Protein AF-0000000072266897 (afdb_homodimer)

Structure (mmCIF, N/CA/C/O backbone):
data_AF-0000000072266897-model_v1
#
loop_
_entity.id
_entity.type
_entity.pdbx_description
1 polymer 'Glutathione S-transferase'
#
loop_
_atom_site.group_PDB
_atom_site.id
_atom_site.type_symbol
_atom_site.label_atom_id
_atom_site.label_alt_id
_atom_site.label_comp_id
_atom_site.label_asym_id
_atom_site.label_entity_id
_atom_site.label_seq_id
_atom_site.pdbx_PDB_ins_code
_atom_site.Cartn_x
_atom_site.Cartn_y
_atom_site.Cartn_z
_atom_site.occupancy
_atom_site.B_iso_or_equiv
_atom_site.auth_seq_id
_atom_site.auth_comp_id
_atom_site.auth_asym_id
_atom_site.auth_atom_id
_atom_site.pdbx_PDB_model_num
ATOM 1 N N . MET A 1 1 ? 4.648 -0.453 -24.109 1 96.31 1 MET A N 1
ATOM 2 C CA . MET A 1 1 ? 4.047 0 -22.859 1 96.31 1 MET A CA 1
ATOM 3 C C . MET A 1 1 ? 4.457 1.436 -22.547 1 96.31 1 MET A C 1
ATOM 5 O O . MET A 1 1 ? 5.445 1.936 -23.094 1 96.31 1 MET A O 1
ATOM 9 N N . ARG A 1 2 ? 3.625 2.186 -21.906 1 98.38 2 ARG A N 1
ATOM 10 C CA . ARG A 1 2 ? 3.93 3.543 -21.469 1 98.38 2 ARG A CA 1
ATOM 11 C C . ARG A 1 2 ? 3.922 3.643 -19.938 1 98.38 2 ARG A C 1
ATOM 13 O O . ARG A 1 2 ? 3.002 3.146 -19.281 1 98.38 2 ARG A O 1
ATOM 20 N N . LEU A 1 3 ? 5.051 4.188 -19.375 1 98.69 3 LEU A N 1
ATOM 21 C CA . LEU A 1 3 ? 5.156 4.402 -17.922 1 98.69 3 LEU A CA 1
ATOM 22 C C . LEU A 1 3 ? 5.02 5.883 -17.594 1 98.69 3 LEU A C 1
ATOM 24 O O . LEU A 1 3 ? 5.812 6.707 -18.047 1 98.69 3 LEU A O 1
ATOM 28 N N . TYR A 1 4 ? 3.99 6.273 -16.859 1 98.81 4 TYR A N 1
ATOM 29 C CA . TYR A 1 4 ? 3.838 7.617 -16.312 1 98.81 4 TYR A CA 1
ATOM 30 C C . TYR A 1 4 ? 4.617 7.773 -15.023 1 98.81 4 TYR A C 1
ATOM 32 O O . TYR A 1 4 ? 4.379 7.047 -14.055 1 98.81 4 TYR A O 1
ATOM 40 N N . ALA A 1 5 ? 5.527 8.727 -15.062 1 98.06 5 ALA A N 1
ATOM 41 C CA . ALA A 1 5 ? 6.578 8.688 -14.047 1 98.06 5 ALA A CA 1
ATOM 42 C C . ALA A 1 5 ? 7.145 10.078 -13.789 1 98.06 5 ALA A C 1
ATOM 44 O O . ALA A 1 5 ? 6.977 10.984 -14.609 1 98.06 5 ALA A O 1
ATOM 45 N N . SER A 1 6 ? 7.73 10.242 -12.68 1 97.06 6 SER A N 1
ATOM 46 C CA . SER A 1 6 ? 8.57 11.383 -12.336 1 97.06 6 SER A CA 1
ATOM 47 C C . SER A 1 6 ? 9.922 10.922 -11.781 1 97.06 6 SER A C 1
ATOM 49 O O . SER A 1 6 ? 10.016 9.859 -11.172 1 97.06 6 SER A O 1
ATOM 51 N N . ALA A 1 7 ? 10.914 11.75 -11.852 1 93 7 ALA A N 1
ATOM 52 C CA . ALA A 1 7 ? 12.289 11.367 -11.508 1 93 7 ALA A CA 1
ATOM 53 C C . ALA A 1 7 ? 12.484 11.336 -10 1 93 7 ALA A C 1
ATOM 55 O O . ALA A 1 7 ? 13.375 10.641 -9.5 1 93 7 ALA A O 1
ATOM 56 N N . THR A 1 8 ? 11.594 12.047 -9.281 1 96.19 8 THR A N 1
ATOM 57 C CA . THR A 1 8 ? 11.852 12.188 -7.855 1 96.19 8 THR A CA 1
ATOM 58 C C . THR A 1 8 ? 10.961 11.242 -7.047 1 96.19 8 THR A C 1
ATOM 60 O O . THR A 1 8 ? 11.039 11.211 -5.816 1 96.19 8 THR A O 1
ATOM 63 N N . SER A 1 9 ? 10.086 10.484 -7.676 1 97.81 9 SER A N 1
ATOM 64 C CA . SER A 1 9 ? 9.211 9.562 -6.961 1 97.81 9 SER A CA 1
ATOM 65 C C . SER A 1 9 ? 9.93 8.266 -6.613 1 97.81 9 SER A C 1
ATOM 67 O O . SER A 1 9 ? 10.422 7.566 -7.5 1 97.81 9 SER A O 1
ATOM 69 N N . PRO A 1 10 ? 9.93 7.914 -5.359 1 98.44 10 PRO A N 1
ATOM 70 C CA . PRO A 1 10 ? 10.602 6.664 -4.988 1 98.44 10 PRO A CA 1
ATOM 71 C C . PRO A 1 10 ? 9.836 5.426 -5.445 1 98.44 10 PRO A C 1
ATOM 73 O O . PRO A 1 10 ? 10.438 4.363 -5.633 1 98.44 10 PRO A O 1
ATOM 76 N N . PHE A 1 11 ? 8.547 5.516 -5.609 1 98.88 11 PHE A N 1
ATOM 77 C CA . PHE A 1 11 ? 7.746 4.402 -6.105 1 98.88 11 PHE A CA 1
ATOM 78 C C . PHE A 1 11 ? 8.008 4.168 -7.59 1 98.88 11 PHE A C 1
ATOM 80 O O . PHE A 1 11 ? 8.055 3.021 -8.039 1 98.88 11 PHE A O 1
ATOM 87 N N . VAL A 1 12 ? 8.195 5.25 -8.312 1 98.75 12 VAL A N 1
ATOM 88 C CA . VAL A 1 12 ? 8.602 5.16 -9.711 1 98.75 12 VAL A CA 1
ATOM 89 C C . VAL A 1 12 ? 9.992 4.543 -9.812 1 98.75 12 VAL A C 1
ATOM 91 O O . VAL A 1 12 ? 10.242 3.682 -10.656 1 98.75 12 VAL A O 1
ATOM 94 N N . ARG A 1 13 ? 10.875 5 -8.938 1 98.81 13 ARG A N 1
ATOM 95 C CA . ARG A 1 13 ? 12.242 4.484 -9.008 1 98.81 13 ARG A CA 1
ATOM 96 C C . ARG A 1 13 ? 12.266 2.971 -8.836 1 98.81 13 ARG A C 1
ATOM 98 O O . ARG A 1 13 ? 13.039 2.279 -9.5 1 98.81 13 ARG A O 1
ATOM 105 N N . LYS A 1 14 ? 11.5 2.445 -7.918 1 98.88 14 LYS A N 1
ATOM 106 C CA . LYS A 1 14 ? 11.414 0.999 -7.738 1 98.88 14 LYS A CA 1
ATOM 107 C C . LYS A 1 14 ? 11.062 0.304 -9.055 1 98.88 14 LYS A C 1
ATOM 109 O O . LYS A 1 14 ? 11.68 -0.697 -9.414 1 98.88 14 LYS A O 1
ATOM 114 N N . VAL A 1 15 ? 10.102 0.815 -9.797 1 98.94 15 VAL A N 1
ATOM 115 C CA . VAL A 1 15 ? 9.688 0.26 -11.086 1 98.94 15 VAL A CA 1
ATOM 116 C C . VAL A 1 15 ? 10.836 0.379 -12.086 1 98.94 15 VAL A C 1
ATOM 118 O O . VAL A 1 15 ? 11.109 -0.561 -12.836 1 98.94 15 VAL A O 1
ATOM 121 N N . ASP A 1 16 ? 11.5 1.535 -12.047 1 98.75 16 ASP A N 1
ATOM 122 C CA . ASP A 1 16 ? 12.617 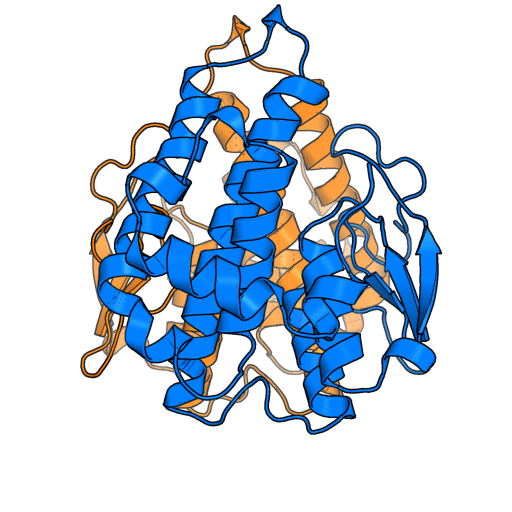1.75 -12.961 1 98.75 16 ASP A CA 1
ATOM 123 C C . ASP A 1 16 ? 13.734 0.735 -12.719 1 98.75 16 ASP A C 1
ATOM 125 O O . ASP A 1 16 ? 14.297 0.186 -13.664 1 98.75 16 ASP A O 1
ATOM 129 N N . VAL A 1 17 ? 14.039 0.542 -11.453 1 98.94 17 VAL A N 1
ATOM 130 C CA . VAL A 1 17 ? 15.07 -0.435 -11.117 1 98.94 17 VAL A CA 1
ATOM 131 C C . VAL A 1 17 ? 14.648 -1.817 -11.617 1 98.94 17 VAL A C 1
ATOM 133 O O . VAL A 1 17 ? 15.453 -2.545 -12.203 1 98.94 17 VAL A O 1
ATOM 136 N N . VAL A 1 18 ? 13.383 -2.225 -11.438 1 98.94 18 VAL A N 1
ATOM 137 C CA . VAL A 1 18 ? 12.875 -3.516 -11.891 1 98.94 18 VAL A CA 1
ATOM 138 C C . VAL A 1 18 ? 12.969 -3.596 -13.414 1 98.94 18 VAL A C 1
ATOM 140 O O . VAL A 1 18 ? 13.336 -4.637 -13.969 1 98.94 18 VAL A O 1
ATOM 143 N N . LEU A 1 19 ? 12.648 -2.498 -14.109 1 98.88 19 LEU A N 1
ATOM 144 C CA . LEU A 1 19 ? 12.758 -2.469 -15.562 1 98.88 19 LEU A CA 1
ATOM 145 C C . LEU A 1 19 ? 14.18 -2.771 -16 1 98.88 19 LEU A C 1
ATOM 147 O O . LEU A 1 19 ? 14.398 -3.543 -16.938 1 98.88 19 LEU A O 1
ATOM 151 N N . HIS A 1 20 ? 15.141 -2.189 -15.32 1 98.81 20 HIS A N 1
ATOM 152 C CA . HIS A 1 20 ? 16.547 -2.434 -15.648 1 98.81 20 HIS A CA 1
ATOM 153 C C . HIS A 1 20 ? 16.938 -3.871 -15.336 1 98.81 20 HIS A C 1
ATOM 155 O O . HIS A 1 20 ? 17.594 -4.535 -16.141 1 98.81 20 HIS A O 1
ATOM 161 N N . GLU A 1 21 ? 16.531 -4.371 -14.148 1 98.81 21 GLU A N 1
ATOM 162 C CA . GLU A 1 21 ? 16.906 -5.715 -13.711 1 98.81 21 GLU A CA 1
ATOM 163 C C . GLU A 1 21 ? 16.297 -6.777 -14.625 1 98.81 21 GLU A C 1
ATOM 165 O O . GLU A 1 21 ? 16.812 -7.887 -14.734 1 98.81 21 GLU A O 1
ATOM 170 N N . THR A 1 22 ? 15.164 -6.453 -15.289 1 98.56 22 THR A N 1
ATOM 171 C CA . THR A 1 22 ? 14.43 -7.43 -16.094 1 98.56 22 THR A CA 1
ATOM 172 C C . THR A 1 22 ? 14.742 -7.258 -17.578 1 98.56 22 THR A C 1
ATOM 174 O O . THR A 1 22 ? 14.211 -7.988 -18.406 1 98.56 22 THR A O 1
ATOM 177 N N . GLY A 1 23 ? 15.523 -6.25 -17.922 1 98.12 23 GLY A N 1
ATOM 178 C CA . GLY A 1 23 ? 15.867 -6 -19.312 1 98.12 23 GLY A CA 1
ATOM 179 C C . GLY A 1 23 ? 14.727 -5.391 -20.109 1 98.12 23 GLY A C 1
ATOM 180 O O . GLY A 1 23 ? 14.719 -5.449 -21.344 1 98.12 23 GLY A O 1
ATOM 181 N N . LEU A 1 24 ? 13.789 -4.82 -19.438 1 98.12 24 LEU A N 1
ATOM 182 C CA . LEU A 1 24 ? 12.578 -4.344 -20.109 1 98.12 24 LEU A CA 1
ATOM 183 C C . LEU A 1 24 ? 12.602 -2.828 -20.266 1 98.12 24 LEU A C 1
ATOM 185 O O . LEU A 1 24 ? 11.656 -2.234 -20.781 1 98.12 24 LEU A O 1
ATOM 189 N N . PHE A 1 25 ? 13.68 -2.188 -19.844 1 97.81 25 PHE A N 1
ATOM 190 C CA . PHE A 1 25 ? 13.758 -0.731 -19.844 1 97.81 25 PHE A CA 1
ATOM 191 C C . PHE A 1 25 ? 13.492 -0.168 -21.234 1 97.81 25 PHE A C 1
ATOM 193 O O . PHE A 1 25 ? 12.773 0.822 -21.391 1 97.81 25 PHE A O 1
ATOM 200 N N . GLY A 1 26 ? 13.984 -0.789 -22.234 1 96.94 26 GLY A N 1
ATOM 201 C CA . GLY A 1 26 ? 13.867 -0.316 -23.609 1 96.94 26 GLY A CA 1
ATOM 202 C C . GLY A 1 26 ? 12.484 -0.545 -24.203 1 96.94 26 GLY A C 1
ATOM 203 O O . GLY A 1 26 ? 12.172 -0.027 -25.281 1 96.94 26 GLY A O 1
ATOM 204 N N . LYS A 1 27 ? 11.656 -1.234 -23.5 1 95.94 27 LYS A N 1
ATOM 205 C CA . LYS A 1 27 ? 10.336 -1.586 -24 1 95.94 27 LYS A CA 1
ATOM 206 C C . LYS A 1 27 ? 9.266 -0.644 -23.453 1 95.94 27 LYS A C 1
ATOM 208 O O . LYS A 1 27 ? 8.078 -0.824 -23.719 1 95.94 27 LYS A O 1
ATOM 213 N N . VAL A 1 28 ? 9.703 0.359 -22.703 1 97.06 28 VAL A N 1
ATOM 214 C CA . VAL A 1 28 ? 8.758 1.229 -22.031 1 97.06 28 VAL A CA 1
ATOM 215 C C . VAL A 1 28 ? 9.023 2.686 -22.406 1 97.06 28 VAL A C 1
ATOM 217 O O . VAL A 1 28 ? 10.164 3.156 -22.312 1 97.06 28 VAL A O 1
ATOM 220 N N . GLU A 1 29 ? 8 3.359 -22.922 1 97.69 29 GLU A N 1
ATOM 221 C CA . GLU A 1 29 ? 8.055 4.805 -23.125 1 97.69 29 GLU A CA 1
ATOM 222 C C . GLU A 1 29 ? 7.695 5.547 -21.828 1 97.69 29 GLU A C 1
ATOM 224 O O . GLU A 1 29 ? 6.664 5.273 -21.219 1 97.69 29 GLU A O 1
ATOM 229 N N . ARG A 1 30 ? 8.492 6.469 -21.5 1 97.12 30 ARG A N 1
ATOM 230 C CA . ARG A 1 30 ? 8.289 7.203 -20.266 1 97.12 30 ARG A CA 1
ATOM 231 C C . ARG A 1 30 ? 7.559 8.516 -20.516 1 97.12 30 ARG A C 1
ATOM 233 O O . ARG A 1 30 ? 7.902 9.258 -21.438 1 97.12 30 ARG A O 1
ATOM 240 N N . ILE A 1 31 ? 6.535 8.766 -19.766 1 98.25 31 ILE A N 1
ATOM 241 C CA . ILE A 1 31 ? 5.773 10.008 -19.828 1 98.25 31 ILE A CA 1
ATOM 242 C C . ILE A 1 31 ? 5.914 10.758 -18.5 1 98.25 31 ILE A C 1
ATOM 244 O O . ILE A 1 31 ? 5.496 10.258 -17.453 1 98.25 31 ILE A O 1
ATOM 248 N N . LEU A 1 32 ? 6.48 11.953 -18.516 1 97.5 32 LEU A N 1
ATOM 249 C CA . LEU A 1 32 ? 6.68 12.75 -17.312 1 97.5 32 LEU A CA 1
ATOM 250 C C . LEU A 1 32 ? 5.348 13.203 -16.734 1 97.5 32 LEU A C 1
ATOM 252 O O . LEU A 1 32 ? 4.52 13.773 -17.438 1 97.5 32 LEU A O 1
ATOM 256 N N . SER A 1 33 ? 5.152 12.883 -15.492 1 98 33 SER A N 1
ATOM 257 C CA . SER A 1 33 ? 3.912 13.203 -14.789 1 98 33 SER A CA 1
ATOM 258 C C . SER A 1 33 ? 4.184 13.609 -13.344 1 98 33 SER A C 1
ATOM 260 O O . SER A 1 33 ? 5.152 13.156 -12.734 1 98 33 SER A O 1
ATOM 262 N N . GLY A 1 34 ? 3.379 14.539 -12.852 1 95.25 34 GLY A N 1
ATOM 263 C CA . GLY A 1 34 ? 3.549 14.969 -11.477 1 95.25 34 GLY A CA 1
ATOM 264 C C . GLY A 1 34 ? 2.365 15.758 -10.945 1 95.25 34 GLY A C 1
ATOM 265 O O . GLY A 1 34 ? 1.636 16.391 -11.711 1 95.25 34 GLY A O 1
ATOM 266 N N . GLY A 1 35 ? 2.232 15.695 -9.672 1 95.31 35 GLY A N 1
ATOM 267 C CA . GLY A 1 35 ? 1.188 16.391 -8.922 1 95.31 35 GLY A CA 1
ATOM 268 C C . GLY A 1 35 ? 1.267 16.156 -7.43 1 95.31 35 GLY A C 1
ATOM 269 O O . GLY A 1 35 ? 2.238 15.57 -6.938 1 95.31 35 GLY A O 1
ATOM 270 N N . THR A 1 36 ? 0.353 16.719 -6.695 1 94.88 36 THR A N 1
ATOM 271 C CA . THR A 1 36 ? 0.235 16.547 -5.254 1 94.88 36 THR A CA 1
ATOM 272 C C . THR A 1 36 ? -1.181 16.125 -4.875 1 94.88 36 THR A C 1
ATOM 274 O O . THR A 1 36 ? -2.088 16.156 -5.707 1 94.88 36 THR A O 1
ATOM 277 N N . PRO A 1 37 ? -1.402 15.695 -3.611 1 93.25 37 PRO A N 1
ATOM 278 C CA . PRO A 1 37 ? -2.744 15.305 -3.168 1 93.25 37 PRO A CA 1
ATOM 279 C C . PRO A 1 37 ? -3.756 16.438 -3.301 1 93.25 37 PRO A C 1
ATOM 281 O O . PRO A 1 37 ? -4.961 16.203 -3.389 1 93.25 37 PRO A O 1
ATOM 284 N N . VAL A 1 38 ? -3.271 17.719 -3.363 1 95.5 38 VAL A N 1
ATOM 285 C CA . VAL A 1 38 ? -4.215 18.828 -3.377 1 95.5 38 VAL A CA 1
ATOM 286 C C . VAL A 1 38 ? -4.234 19.484 -4.762 1 95.5 38 VAL A C 1
ATOM 288 O O . VAL A 1 38 ? -5.09 20.328 -5.051 1 95.5 38 VAL A O 1
ATOM 291 N N . ASP A 1 39 ? -3.301 19.047 -5.582 1 95.12 39 ASP A N 1
ATOM 292 C CA . ASP A 1 39 ? -3.195 19.516 -6.961 1 95.12 39 ASP A CA 1
ATOM 293 C C . ASP A 1 39 ? -2.658 18.422 -7.875 1 95.12 39 ASP A C 1
ATOM 295 O O . ASP A 1 39 ? -1.445 18.219 -7.98 1 95.12 39 ASP A O 1
ATOM 299 N N . PRO A 1 40 ? -3.504 17.734 -8.609 1 94.19 40 PRO A N 1
ATOM 300 C CA . PRO A 1 40 ? -3.084 16.578 -9.391 1 94.19 40 PRO A CA 1
ATOM 301 C C . PRO A 1 40 ? -2.145 16.938 -10.539 1 94.19 40 PRO A C 1
ATOM 303 O O . PRO A 1 40 ? -1.471 16.062 -11.094 1 94.19 40 PRO A O 1
ATOM 306 N N . GLY A 1 41 ? -2.119 18.234 -10.914 1 96.06 41 GLY A N 1
ATOM 307 C CA . GLY A 1 41 ? -1.229 18.594 -12.008 1 96.06 41 GLY A CA 1
ATOM 308 C C . GLY A 1 41 ? -1.528 17.844 -13.289 1 96.06 41 GLY A C 1
ATOM 309 O O . GLY A 1 41 ? -2.668 17.844 -13.758 1 96.06 41 GLY A O 1
ATOM 310 N N . ASN A 1 42 ? -0.51 17.172 -13.914 1 98 42 ASN A N 1
ATOM 311 C CA . ASN A 1 42 ? -0.714 16.422 -15.148 1 98 42 ASN A CA 1
ATOM 312 C C . ASN A 1 42 ? -0.666 14.914 -14.898 1 98 42 ASN A C 1
ATOM 314 O O . ASN A 1 42 ? -0.27 14.148 -15.781 1 98 42 ASN A O 1
ATOM 318 N N . LEU A 1 43 ? -0.94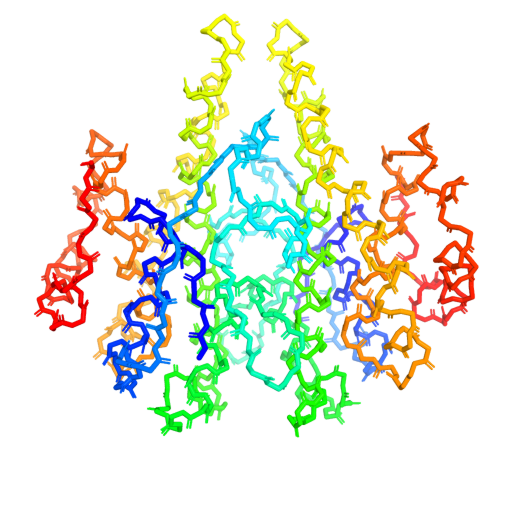 14.555 -13.672 1 97.56 43 LEU A N 1
ATOM 319 C CA . LEU A 1 43 ? -1.033 13.133 -13.359 1 97.56 43 LEU A CA 1
ATOM 320 C C . LEU A 1 43 ? -2.059 12.445 -14.258 1 97.56 43 LEU A C 1
ATOM 322 O O . LEU A 1 43 ? -3.055 13.055 -14.648 1 97.56 43 LEU A O 1
ATOM 326 N N . PRO A 1 44 ? -1.859 11.18 -14.586 1 98.06 44 PRO A N 1
ATOM 327 C CA . PRO A 1 44 ? -2.744 10.469 -15.508 1 98.06 44 PRO A CA 1
ATOM 328 C C . PRO A 1 44 ? -4.031 9.984 -14.844 1 98.06 44 PRO A C 1
ATOM 330 O O . PRO A 1 44 ? -4.262 8.781 -14.742 1 98.06 44 PRO A O 1
ATOM 333 N N . LEU A 1 45 ? -4.914 10.844 -14.594 1 98.12 45 LEU A N 1
ATOM 334 C CA . LEU A 1 45 ? -6.117 10.562 -13.812 1 98.12 45 LEU A CA 1
ATOM 335 C C . LEU A 1 45 ? -7.031 9.594 -14.555 1 98.12 45 LEU A C 1
ATOM 337 O O . LEU A 1 45 ? -7.77 8.828 -13.93 1 98.12 45 LEU A O 1
ATOM 341 N N . ALA A 1 46 ? -6.984 9.562 -15.836 1 97.06 46 ALA A N 1
ATOM 342 C CA . ALA A 1 46 ? -7.82 8.656 -16.625 1 97.06 46 ALA A CA 1
ATOM 343 C C . ALA A 1 46 ? -7.359 7.211 -16.453 1 97.06 46 ALA A C 1
ATOM 345 O O . ALA A 1 46 ? -8.156 6.281 -16.594 1 97.06 46 ALA A O 1
ATOM 346 N N . LEU A 1 47 ? -6.098 7.066 -16.141 1 98.12 47 LEU A N 1
ATOM 347 C CA . LEU A 1 47 ? -5.52 5.73 -16.031 1 98.12 47 LEU A CA 1
ATOM 348 C C . LEU A 1 47 ? -5.48 5.273 -14.578 1 98.12 47 LEU A C 1
ATOM 350 O O . LEU A 1 47 ? -5.852 4.141 -14.273 1 98.12 47 LEU A O 1
ATOM 354 N N . ASN A 1 48 ? -5.02 6.121 -13.695 1 98.5 48 ASN A N 1
ATOM 355 C CA . ASN A 1 48 ? -5.074 5.914 -12.25 1 98.5 48 ASN A CA 1
ATOM 356 C C . ASN A 1 48 ? -5.879 7.008 -11.555 1 98.5 48 ASN A C 1
ATOM 358 O O . ASN A 1 48 ? -5.344 8.07 -11.242 1 98.5 48 ASN A O 1
ATOM 362 N N . PRO A 1 49 ? -7.113 6.727 -11.234 1 98.44 49 PRO A N 1
ATOM 363 C CA . PRO A 1 49 ? -8.008 7.758 -10.711 1 98.44 49 PRO A CA 1
ATOM 364 C C . PRO A 1 49 ? -7.594 8.25 -9.328 1 98.44 49 PRO A C 1
ATOM 366 O O . PRO A 1 49 ? -8.094 9.281 -8.859 1 98.44 49 PRO A O 1
ATOM 369 N N . LEU A 1 50 ? -6.703 7.551 -8.656 1 98.5 50 LEU A N 1
ATOM 370 C CA . LEU A 1 50 ? -6.203 7.98 -7.359 1 98.5 50 LEU A CA 1
ATOM 371 C C . LEU A 1 50 ? -5.219 9.141 -7.512 1 98.5 50 LEU A C 1
ATOM 373 O O . LEU A 1 50 ? -4.883 9.805 -6.531 1 98.5 50 LEU A O 1
ATOM 377 N N . GLY A 1 51 ? -4.789 9.391 -8.781 1 98.25 51 GLY A N 1
ATOM 378 C CA . GLY A 1 51 ? -3.863 10.492 -9.023 1 98.25 51 GLY A CA 1
ATOM 379 C C . GLY A 1 51 ? -2.488 10.258 -8.43 1 98.25 51 GLY A C 1
ATOM 380 O O . GLY A 1 51 ? -1.946 11.125 -7.742 1 98.25 51 GLY A O 1
ATOM 381 N N . LYS A 1 52 ? -1.983 9.109 -8.703 1 98.12 52 LYS A N 1
ATOM 382 C CA . LYS A 1 52 ? -0.64 8.742 -8.258 1 98.12 52 LYS A CA 1
ATOM 383 C C . LYS A 1 52 ? 0.173 8.141 -9.398 1 98.12 52 LYS A C 1
ATOM 385 O O . LYS A 1 52 ? -0.393 7.633 -10.367 1 98.12 52 LYS A O 1
ATOM 390 N N . ILE A 1 53 ? 1.399 8.25 -9.336 1 98.5 53 ILE A N 1
ATOM 391 C CA . ILE A 1 53 ? 2.346 7.535 -10.188 1 98.5 53 ILE A CA 1
ATOM 392 C C . ILE A 1 53 ? 3.217 6.617 -9.336 1 98.5 53 ILE A C 1
ATOM 394 O O . ILE A 1 53 ? 3.391 6.852 -8.141 1 98.5 53 ILE A O 1
ATOM 398 N N . PRO A 1 54 ? 3.715 5.473 -9.898 1 98.75 54 PRO A N 1
ATOM 399 C CA . PRO A 1 54 ? 3.779 5.094 -11.312 1 98.75 54 PRO A CA 1
ATOM 400 C C . PRO A 1 54 ? 2.475 4.484 -11.82 1 98.75 54 PRO A C 1
ATOM 402 O O . PRO A 1 54 ? 1.713 3.908 -11.039 1 98.75 54 PRO A O 1
ATOM 405 N N . VAL A 1 55 ? 2.209 4.68 -13.07 1 98.88 55 VAL A N 1
ATOM 406 C CA . VAL A 1 55 ? 1.157 4 -13.812 1 98.88 55 VAL A CA 1
ATOM 407 C C . VAL A 1 55 ? 1.747 3.363 -15.07 1 98.88 55 VAL A C 1
ATOM 409 O O . VAL A 1 55 ? 2.488 4.008 -15.812 1 98.88 55 VAL A O 1
ATOM 412 N N . LEU A 1 56 ? 1.521 2.074 -15.289 1 98.88 56 LEU A N 1
ATOM 413 C CA . LEU A 1 56 ? 1.96 1.383 -16.5 1 98.88 56 LEU A CA 1
ATOM 414 C C . LEU A 1 56 ? 0.781 1.108 -17.422 1 98.88 56 LEU A C 1
ATOM 416 O O . LEU A 1 56 ? -0.065 0.262 -17.125 1 98.88 56 LEU A O 1
ATOM 420 N N . ALA A 1 57 ? 0.716 1.893 -18.469 1 98.31 57 ALA A N 1
ATOM 421 C CA . ALA A 1 57 ? -0.265 1.604 -19.516 1 98.31 57 ALA A CA 1
ATOM 422 C C . ALA A 1 57 ? 0.184 0.433 -20.391 1 98.31 57 ALA A C 1
ATOM 424 O O . ALA A 1 57 ? 1.289 0.445 -20.938 1 98.31 57 ALA A O 1
ATOM 425 N N . ARG A 1 58 ? -0.648 -0.591 -20.422 1 94.44 58 ARG A N 1
ATOM 426 C CA . ARG A 1 58 ? -0.362 -1.776 -21.234 1 94.44 58 ARG A CA 1
ATOM 427 C C . ARG A 1 58 ? -0.981 -1.663 -22.625 1 94.44 58 ARG A C 1
ATOM 429 O O . ARG A 1 58 ? -1.938 -0.912 -22.812 1 94.44 58 ARG A O 1
ATOM 436 N N . ASP A 1 59 ? -0.461 -2.467 -23.531 1 87.38 59 ASP A N 1
ATOM 437 C CA . ASP A 1 59 ? -1.016 -2.498 -24.875 1 87.38 59 ASP A CA 1
ATOM 438 C C . ASP A 1 59 ? -2.332 -3.271 -24.922 1 87.38 59 ASP A C 1
ATOM 440 O O . ASP A 1 59 ? -3.23 -2.945 -25.688 1 87.38 59 ASP A O 1
ATOM 444 N N . ASP A 1 60 ? -2.324 -4.273 -24.125 1 87 60 ASP A N 1
ATOM 445 C CA . ASP A 1 60 ? -3.484 -5.16 -24.156 1 87 60 ASP A CA 1
ATOM 446 C C . ASP A 1 60 ? -4.094 -5.293 -22.75 1 87 60 ASP A C 1
ATOM 448 O O . ASP A 1 60 ? -3.84 -6.273 -22.047 1 87 60 ASP A O 1
ATOM 452 N N . GLY A 1 61 ? -4.898 -4.301 -22.312 1 86.94 61 GLY A N 1
ATOM 453 C CA . GLY A 1 61 ? -5.586 -4.383 -21.031 1 86.94 61 GLY A CA 1
ATOM 454 C C . GLY A 1 61 ? -5.555 -3.082 -20.25 1 86.94 61 GLY A C 1
ATOM 455 O O . GLY A 1 61 ? -4.969 -2.096 -20.703 1 86.94 61 GLY A O 1
ATOM 456 N N . PRO A 1 62 ? -6.109 -3.078 -19.125 1 93.62 62 PRO A N 1
ATOM 457 C CA . PRO A 1 62 ? -6.152 -1.87 -18.297 1 93.62 62 PRO A CA 1
ATOM 458 C C . PRO A 1 62 ? -4.785 -1.493 -17.734 1 93.62 62 PRO A C 1
ATOM 460 O O . PRO A 1 62 ? -3.902 -2.35 -17.625 1 93.62 62 PRO A O 1
ATOM 463 N N . ALA A 1 63 ? -4.566 -0.213 -17.453 1 98.06 63 ALA A N 1
ATOM 464 C CA . ALA A 1 63 ? -3.348 0.266 -16.812 1 98.06 63 ALA A CA 1
ATOM 465 C C . ALA A 1 63 ? -3.141 -0.411 -15.453 1 98.06 63 ALA A C 1
ATOM 467 O O . ALA A 1 63 ? -4.102 -0.854 -14.82 1 98.06 63 ALA A O 1
ATOM 468 N N . LEU A 1 64 ? -1.892 -0.549 -15.133 1 98.69 64 LEU A N 1
ATOM 469 C CA . LEU A 1 64 ? -1.54 -1.165 -13.859 1 98.69 64 LEU A CA 1
ATOM 470 C C . LEU A 1 64 ? -1.007 -0.123 -12.883 1 98.69 64 LEU A C 1
ATOM 472 O O . LEU A 1 64 ? -0.247 0.767 -13.273 1 98.69 64 LEU A O 1
ATOM 476 N N . TYR A 1 65 ? -1.439 -0.168 -11.773 1 98.75 65 TYR A N 1
ATOM 477 C CA . TYR A 1 65 ? -0.959 0.529 -10.586 1 98.75 65 TYR A CA 1
ATOM 478 C C . TYR A 1 65 ? -1.362 -0.214 -9.312 1 98.75 65 TYR A C 1
ATOM 480 O O . TYR A 1 65 ? -2.262 -1.057 -9.344 1 98.75 65 TYR A O 1
ATOM 488 N N . ASP A 1 66 ? -0.614 -0.082 -8.156 1 98.5 66 ASP A N 1
ATOM 489 C CA . ASP A 1 66 ? 0.511 0.805 -7.875 1 98.5 66 ASP A CA 1
ATOM 490 C C . ASP A 1 66 ? 1.84 0.122 -8.188 1 98.5 66 ASP A C 1
ATOM 492 O O . ASP A 1 66 ? 1.881 -0.86 -8.93 1 98.5 66 ASP A O 1
ATOM 496 N N . SER A 1 67 ? 2.99 0.62 -7.637 1 98.88 67 SER A N 1
ATOM 497 C CA . SER A 1 67 ? 4.324 0.14 -7.98 1 98.88 67 SER A CA 1
ATOM 498 C C . SER A 1 67 ? 4.469 -1.35 -7.688 1 98.88 67 SER A C 1
ATOM 500 O O . SER A 1 67 ? 5.176 -2.062 -8.406 1 98.88 67 SER A O 1
ATOM 502 N N . ARG A 1 68 ? 3.773 -1.877 -6.637 1 98.88 68 ARG A N 1
ATOM 503 C CA . ARG A 1 68 ? 3.855 -3.295 -6.301 1 98.88 68 ARG A CA 1
ATOM 504 C C . ARG A 1 68 ? 3.271 -4.156 -7.418 1 98.88 68 ARG A C 1
ATOM 506 O O . ARG A 1 68 ? 3.852 -5.176 -7.789 1 98.88 68 ARG A O 1
ATOM 513 N N . VAL A 1 69 ? 2.104 -3.736 -8.008 1 98.88 69 VAL A N 1
ATOM 514 C CA . VAL A 1 69 ? 1.44 -4.473 -9.078 1 98.88 69 VAL A CA 1
ATOM 515 C C . VAL A 1 69 ? 2.301 -4.434 -10.336 1 98.88 69 VAL A C 1
ATOM 517 O O . VAL A 1 69 ? 2.506 -5.461 -10.984 1 98.88 69 VAL A O 1
ATOM 520 N N . ILE A 1 70 ? 2.816 -3.279 -10.633 1 98.94 70 ILE A N 1
ATOM 521 C CA . ILE A 1 70 ? 3.619 -3.088 -11.836 1 98.94 70 ILE A CA 1
ATOM 522 C C . ILE A 1 70 ? 4.871 -3.961 -11.766 1 98.94 70 ILE A C 1
ATOM 524 O O . ILE A 1 70 ? 5.211 -4.645 -12.734 1 98.94 70 ILE A O 1
ATOM 528 N N . CYS A 1 71 ? 5.562 -3.947 -10.609 1 98.94 71 CYS A N 1
ATOM 529 C CA . CYS A 1 71 ? 6.793 -4.719 -10.461 1 98.94 71 CYS A CA 1
ATOM 530 C C . CYS A 1 71 ? 6.523 -6.211 -10.617 1 98.94 71 CYS A C 1
ATOM 532 O O . CYS A 1 71 ? 7.293 -6.918 -11.273 1 98.94 71 CYS A O 1
ATOM 534 N N . ARG A 1 72 ? 5.445 -6.641 -10.031 1 98.75 72 ARG A N 1
ATOM 535 C CA . ARG A 1 72 ? 5.113 -8.055 -10.156 1 98.75 72 ARG A CA 1
ATOM 536 C C . ARG A 1 72 ? 4.809 -8.422 -11.602 1 98.75 72 ARG A C 1
ATOM 538 O O . ARG A 1 72 ? 5.227 -9.477 -12.086 1 98.75 72 ARG A O 1
ATOM 545 N N . TYR A 1 73 ? 4.082 -7.574 -12.305 1 98.62 73 TYR A N 1
ATOM 546 C CA . TYR A 1 73 ? 3.752 -7.785 -13.711 1 98.62 73 TYR A CA 1
ATOM 547 C C . TYR A 1 73 ? 5.016 -7.871 -14.555 1 98.62 73 TYR A C 1
ATOM 549 O O . TYR A 1 73 ? 5.188 -8.812 -15.336 1 98.62 73 TYR A O 1
ATOM 557 N N . LEU A 1 74 ? 5.906 -6.926 -14.367 1 98.69 74 LEU A N 1
ATOM 558 C CA . LEU A 1 74 ? 7.137 -6.879 -15.148 1 98.69 74 LEU A CA 1
ATOM 559 C C . LEU A 1 74 ? 7.996 -8.109 -14.891 1 98.69 74 LEU A C 1
ATOM 561 O O . LEU A 1 74 ? 8.609 -8.648 -15.812 1 98.69 74 LEU A O 1
ATOM 565 N N . ASP A 1 75 ? 8.039 -8.477 -13.594 1 98.75 75 ASP A N 1
ATOM 566 C CA . ASP A 1 75 ? 8.75 -9.703 -13.258 1 98.75 75 ASP A CA 1
ATOM 567 C C . ASP A 1 75 ? 8.172 -10.898 -14.016 1 98.75 75 ASP A C 1
ATOM 569 O O . ASP A 1 75 ? 8.922 -11.75 -14.508 1 98.75 75 ASP A O 1
ATOM 573 N N . SER A 1 76 ? 6.867 -10.969 -14.07 1 97.94 76 SER A N 1
ATOM 574 C CA . SER A 1 76 ? 6.191 -12.062 -14.75 1 97.94 76 SER A CA 1
ATOM 575 C C . SER A 1 76 ? 6.469 -12.039 -16.25 1 97.94 76 SER A C 1
ATOM 577 O O . SER A 1 76 ? 6.703 -13.086 -16.859 1 97.94 76 SER A O 1
ATOM 579 N N . VAL A 1 77 ? 6.449 -10.922 -16.844 1 96.94 77 VAL A N 1
ATOM 580 C CA . VAL A 1 77 ? 6.707 -10.766 -18.266 1 96.94 77 VAL A CA 1
ATOM 581 C C . VAL A 1 77 ? 8.117 -11.258 -18.594 1 96.94 77 VAL A C 1
ATOM 583 O O . VAL A 1 77 ? 8.312 -11.961 -19.594 1 9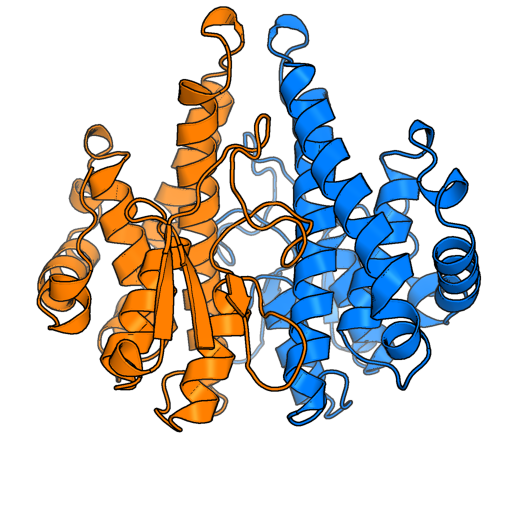6.94 77 VAL A O 1
ATOM 586 N N . ALA A 1 78 ? 9.047 -10.961 -17.734 1 98.19 78 ALA A N 1
ATOM 587 C CA . ALA A 1 78 ? 10.445 -11.266 -18 1 98.19 78 ALA A CA 1
ATOM 588 C C . ALA A 1 78 ? 10.828 -12.625 -17.438 1 98.19 78 ALA A C 1
ATOM 590 O O . ALA A 1 78 ? 11.914 -13.141 -17.719 1 98.19 78 ALA A O 1
ATOM 591 N N . ASN A 1 79 ? 9.922 -13.18 -16.656 1 98.06 79 ASN A N 1
ATOM 592 C CA . ASN A 1 79 ? 10.266 -14.383 -15.922 1 98.06 79 ASN A CA 1
ATOM 593 C C . ASN A 1 79 ? 11.609 -14.25 -15.211 1 98.06 79 ASN A C 1
ATOM 595 O O . ASN A 1 79 ? 12.484 -15.102 -15.367 1 98.06 79 ASN A O 1
ATOM 599 N N . ALA A 1 80 ? 11.766 -13.188 -14.43 1 98.12 80 ALA A N 1
ATOM 600 C CA . ALA A 1 80 ? 13.07 -12.789 -13.906 1 98.12 80 ALA A CA 1
ATOM 601 C C . ALA A 1 80 ? 13.297 -13.367 -12.516 1 98.12 80 ALA A C 1
ATOM 603 O O . ALA A 1 80 ? 14.43 -13.406 -12.023 1 98.12 80 ALA A O 1
ATOM 604 N N . GLY A 1 81 ? 12.25 -13.781 -11.828 1 98.25 81 GLY A N 1
ATOM 605 C CA . GLY A 1 81 ? 12.391 -14.438 -10.531 1 98.25 81 GLY A CA 1
ATOM 606 C C . GLY A 1 81 ? 12.602 -13.453 -9.391 1 98.25 81 GLY A C 1
ATOM 607 O O . GLY A 1 81 ? 13.141 -13.82 -8.344 1 98.25 81 GLY A O 1
ATOM 608 N N . LEU A 1 82 ? 12.266 -12.203 -9.531 1 98.81 82 LEU A N 1
ATOM 609 C CA . LEU A 1 82 ? 12.352 -11.203 -8.477 1 98.81 82 LEU A CA 1
ATOM 610 C C . LEU A 1 82 ? 11.336 -11.477 -7.371 1 98.81 82 LEU A C 1
ATOM 612 O O . LEU A 1 82 ? 11.461 -10.961 -6.262 1 98.81 82 LEU A O 1
ATOM 616 N N . TYR A 1 83 ? 10.305 -12.125 -7.68 1 98.75 83 TYR A N 1
ATOM 617 C CA . TYR A 1 83 ? 9.352 -12.695 -6.738 1 98.75 83 TYR A CA 1
ATOM 618 C C . TYR A 1 83 ? 9.5 -14.211 -6.648 1 98.75 83 TYR A C 1
ATOM 620 O O . TYR A 1 83 ? 8.906 -14.945 -7.438 1 98.75 83 TYR A O 1
ATOM 628 N N . PRO A 1 84 ? 10.312 -14.609 -5.656 1 98.19 84 PRO A N 1
ATOM 629 C CA . PRO A 1 84 ? 10.633 -16.031 -5.586 1 98.19 84 PRO A CA 1
ATOM 630 C C . PRO A 1 84 ? 9.43 -16.891 -5.188 1 98.19 84 PRO A C 1
ATOM 632 O O . PRO A 1 84 ? 8.391 -16.359 -4.793 1 98.19 84 PRO A O 1
ATOM 635 N N . ALA A 1 85 ? 9.562 -18.219 -5.336 1 96.75 85 ALA A N 1
ATOM 636 C CA . ALA A 1 85 ? 8.508 -19.141 -4.906 1 96.75 85 ALA A CA 1
ATOM 637 C C . ALA A 1 85 ? 8.414 -19.188 -3.385 1 96.75 85 ALA A C 1
ATOM 639 O O . ALA A 1 85 ? 9.383 -18.891 -2.684 1 96.75 85 ALA A O 1
ATOM 640 N N . ALA A 1 86 ? 7.223 -19.562 -2.926 1 95.25 86 ALA A N 1
ATOM 641 C CA . ALA A 1 86 ? 7.07 -19.844 -1.501 1 95.25 86 ALA A CA 1
ATOM 642 C C . ALA A 1 86 ? 7.996 -20.969 -1.057 1 95.25 86 ALA A C 1
ATOM 644 O O . ALA A 1 86 ? 8.25 -21.906 -1.813 1 95.25 86 ALA A O 1
ATOM 645 N N . PRO A 1 87 ? 8.602 -20.906 0.134 1 95.06 87 PRO A N 1
ATOM 646 C CA . PRO A 1 87 ? 8.188 -20.031 1.226 1 95.06 87 PRO A CA 1
ATOM 647 C C . PRO A 1 87 ? 8.93 -18.688 1.22 1 95.06 87 PRO A C 1
ATOM 649 O O . PRO A 1 87 ? 8.523 -17.75 1.904 1 95.06 87 PRO A O 1
ATOM 652 N N . ARG A 1 88 ? 9.945 -18.453 0.403 1 96.19 88 ARG A N 1
ATOM 653 C CA . ARG A 1 88 ? 10.75 -17.234 0.388 1 96.19 88 ARG A CA 1
ATOM 654 C C . ARG A 1 88 ? 9.93 -16.047 -0.088 1 96.19 88 ARG A C 1
ATOM 656 O O . ARG A 1 88 ? 10.266 -14.898 0.202 1 96.19 88 ARG A O 1
ATOM 663 N N . LEU A 1 89 ? 8.883 -16.359 -0.812 1 97.5 89 LEU A N 1
ATOM 664 C CA . LEU A 1 89 ? 8.008 -15.32 -1.354 1 97.5 89 LEU A CA 1
ATOM 665 C C . LEU A 1 89 ? 7.473 -14.422 -0.243 1 97.5 89 LEU A C 1
ATOM 667 O O . LEU A 1 89 ? 7.449 -13.195 -0.381 1 97.5 89 LEU A O 1
ATOM 671 N N . TRP A 1 90 ? 7.07 -15.016 0.842 1 97.94 90 TRP A N 1
ATOM 672 C CA . TRP A 1 90 ? 6.402 -14.289 1.916 1 97.94 90 TRP A CA 1
ATOM 673 C C . TRP A 1 90 ? 7.355 -13.312 2.588 1 97.94 90 TRP A C 1
ATOM 675 O O . TRP A 1 90 ? 6.973 -12.188 2.922 1 97.94 90 TRP A O 1
ATOM 685 N N . ASP A 1 91 ? 8.547 -13.719 2.697 1 97.31 91 ASP A N 1
ATOM 686 C CA . ASP A 1 91 ? 9.562 -12.828 3.252 1 97.31 91 ASP A CA 1
ATOM 687 C C . ASP A 1 91 ? 9.859 -11.672 2.293 1 97.31 91 ASP A C 1
ATOM 689 O O . ASP A 1 91 ? 9.992 -10.523 2.719 1 97.31 91 ASP A O 1
ATOM 693 N N . ALA A 1 92 ? 9.945 -11.969 1.034 1 98.44 92 ALA A N 1
ATOM 694 C CA . ALA A 1 92 ? 10.203 -10.938 0.031 1 98.44 92 ALA A CA 1
ATOM 695 C C . ALA A 1 92 ? 9.086 -9.898 0.013 1 98.44 92 ALA A C 1
ATOM 697 O O . ALA A 1 92 ? 9.352 -8.695 -0.017 1 98.44 92 ALA A O 1
ATOM 698 N N . LEU A 1 93 ? 7.879 -10.398 0.112 1 98.81 93 LEU A N 1
ATOM 699 C CA . LEU A 1 93 ? 6.73 -9.5 0.074 1 98.81 93 LEU A CA 1
ATOM 700 C C . LEU A 1 93 ? 6.664 -8.648 1.338 1 98.81 93 LEU A C 1
ATOM 702 O O . LEU A 1 93 ? 6.297 -7.473 1.281 1 98.81 93 LEU A O 1
ATOM 706 N N . THR A 1 94 ? 7.004 -9.211 2.449 1 98.81 94 THR A N 1
ATOM 707 C CA . THR A 1 94 ? 6.969 -8.484 3.709 1 98.81 94 THR A CA 1
ATOM 708 C C . THR A 1 94 ? 8.055 -7.414 3.746 1 98.81 94 THR A C 1
ATOM 710 O O . THR A 1 94 ? 7.832 -6.301 4.227 1 98.81 94 THR A O 1
ATOM 713 N N . LEU A 1 95 ? 9.203 -7.754 3.234 1 98.75 95 LEU A N 1
ATOM 714 C CA . LEU A 1 95 ? 10.273 -6.77 3.152 1 98.75 95 LEU A CA 1
ATOM 715 C C . LEU A 1 95 ? 9.914 -5.652 2.18 1 98.75 95 LEU A C 1
ATOM 717 O O . LEU A 1 95 ? 10.203 -4.48 2.436 1 98.75 95 LEU A O 1
ATOM 721 N N . GLU A 1 96 ? 9.289 -6.004 1.061 1 98.94 96 GLU A N 1
ATOM 722 C CA . GLU A 1 96 ? 8.766 -4.988 0.147 1 98.94 96 GLU A CA 1
ATOM 723 C C . GLU A 1 96 ? 7.758 -4.082 0.846 1 98.94 96 GLU A C 1
ATOM 725 O O . GLU A 1 96 ? 7.809 -2.859 0.696 1 98.94 96 GLU A O 1
ATOM 730 N N . ALA A 1 97 ? 6.883 -4.676 1.611 1 98.88 97 ALA A N 1
ATOM 731 C CA . ALA A 1 97 ? 5.883 -3.918 2.361 1 98.88 97 ALA A CA 1
ATOM 732 C C . ALA A 1 97 ? 6.551 -2.992 3.377 1 98.88 97 ALA A C 1
ATOM 734 O O . ALA A 1 97 ? 6.098 -1.866 3.592 1 98.88 97 ALA A O 1
ATOM 735 N N . THR A 1 98 ? 7.598 -3.467 4.008 1 98.88 98 THR A N 1
ATOM 736 C CA . THR A 1 98 ? 8.352 -2.65 4.953 1 98.88 98 THR A CA 1
ATOM 737 C C . THR A 1 98 ? 8.938 -1.424 4.258 1 98.88 98 THR A C 1
ATOM 739 O O . THR A 1 98 ? 8.789 -0.299 4.742 1 98.88 98 THR A O 1
ATOM 742 N N . ALA A 1 99 ? 9.555 -1.67 3.127 1 98.94 99 ALA A N 1
ATOM 743 C CA . ALA A 1 99 ? 10.156 -0.586 2.357 1 98.94 99 ALA A CA 1
ATOM 744 C C . ALA A 1 99 ? 9.102 0.419 1.902 1 98.94 99 ALA A C 1
ATOM 746 O O . ALA A 1 99 ? 9.305 1.631 2.01 1 98.94 99 ALA A O 1
ATOM 747 N N . ASP A 1 100 ? 7.992 -0.106 1.438 1 98.88 100 ASP A N 1
ATOM 748 C CA . ASP A 1 100 ? 6.906 0.767 0.997 1 98.88 100 ASP A CA 1
ATOM 749 C C . ASP A 1 100 ? 6.344 1.574 2.164 1 98.88 100 ASP A C 1
ATOM 751 O O . ASP A 1 100 ? 5.973 2.738 1.999 1 98.88 100 ASP A O 1
ATOM 755 N N . GLY A 1 101 ? 6.254 0.925 3.355 1 98.88 101 GLY A N 1
ATOM 756 C CA . GLY A 1 101 ? 5.824 1.649 4.539 1 98.88 101 GLY A CA 1
ATOM 757 C C . GLY A 1 101 ? 6.758 2.779 4.922 1 98.88 101 GLY A C 1
ATOM 758 O O . GLY A 1 101 ? 6.312 3.857 5.316 1 98.88 101 GLY A O 1
ATOM 759 N N . ILE A 1 102 ? 8.055 2.541 4.824 1 98.94 102 ILE A N 1
ATOM 760 C CA . ILE A 1 102 ? 9.055 3.576 5.051 1 98.94 102 ILE A CA 1
ATOM 761 C C . ILE A 1 102 ? 8.828 4.73 4.078 1 98.94 102 ILE A C 1
ATOM 763 O O . ILE A 1 102 ? 8.805 5.895 4.48 1 98.94 102 ILE A O 1
ATOM 767 N N . LEU A 1 103 ? 8.617 4.398 2.838 1 98.94 103 LEU A N 1
ATOM 768 C CA . LEU A 1 103 ? 8.453 5.406 1.795 1 98.94 103 LEU A CA 1
ATOM 769 C C . LEU A 1 103 ? 7.176 6.211 2.01 1 98.94 103 LEU A C 1
ATOM 771 O O . LEU A 1 103 ? 7.168 7.434 1.83 1 98.94 103 LEU A O 1
ATOM 775 N N . GLU A 1 104 ? 6.094 5.535 2.357 1 98.81 104 GLU A N 1
ATOM 776 C CA . GLU A 1 104 ? 4.84 6.227 2.627 1 98.81 104 GLU A CA 1
ATOM 777 C C . GLU A 1 104 ? 5 7.242 3.754 1 98.81 104 GLU A C 1
ATOM 779 O O . GLU A 1 104 ? 4.559 8.391 3.635 1 98.81 104 GLU A O 1
ATOM 784 N N . ALA A 1 105 ? 5.66 6.832 4.828 1 98.88 105 ALA A N 1
ATOM 785 C CA . ALA A 1 105 ? 5.914 7.73 5.949 1 98.88 105 ALA A CA 1
ATOM 786 C C . ALA A 1 105 ? 6.781 8.906 5.523 1 98.88 105 ALA A C 1
ATOM 788 O O . ALA A 1 105 ? 6.488 10.055 5.863 1 98.88 105 ALA A O 1
ATOM 789 N N . ALA A 1 106 ? 7.828 8.641 4.766 1 98.94 106 ALA A N 1
ATOM 790 C CA . ALA A 1 106 ? 8.766 9.672 4.32 1 98.94 106 ALA A CA 1
ATOM 791 C C . ALA A 1 106 ? 8.078 10.68 3.404 1 98.94 106 ALA A C 1
ATOM 793 O O . ALA A 1 106 ? 8.336 11.883 3.492 1 98.94 106 ALA A O 1
ATOM 794 N N . VAL A 1 107 ? 7.219 10.211 2.525 1 98.75 107 VAL A N 1
ATOM 795 C CA . VAL A 1 107 ? 6.492 11.078 1.606 1 98.75 107 VAL A CA 1
ATOM 796 C C . VAL A 1 107 ? 5.508 11.945 2.385 1 98.75 107 VAL A C 1
ATOM 798 O O . VAL A 1 107 ? 5.332 13.125 2.072 1 98.75 107 VAL A O 1
ATOM 801 N N . LEU A 1 108 ? 4.902 11.391 3.436 1 98.69 108 LEU A N 1
ATOM 802 C CA . LEU A 1 108 ? 3.977 12.172 4.25 1 98.69 108 LEU A CA 1
ATOM 803 C C . LEU A 1 108 ? 4.707 13.297 4.977 1 98.69 108 LEU A C 1
ATOM 805 O O . LEU A 1 108 ? 4.145 14.375 5.184 1 98.69 108 LEU A O 1
ATOM 809 N N . MET A 1 109 ? 5.953 13.047 5.352 1 98.75 109 MET A N 1
ATOM 810 C CA . MET A 1 109 ? 6.77 14.117 5.91 1 98.75 109 MET A CA 1
ATOM 811 C C . MET A 1 109 ? 6.977 15.234 4.891 1 98.75 109 MET A C 1
ATOM 813 O O . MET A 1 109 ? 6.871 16.406 5.223 1 98.75 109 MET A O 1
ATOM 817 N N . VAL A 1 110 ? 7.234 14.867 3.656 1 98.44 110 VAL A N 1
ATOM 818 C CA . VAL A 1 110 ? 7.438 15.844 2.59 1 98.44 110 VAL A CA 1
ATOM 819 C C . VAL A 1 110 ? 6.152 16.641 2.377 1 98.44 110 VAL A C 1
ATOM 821 O O . VAL A 1 110 ? 6.195 17.875 2.25 1 98.44 110 VAL A O 1
ATOM 824 N N . TYR A 1 111 ? 4.992 15.984 2.381 1 98 111 TYR A N 1
ATOM 825 C CA . TYR A 1 111 ? 3.721 16.656 2.15 1 98 111 TYR A CA 1
ATOM 826 C C . TYR A 1 111 ? 3.422 17.656 3.262 1 98 111 TYR A C 1
ATOM 828 O O . TYR A 1 111 ? 2.814 18.703 3.018 1 98 111 TYR A O 1
ATOM 836 N N . GLU A 1 112 ? 3.873 17.281 4.457 1 98.12 112 GLU A N 1
ATOM 837 C CA . GLU A 1 112 ? 3.658 18.203 5.566 1 98.12 112 GLU A CA 1
ATOM 838 C C . GLU A 1 112 ? 4.324 19.547 5.293 1 98.12 112 GLU A C 1
ATOM 840 O O . GLU A 1 112 ? 3.729 20.609 5.539 1 98.12 112 GLU A O 1
ATOM 845 N N . SER A 1 113 ? 5.488 19.547 4.75 1 96.75 113 SER A N 1
ATOM 846 C CA . SER A 1 113 ? 6.262 20.766 4.539 1 96.75 113 SER A CA 1
ATOM 847 C C . SER A 1 113 ? 5.898 21.422 3.217 1 96.75 113 SER A C 1
ATOM 849 O O . SER A 1 113 ? 5.863 22.656 3.121 1 96.75 113 SER A O 1
ATOM 851 N N . ARG A 1 114 ? 5.496 20.656 2.207 1 96 114 ARG A N 1
ATOM 852 C CA . ARG A 1 114 ? 5.367 21.188 0.856 1 96 114 ARG A CA 1
ATOM 853 C C . ARG A 1 114 ? 3.932 21.609 0.57 1 96 114 ARG A C 1
ATOM 855 O O . ARG A 1 114 ? 3.691 22.516 -0.244 1 96 114 ARG A O 1
ATOM 862 N N . ILE A 1 115 ? 3.027 20.953 1.24 1 96.44 115 ILE A N 1
ATOM 863 C CA . ILE A 1 115 ? 1.634 21.156 0.857 1 96.44 115 ILE A CA 1
ATOM 864 C C . ILE A 1 115 ? 0.945 22.062 1.867 1 96.44 115 ILE A C 1
ATOM 866 O O . ILE A 1 115 ? 0.149 22.938 1.49 1 96.44 115 ILE A O 1
ATOM 870 N N . ARG A 1 116 ? 1.302 21.922 3.082 1 97.62 116 ARG A N 1
ATOM 871 C CA . ARG A 1 116 ? 0.581 22.656 4.121 1 97.62 116 ARG A CA 1
ATOM 872 C C . ARG A 1 116 ? 1.206 24.031 4.367 1 97.62 116 ARG A C 1
ATOM 874 O O . ARG A 1 116 ? 2.432 24.156 4.395 1 97.62 116 ARG A O 1
ATOM 881 N N . PRO A 1 117 ? 0.333 25.016 4.609 1 97.69 117 PRO A N 1
ATOM 882 C CA . PRO A 1 117 ? 0.887 26.281 5.102 1 97.69 117 PRO A CA 1
ATOM 883 C C . PRO A 1 117 ? 1.656 26.109 6.41 1 97.69 117 PRO A C 1
ATOM 885 O O . PRO A 1 117 ? 1.32 25.25 7.223 1 97.69 117 PRO A O 1
ATOM 888 N N . GLU A 1 118 ? 2.627 27 6.555 1 97.56 118 GLU A N 1
ATOM 889 C CA . GLU A 1 118 ? 3.531 26.875 7.695 1 97.56 118 GLU A CA 1
ATOM 890 C C . GLU A 1 118 ? 2.756 26.812 9.008 1 97.56 118 GLU A C 1
ATOM 892 O O . GLU A 1 118 ? 3.074 26 9.883 1 97.56 118 GLU A O 1
ATOM 897 N N . GLU A 1 119 ? 1.741 27.594 9.125 1 97.31 119 GLU A N 1
ATOM 898 C CA . GLU A 1 119 ? 1.006 27.688 10.383 1 97.31 119 GLU A CA 1
ATOM 899 C C . GLU A 1 119 ? 0.135 26.453 10.617 1 97.31 119 GLU A C 1
ATOM 901 O O . GLU A 1 119 ? -0.382 26.266 11.719 1 97.31 119 GLU A O 1
ATOM 906 N N . LYS A 1 120 ? 0.038 25.609 9.625 1 97.81 120 LYS A N 1
ATOM 907 C CA . LYS A 1 120 ? -0.801 24.422 9.742 1 97.81 120 LYS A CA 1
ATOM 908 C C . LYS A 1 120 ? 0.048 23.156 9.867 1 97.81 120 LYS A C 1
ATOM 910 O O . LYS A 1 120 ? -0.486 22.047 9.992 1 97.81 120 LYS A O 1
ATOM 915 N N . ARG A 1 121 ? 1.323 23.391 9.812 1 98.25 121 ARG A N 1
ATOM 916 C CA . ARG A 1 121 ? 2.223 22.25 9.977 1 98.25 121 ARG A CA 1
ATOM 917 C C . ARG A 1 121 ? 2.207 21.75 11.422 1 98.25 121 ARG A C 1
ATOM 919 O O . ARG A 1 121 ? 2.068 22.531 12.359 1 98.25 121 ARG A O 1
ATOM 926 N N . HIS A 1 122 ? 2.244 20.438 11.555 1 98.06 122 HIS A N 1
ATOM 927 C CA . HIS A 1 122 ? 2.123 19.781 12.852 1 98.06 122 HIS A CA 1
ATOM 928 C C . HIS A 1 122 ? 3.338 18.891 13.141 1 98.06 122 HIS A C 1
ATOM 930 O O . HIS A 1 122 ? 3.385 17.734 12.719 1 98.06 122 HIS A O 1
ATOM 936 N N . GLU A 1 123 ? 4.285 19.422 13.93 1 97.69 123 GLU A N 1
ATOM 937 C CA . GLU A 1 123 ? 5.574 18.781 14.18 1 97.69 123 GLU A CA 1
ATOM 938 C C . GLU A 1 123 ? 5.402 17.375 14.727 1 97.69 123 GLU A C 1
ATOM 940 O O . GLU A 1 123 ? 6.113 16.453 14.32 1 97.69 123 GLU A O 1
ATOM 945 N N . PRO A 1 124 ? 4.484 17.125 15.609 1 97.94 124 PRO A N 1
ATOM 946 C CA . PRO A 1 124 ? 4.309 15.758 16.109 1 97.94 124 PRO A CA 1
ATOM 947 C C . PRO A 1 124 ? 3.945 14.766 15.008 1 97.94 124 PRO A C 1
ATOM 949 O O . PRO A 1 124 ? 4.293 13.586 15.102 1 97.94 124 PRO A O 1
ATOM 952 N N . TRP A 1 125 ? 3.271 15.266 13.961 1 98.12 125 TRP A N 1
ATOM 953 C CA . TRP A 1 125 ? 2.982 14.406 12.812 1 98.12 125 TRP A CA 1
ATOM 954 C C . TRP A 1 125 ? 4.27 13.984 12.117 1 98.12 125 TRP A C 1
ATOM 956 O O . TRP A 1 125 ? 4.473 12.797 11.836 1 98.12 125 TRP A O 1
ATOM 966 N N . VAL A 1 126 ? 5.129 14.945 11.891 1 98.5 126 VAL A N 1
ATOM 967 C CA . VAL A 1 126 ? 6.391 14.68 11.211 1 98.5 126 VAL A CA 1
ATOM 968 C C . VAL A 1 126 ? 7.242 13.727 12.047 1 98.5 126 VAL A C 1
ATOM 970 O O . VAL A 1 126 ? 7.766 12.734 11.523 1 98.5 126 VAL A O 1
ATOM 973 N N . GLU A 1 127 ? 7.297 13.961 13.297 1 98.5 127 GLU A N 1
ATOM 974 C CA . GLU A 1 127 ? 8.102 13.117 14.18 1 98.5 127 GLU A CA 1
ATOM 975 C C . GLU A 1 127 ? 7.488 11.727 14.328 1 98.5 127 GLU A C 1
ATOM 977 O O . GLU A 1 127 ? 8.211 10.742 14.469 1 98.5 127 GLU A O 1
ATOM 982 N N . GLY A 1 128 ? 6.168 11.672 14.312 1 98.38 128 GLY A N 1
ATOM 983 C CA . GLY A 1 128 ? 5.512 10.375 14.289 1 98.38 128 GLY A CA 1
ATOM 984 C C . GLY A 1 128 ? 5.875 9.539 13.078 1 98.38 128 GLY A C 1
ATOM 985 O O . GLY A 1 128 ? 6.16 8.352 13.195 1 98.38 128 GLY A O 1
ATOM 986 N N . GLN A 1 129 ? 5.898 10.203 11.922 1 98.62 129 GLN A N 1
ATOM 987 C CA . GLN A 1 129 ? 6.309 9.508 10.711 1 98.62 129 GLN A CA 1
ATOM 988 C C . GLN A 1 129 ? 7.758 9.055 10.797 1 98.62 129 GLN A C 1
ATOM 990 O O . GLN A 1 129 ? 8.078 7.91 10.461 1 98.62 129 GLN A O 1
ATOM 995 N N . TRP A 1 130 ? 8.602 9.891 11.297 1 98.69 130 TRP A N 1
ATOM 996 C CA . TRP A 1 130 ? 10.016 9.523 11.391 1 98.69 130 TRP A CA 1
ATOM 997 C C . TRP A 1 130 ? 10.211 8.383 12.383 1 98.69 130 TRP A C 1
ATOM 999 O O . TRP A 1 130 ? 11.055 7.508 12.164 1 98.69 130 TRP A O 1
ATOM 1009 N N . SER A 1 131 ? 9.453 8.383 13.445 1 98.5 131 SER A N 1
ATOM 1010 C CA . SER A 1 131 ? 9.562 7.305 14.43 1 98.5 131 SER A CA 1
ATOM 1011 C C . SER A 1 131 ? 9.25 5.949 13.797 1 98.5 131 SER A C 1
ATOM 1013 O O . SER A 1 131 ? 9.891 4.949 14.117 1 98.5 131 SER A O 1
ATOM 1015 N N . LYS A 1 132 ? 8.25 5.906 12.891 1 98.5 132 LYS A N 1
ATOM 1016 C CA . LYS A 1 132 ? 7.957 4.691 12.133 1 98.5 132 LYS A CA 1
ATOM 1017 C C . LYS A 1 132 ? 9.164 4.246 11.32 1 98.5 132 LYS A C 1
ATOM 1019 O O . LYS A 1 132 ? 9.523 3.068 11.32 1 98.5 132 LYS A O 1
ATOM 1024 N N . ILE A 1 133 ? 9.711 5.211 10.641 1 98.81 133 ILE A N 1
ATOM 1025 C CA . ILE A 1 133 ? 10.852 4.949 9.773 1 98.81 133 ILE A CA 1
ATOM 1026 C C . ILE A 1 133 ? 12.023 4.426 10.594 1 98.81 133 ILE A C 1
ATOM 1028 O O . ILE A 1 133 ? 12.609 3.393 10.266 1 98.81 133 ILE A O 1
ATOM 1032 N N . ALA A 1 134 ? 12.281 5.078 11.695 1 98.75 134 ALA A N 1
ATOM 1033 C CA . ALA A 1 134 ? 13.406 4.715 12.547 1 98.75 134 ALA A CA 1
ATOM 1034 C C . ALA A 1 134 ? 13.242 3.301 13.102 1 98.75 134 ALA A C 1
ATOM 1036 O O . ALA A 1 134 ? 14.188 2.508 13.086 1 98.75 134 ALA A O 1
ATOM 1037 N N . ARG A 1 135 ? 12.062 2.939 13.539 1 98.56 135 ARG A N 1
ATOM 1038 C CA . ARG A 1 135 ? 11.797 1.596 14.047 1 98.56 135 ARG A CA 1
ATOM 1039 C C . ARG A 1 135 ? 11.961 0.553 12.945 1 98.56 135 ARG A C 1
ATOM 1041 O O . ARG A 1 135 ? 12.477 -0.539 13.188 1 98.56 135 ARG A O 1
ATOM 1048 N N . ALA A 1 136 ? 11.484 0.906 11.789 1 98.81 136 ALA A N 1
ATOM 1049 C CA . ALA A 1 136 ? 11.586 -0.023 10.664 1 98.81 136 ALA A CA 1
ATOM 1050 C C . ALA A 1 136 ? 13.047 -0.281 10.305 1 98.81 136 ALA A C 1
ATOM 1052 O O . ALA A 1 136 ? 13.445 -1.427 10.07 1 98.81 136 ALA A O 1
ATOM 1053 N N . LEU A 1 137 ? 13.82 0.763 10.266 1 98.88 137 LEU A N 1
ATOM 1054 C CA . LEU A 1 137 ? 15.242 0.627 9.953 1 98.88 137 LEU A CA 1
ATOM 1055 C C . LEU A 1 137 ? 15.953 -0.218 11.008 1 98.88 137 LEU A C 1
ATOM 1057 O O . LEU A 1 137 ? 16.781 -1.061 10.672 1 98.88 137 LEU A O 1
ATOM 1061 N N . GLU A 1 138 ? 15.594 0.024 12.234 1 98.75 138 GLU A N 1
ATOM 1062 C CA . GLU A 1 138 ? 16.156 -0.774 13.312 1 98.75 138 GLU A CA 1
ATOM 1063 C C . GLU A 1 138 ? 15.805 -2.25 13.156 1 98.75 138 GLU A C 1
ATOM 1065 O O . GLU A 1 138 ? 16.656 -3.119 13.32 1 98.75 138 GLU A O 1
ATOM 1070 N N . ALA A 1 139 ? 14.609 -2.537 12.852 1 98.69 139 ALA A N 1
ATOM 1071 C CA . ALA A 1 139 ? 14.148 -3.91 12.672 1 98.69 139 ALA A CA 1
ATOM 1072 C C . ALA A 1 139 ? 14.852 -4.578 11.492 1 98.69 139 ALA A C 1
ATOM 1074 O O . ALA A 1 139 ? 15.219 -5.754 11.57 1 98.69 139 ALA A O 1
ATOM 1075 N N . VAL A 1 140 ? 15.023 -3.861 10.383 1 98.75 140 VAL A N 1
ATOM 1076 C CA . VAL A 1 140 ? 15.672 -4.418 9.195 1 98.75 140 VAL A CA 1
ATOM 1077 C C . VAL A 1 140 ? 17.125 -4.77 9.523 1 98.75 140 VAL A C 1
ATOM 1079 O O . VAL A 1 140 ? 17.578 -5.875 9.219 1 98.75 140 VAL A O 1
ATOM 1082 N N . GLU A 1 141 ? 17.781 -3.875 10.164 1 98.75 141 GLU A N 1
ATOM 1083 C CA . GLU A 1 141 ? 19.172 -4.16 10.516 1 98.75 141 GLU A CA 1
ATOM 1084 C C . GLU A 1 141 ? 19.266 -5.355 11.453 1 98.75 141 GLU A C 1
ATOM 1086 O O . GLU A 1 141 ? 20.188 -6.172 11.336 1 98.75 141 GLU A O 1
ATOM 1091 N N . ALA A 1 142 ? 18.328 -5.457 12.305 1 98.12 142 ALA A N 1
ATOM 1092 C CA . ALA A 1 142 ? 18.391 -6.492 13.328 1 98.12 142 ALA A CA 1
ATOM 1093 C C . ALA A 1 142 ? 17.984 -7.852 12.766 1 98.12 142 ALA A C 1
ATOM 1095 O O . ALA A 1 142 ? 18.5 -8.891 13.195 1 98.12 142 ALA A O 1
ATOM 1096 N N . ARG A 1 143 ? 17.109 -7.844 11.797 1 96.81 143 ARG A N 1
ATOM 1097 C CA . ARG A 1 143 ? 16.422 -9.117 11.578 1 96.81 143 ARG A CA 1
ATOM 1098 C C . ARG A 1 143 ? 16.453 -9.508 10.102 1 96.81 143 ARG A C 1
ATOM 1100 O O . ARG A 1 143 ? 16.188 -10.664 9.758 1 96.81 143 ARG A O 1
ATOM 1107 N N . TRP A 1 144 ? 16.812 -8.539 9.203 1 97.38 144 TRP A N 1
ATOM 1108 C CA . TRP A 1 144 ? 16.547 -8.812 7.793 1 97.38 144 TRP A CA 1
ATOM 1109 C C . TRP A 1 144 ? 17.844 -8.797 6.992 1 97.38 144 TRP A C 1
ATOM 1111 O O . TRP A 1 144 ? 17.828 -8.867 5.762 1 97.38 144 TRP A O 1
ATOM 1121 N N . MET A 1 145 ? 19.062 -8.75 7.676 1 98.19 145 MET A N 1
ATOM 1122 C CA . MET A 1 145 ? 20.328 -8.602 6.961 1 98.19 145 MET A CA 1
ATOM 1123 C C . MET A 1 145 ? 20.625 -9.852 6.145 1 98.19 145 MET A C 1
ATOM 1125 O O . MET A 1 145 ? 21.203 -9.766 5.055 1 98.19 145 MET A O 1
ATOM 1129 N N . SER A 1 146 ? 20.234 -11 6.672 1 96.94 146 SER A N 1
ATOM 1130 C CA . SER A 1 146 ? 20.453 -12.227 5.922 1 96.94 146 SER A CA 1
ATOM 1131 C C . SER A 1 146 ? 19.672 -12.234 4.617 1 96.94 146 SER A C 1
ATOM 1133 O O . SER A 1 146 ? 20.172 -12.68 3.584 1 96.94 146 SER A O 1
ATOM 1135 N N . GLN A 1 147 ? 18.453 -11.758 4.645 1 96.81 147 GLN A N 1
ATOM 1136 C CA . GLN A 1 147 ? 17.625 -11.656 3.443 1 96.81 147 GLN A CA 1
ATOM 1137 C C . GLN A 1 147 ? 18.219 -10.648 2.461 1 96.81 147 GLN A C 1
ATOM 1139 O O . GLN A 1 147 ? 18.219 -10.883 1.249 1 96.81 147 GLN A O 1
ATOM 1144 N N . LEU A 1 148 ? 18.781 -9.586 2.988 1 98.5 148 LEU A N 1
ATOM 1145 C CA . LEU A 1 148 ? 19.344 -8.523 2.158 1 98.5 148 LEU A CA 1
ATOM 1146 C C . LEU A 1 148 ? 20.625 -8.984 1.486 1 98.5 148 LEU A C 1
ATOM 1148 O O . LEU A 1 148 ? 21.031 -8.422 0.463 1 98.5 148 LEU A O 1
ATOM 1152 N N . GLN A 1 149 ? 21.234 -9.984 1.985 1 97.56 149 GLN A N 1
ATOM 1153 C CA . GLN A 1 149 ? 22.5 -10.477 1.442 1 97.56 149 GLN A CA 1
ATOM 1154 C C . GLN A 1 149 ? 22.281 -11.734 0.598 1 97.56 149 GLN A C 1
ATOM 1156 O O . GLN A 1 149 ? 23.234 -12.297 0.059 1 97.56 149 GLN A O 1
ATOM 1161 N N . GLY A 1 150 ? 21.047 -12.18 0.483 1 96.75 150 GLY A N 1
ATOM 1162 C CA . GLY A 1 150 ? 20.719 -13.344 -0.317 1 96.75 150 GLY A CA 1
ATOM 1163 C C . GLY A 1 150 ? 20.5 -13.023 -1.784 1 96.75 150 GLY A C 1
ATOM 1164 O O . GLY A 1 150 ? 20.953 -11.977 -2.268 1 96.75 150 GLY A O 1
ATOM 1165 N N . PRO A 1 151 ? 19.922 -13.992 -2.492 1 97.56 151 PRO A N 1
ATOM 1166 C CA . PRO A 1 151 ? 19.641 -13.727 -3.906 1 97.56 151 PRO A CA 1
ATOM 1167 C C . PRO A 1 151 ? 18.734 -12.516 -4.113 1 97.56 151 PRO A C 1
ATOM 1169 O O . PRO A 1 151 ? 17.812 -12.289 -3.322 1 97.56 151 PRO A O 1
ATOM 1172 N N . LEU A 1 152 ? 18.969 -11.844 -5.199 1 98.62 152 LEU A N 1
ATOM 1173 C CA . LEU A 1 152 ? 18.234 -10.617 -5.496 1 98.62 152 LEU A CA 1
ATOM 1174 C C . LEU A 1 152 ? 16.734 -10.898 -5.578 1 98.62 152 LEU A C 1
ATOM 1176 O O . LEU A 1 152 ? 16.312 -11.867 -6.219 1 98.62 152 LEU A O 1
ATOM 1180 N N . ASP A 1 153 ? 15.953 -10.086 -4.93 1 98.75 153 ASP A N 1
ATOM 1181 C CA . ASP A 1 153 ? 14.492 -10.148 -5.043 1 98.75 153 ASP A CA 1
ATOM 1182 C C . ASP A 1 153 ? 13.875 -8.766 -4.871 1 98.75 153 ASP A C 1
ATOM 1184 O O . ASP A 1 153 ? 14.586 -7.77 -4.723 1 98.75 153 ASP A O 1
ATOM 1188 N N . ILE A 1 154 ? 12.586 -8.672 -4.871 1 98.94 154 ILE A N 1
ATOM 1189 C CA . ILE A 1 154 ? 11.859 -7.402 -4.891 1 98.94 154 ILE A CA 1
ATOM 1190 C C . ILE A 1 154 ? 12.055 -6.676 -3.562 1 98.94 154 ILE A C 1
ATOM 1192 O O . ILE A 1 154 ? 12.07 -5.441 -3.52 1 98.94 154 ILE A O 1
ATOM 1196 N N . GLY A 1 155 ? 12.164 -7.449 -2.455 1 98.88 155 GLY A N 1
ATOM 1197 C CA . GLY A 1 155 ? 12.391 -6.836 -1.159 1 98.88 155 GLY A CA 1
ATOM 1198 C C . GLY A 1 155 ? 13.68 -6.027 -1.099 1 98.88 155 GLY A C 1
ATOM 1199 O O . GLY A 1 155 ? 13.711 -4.941 -0.518 1 98.88 155 GLY A O 1
ATOM 1200 N N . GLN A 1 156 ? 14.695 -6.523 -1.712 1 98.94 156 GLN A N 1
ATOM 1201 C CA . GLN A 1 156 ? 15.984 -5.832 -1.753 1 98.94 156 GLN A CA 1
ATOM 1202 C C . GLN A 1 156 ? 15.898 -4.566 -2.602 1 98.94 156 GLN A C 1
ATOM 1204 O O . GLN A 1 156 ? 16.391 -3.512 -2.201 1 98.94 156 GLN A O 1
ATOM 1209 N N . ILE A 1 157 ? 15.297 -4.695 -3.732 1 98.94 157 ILE A N 1
ATOM 1210 C CA . ILE A 1 157 ? 15.141 -3.551 -4.625 1 98.94 157 ILE A CA 1
ATOM 1211 C C . ILE A 1 157 ? 14.336 -2.457 -3.924 1 98.94 157 ILE A C 1
ATOM 1213 O O . ILE A 1 157 ? 14.742 -1.29 -3.922 1 98.94 157 ILE A O 1
ATOM 1217 N N . ALA A 1 158 ? 13.242 -2.848 -3.299 1 98.94 158 ALA A N 1
ATOM 1218 C CA . ALA A 1 158 ? 12.391 -1.895 -2.596 1 98.94 158 ALA A CA 1
ATOM 1219 C C . ALA A 1 158 ? 13.148 -1.208 -1.464 1 98.94 158 ALA A C 1
ATOM 1221 O O . ALA A 1 158 ? 13.078 0.013 -1.309 1 98.94 158 ALA A O 1
ATOM 1222 N N . MET A 1 159 ? 13.891 -2.002 -0.71 1 98.94 159 MET A N 1
ATOM 1223 C CA . MET A 1 159 ? 14.641 -1.453 0.42 1 98.94 159 MET A CA 1
ATOM 1224 C C . MET A 1 159 ? 15.734 -0.506 -0.059 1 98.94 159 MET A C 1
ATOM 1226 O O . MET A 1 159 ? 15.914 0.575 0.504 1 98.94 159 MET A O 1
ATOM 1230 N N . GLY A 1 160 ? 16.438 -0.89 -1.116 1 98.94 160 GLY A N 1
ATOM 1231 C CA . GLY A 1 160 ? 17.438 0.01 -1.683 1 98.94 160 GLY A CA 1
ATOM 1232 C C . GLY A 1 160 ? 16.859 1.35 -2.098 1 98.94 160 GLY A C 1
ATOM 1233 O O . GLY A 1 160 ? 17.422 2.4 -1.784 1 98.94 160 GLY A O 1
ATOM 1234 N N . CYS A 1 161 ? 15.734 1.335 -2.764 1 98.94 161 CYS A N 1
ATOM 1235 C CA . CYS A 1 161 ? 15.078 2.557 -3.213 1 98.94 161 CYS A CA 1
ATOM 1236 C C . CYS A 1 161 ? 14.594 3.385 -2.027 1 98.94 161 CYS A C 1
ATOM 1238 O O . CYS A 1 161 ? 14.68 4.613 -2.049 1 98.94 161 CYS A O 1
ATOM 1240 N N . ALA A 1 162 ? 14.102 2.697 -0.97 1 98.94 162 ALA A N 1
ATOM 1241 C CA . ALA A 1 162 ? 13.617 3.396 0.217 1 98.94 162 ALA A CA 1
ATOM 1242 C C . ALA A 1 162 ? 14.758 4.141 0.916 1 98.94 162 ALA A C 1
ATOM 1244 O O . ALA A 1 162 ? 14.609 5.312 1.272 1 98.94 162 ALA A O 1
ATOM 1245 N N . LEU A 1 163 ? 15.859 3.477 1.076 1 98.88 163 LEU A N 1
ATOM 1246 C CA . LEU A 1 163 ? 17 4.066 1.772 1 98.88 163 LEU A CA 1
ATOM 1247 C C . LEU A 1 163 ? 17.547 5.25 0.991 1 98.88 163 LEU A C 1
ATOM 1249 O O . LEU A 1 163 ? 17.859 6.293 1.573 1 98.88 163 LEU A O 1
ATOM 1253 N N . ASP A 1 164 ? 17.625 5.113 -0.279 1 98.44 164 ASP A N 1
ATOM 1254 C CA . ASP A 1 164 ? 18.125 6.207 -1.111 1 98.44 164 ASP A CA 1
ATOM 1255 C C . ASP A 1 164 ? 17.188 7.402 -1.066 1 98.44 164 ASP A C 1
ATOM 1257 O O . ASP A 1 164 ? 17.625 8.555 -1.136 1 98.44 164 ASP A O 1
ATOM 1261 N N . TYR A 1 165 ? 15.906 7.137 -1.003 1 98.75 165 TYR A N 1
ATOM 1262 C CA . TYR A 1 165 ? 14.945 8.227 -0.906 1 98.75 165 TYR A CA 1
ATOM 1263 C C . TYR A 1 165 ? 15.125 9.008 0.394 1 98.75 165 TYR A C 1
ATOM 1265 O O . TYR A 1 165 ? 14.984 10.227 0.419 1 98.75 165 TYR A O 1
ATOM 1273 N N . LEU A 1 166 ? 15.391 8.266 1.514 1 98.75 166 LEU A N 1
ATOM 1274 C CA . LEU A 1 166 ? 15.664 8.945 2.777 1 98.75 166 LEU A CA 1
ATOM 1275 C C . LEU A 1 166 ? 16.859 9.883 2.646 1 98.75 166 LEU A C 1
ATOM 1277 O O . LEU A 1 166 ? 16.844 10.992 3.174 1 98.75 166 LEU A O 1
ATOM 1281 N N . ASP A 1 167 ? 17.875 9.438 1.922 1 98.12 167 ASP A N 1
ATOM 1282 C CA . ASP A 1 167 ? 19.016 10.305 1.663 1 98.12 167 ASP A CA 1
ATOM 1283 C C . ASP A 1 167 ? 18.625 11.516 0.828 1 98.12 167 ASP A C 1
ATOM 1285 O O . ASP A 1 167 ? 19.062 12.633 1.094 1 98.12 167 ASP A O 1
ATOM 1289 N N . PHE A 1 168 ? 17.828 11.305 -0.101 1 98.06 168 PHE A N 1
ATOM 1290 C CA . PHE A 1 168 ? 17.438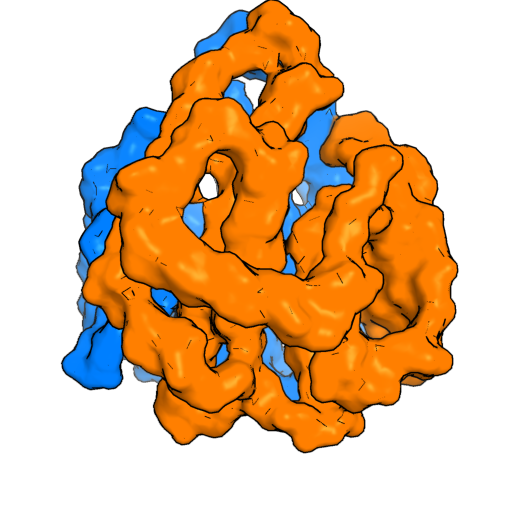 12.312 -1.082 1 98.06 168 PHE A CA 1
ATOM 1291 C C . PHE A 1 168 ? 16.562 13.383 -0.444 1 98.06 168 PHE A C 1
ATOM 1293 O O . PHE A 1 168 ? 16.734 14.578 -0.699 1 98.06 168 PHE A O 1
ATOM 1300 N N . ARG A 1 169 ? 15.609 12.992 0.43 1 98.25 169 ARG A N 1
ATOM 1301 C CA . ARG A 1 169 ? 14.602 13.945 0.897 1 98.25 169 ARG A CA 1
ATOM 1302 C C . ARG A 1 169 ? 14.789 14.25 2.379 1 98.25 169 ARG A C 1
ATOM 1304 O O . ARG A 1 169 ? 14.297 15.273 2.871 1 98.25 169 ARG A O 1
ATOM 1311 N N . HIS A 1 170 ? 15.461 13.344 3.115 1 98.38 170 HIS A N 1
ATOM 1312 C CA . HIS A 1 170 ? 15.555 13.5 4.562 1 98.38 170 HIS A CA 1
ATOM 1313 C C . HIS A 1 170 ? 16.984 13.336 5.043 1 98.38 170 HIS A C 1
ATOM 1315 O O . HIS A 1 170 ? 17.234 12.734 6.098 1 98.38 170 HIS A O 1
ATOM 1321 N N . GLY A 1 171 ? 17.953 13.836 4.297 1 97.75 171 GLY A N 1
ATOM 1322 C CA . GLY A 1 171 ? 19.375 13.75 4.57 1 97.75 171 GLY A CA 1
ATOM 1323 C C . GLY A 1 171 ? 19.734 14.156 5.988 1 97.75 171 GLY A C 1
ATOM 1324 O O . GLY A 1 171 ? 20.484 13.453 6.664 1 97.75 171 GLY A O 1
ATOM 1325 N N . PRO A 1 172 ? 19.203 15.211 6.457 1 97.94 172 PRO A N 1
ATOM 1326 C CA . PRO A 1 172 ? 19.578 15.711 7.785 1 97.94 172 PRO A CA 1
ATOM 1327 C C . PRO A 1 172 ? 19.219 14.734 8.898 1 97.94 172 PRO A C 1
ATOM 1329 O O . PRO A 1 172 ? 19.797 14.797 9.992 1 97.94 172 PRO A O 1
ATOM 1332 N N . ARG A 1 173 ? 18.281 13.852 8.711 1 98.12 173 ARG A N 1
ATOM 1333 C CA . ARG A 1 173 ? 17.922 12.867 9.727 1 98.12 173 ARG A CA 1
ATOM 1334 C C . ARG A 1 173 ? 19.031 11.836 9.906 1 98.12 173 ARG A C 1
ATOM 1336 O O . ARG A 1 173 ? 19.094 11.164 10.938 1 98.12 173 ARG A O 1
ATOM 1343 N N . ASP A 1 174 ? 19.906 11.594 8.938 1 98.06 174 ASP A N 1
ATOM 1344 C CA . ASP A 1 174 ? 21.094 10.758 9 1 98.06 174 ASP A CA 1
ATOM 1345 C C . ASP A 1 174 ? 20.75 9.352 9.484 1 98.06 174 ASP A C 1
ATOM 1347 O O . ASP A 1 174 ? 21.328 8.875 10.469 1 98.06 174 ASP A O 1
ATOM 1351 N N . TRP A 1 175 ? 19.922 8.68 8.672 1 98.44 175 TRP A N 1
ATOM 1352 C CA . TRP A 1 175 ? 19.453 7.355 9.078 1 98.44 175 TRP A CA 1
ATOM 1353 C C . TRP A 1 175 ? 20.625 6.395 9.242 1 98.44 175 TRP A C 1
ATOM 1355 O O . TRP A 1 175 ? 20.547 5.418 9.992 1 98.44 175 TRP A O 1
ATOM 1365 N N . ARG A 1 176 ? 21.766 6.562 8.672 1 97.88 176 ARG A N 1
ATOM 1366 C CA . ARG A 1 176 ? 22.906 5.656 8.625 1 97.88 176 ARG A CA 1
ATOM 1367 C C . ARG A 1 176 ? 23.609 5.594 9.977 1 97.88 176 ARG A C 1
ATOM 1369 O O . ARG A 1 176 ? 24.172 4.559 10.352 1 97.88 176 ARG A O 1
ATOM 1376 N N . ALA A 1 177 ? 23.609 6.684 10.672 1 97.12 177 ALA A N 1
ATOM 1377 C CA . ALA A 1 177 ? 24.438 6.836 11.875 1 97.12 177 ALA A CA 1
ATOM 1378 C C . ALA A 1 177 ? 24.156 5.719 12.875 1 97.12 177 ALA A C 1
ATOM 1380 O O . ALA A 1 177 ? 25.062 5.223 13.539 1 97.12 177 ALA A O 1
ATOM 1381 N N . ALA A 1 178 ? 22.938 5.281 13 1 96.19 178 ALA A N 1
ATOM 1382 C CA . ALA A 1 178 ? 22.562 4.297 14.008 1 96.19 178 ALA A CA 1
ATOM 1383 C C . ALA A 1 178 ? 22.406 2.91 13.383 1 96.19 178 ALA A C 1
ATOM 1385 O O . ALA A 1 178 ? 22.016 1.96 14.07 1 96.19 178 ALA A O 1
ATOM 1386 N N . ARG A 1 179 ? 22.719 2.814 12.086 1 98.19 179 ARG A N 1
ATOM 1387 C CA . ARG A 1 179 ? 22.484 1.568 11.367 1 98.19 179 ARG A CA 1
ATOM 1388 C C . ARG A 1 179 ? 23.688 1.213 10.484 1 98.19 179 ARG A C 1
ATOM 1390 O O . ARG A 1 179 ? 23.562 1.176 9.258 1 98.19 179 ARG A O 1
ATOM 1397 N N . PRO A 1 180 ? 24.812 0.826 11.125 1 98.38 180 PRO A N 1
ATOM 1398 C CA . PRO A 1 180 ? 26.031 0.648 10.328 1 98.38 180 PRO A CA 1
ATOM 1399 C C . PRO A 1 180 ? 25.938 -0.538 9.375 1 98.38 180 PRO A C 1
ATOM 1401 O O . PRO A 1 180 ? 26.5 -0.49 8.273 1 98.38 180 PRO A O 1
ATOM 1404 N N . LEU A 1 181 ? 25.312 -1.66 9.766 1 98.69 181 LEU A N 1
ATOM 1405 C CA . LEU A 1 181 ? 25.219 -2.826 8.898 1 98.69 181 LEU A CA 1
ATOM 1406 C C . LEU A 1 181 ? 24.328 -2.537 7.691 1 98.69 181 LEU A C 1
ATOM 1408 O O . LEU A 1 181 ? 24.672 -2.895 6.562 1 98.69 181 LEU A O 1
ATOM 1412 N N . LEU A 1 182 ? 23.25 -1.923 7.965 1 98.81 182 LEU A N 1
ATOM 1413 C CA . LEU A 1 182 ? 22.344 -1.559 6.887 1 98.81 182 LEU A CA 1
ATOM 1414 C C . LEU A 1 182 ? 22.984 -0.526 5.961 1 98.81 182 LEU A C 1
ATOM 1416 O O . LEU A 1 182 ? 22.812 -0.587 4.742 1 98.81 182 LEU A O 1
ATOM 1420 N N . ALA A 1 183 ? 23.672 0.429 6.562 1 98.81 183 ALA A N 1
ATOM 1421 C CA . ALA A 1 183 ? 24.375 1.449 5.793 1 98.81 183 ALA A CA 1
ATOM 1422 C C . ALA A 1 183 ? 25.406 0.817 4.855 1 98.81 183 ALA A C 1
ATOM 1424 O O . ALA A 1 183 ? 25.516 1.213 3.691 1 98.81 183 ALA A O 1
ATOM 1425 N N . GLU A 1 184 ? 26.109 -0.094 5.344 1 98.75 184 GLU A N 1
ATOM 1426 C CA . GLU A 1 184 ? 27.094 -0.797 4.523 1 98.75 184 GLU A CA 1
ATOM 1427 C C . GLU A 1 184 ? 26.422 -1.54 3.375 1 98.75 184 GLU A C 1
ATOM 1429 O O . GLU A 1 184 ? 26.875 -1.478 2.232 1 98.75 184 GLU A O 1
ATOM 1434 N N . TRP A 1 185 ? 25.391 -2.248 3.674 1 98.88 185 TRP A N 1
ATOM 1435 C CA . TRP A 1 185 ? 24.641 -2.947 2.635 1 98.88 185 TRP A CA 1
ATOM 1436 C C . TRP A 1 185 ? 24.141 -1.971 1.579 1 98.88 185 TRP A C 1
ATOM 1438 O O . TRP A 1 185 ? 24.266 -2.227 0.378 1 98.88 185 TRP A O 1
ATOM 1448 N N . ALA A 1 186 ? 23.562 -0.864 2.033 1 98.81 186 ALA A N 1
ATOM 1449 C CA . ALA A 1 186 ? 23.031 0.141 1.12 1 98.81 186 ALA A CA 1
ATOM 1450 C C . ALA A 1 186 ? 24.109 0.664 0.182 1 98.81 186 ALA A C 1
ATOM 1452 O O . ALA A 1 186 ? 23.859 0.877 -1.007 1 98.81 186 ALA A O 1
ATOM 1453 N N . GLY A 1 187 ? 25.266 0.949 0.741 1 98.62 187 GLY A N 1
ATOM 1454 C CA . GLY A 1 187 ? 26.375 1.385 -0.076 1 98.62 187 GLY A CA 1
ATOM 1455 C C . GLY A 1 187 ? 26.734 0.399 -1.172 1 98.62 187 GLY A C 1
ATOM 1456 O O . GLY A 1 187 ? 26.969 0.792 -2.318 1 98.62 187 GLY A O 1
ATOM 1457 N N . SER A 1 188 ? 26.781 -0.854 -0.838 1 98.62 188 SER A N 1
ATOM 1458 C CA . SER A 1 188 ? 27.094 -1.897 -1.81 1 98.62 188 SER A CA 1
ATOM 1459 C C . SER A 1 188 ? 25.969 -2.049 -2.834 1 98.62 188 SER A C 1
ATOM 1461 O O . SER A 1 188 ? 26.234 -2.146 -4.035 1 98.62 188 SER A O 1
ATOM 1463 N N . PHE A 1 189 ? 24.734 -2.105 -2.389 1 98.81 189 PHE A N 1
ATOM 1464 C CA . PHE A 1 189 ? 23.594 -2.316 -3.258 1 98.81 189 PHE A CA 1
ATOM 1465 C C . PHE A 1 189 ? 23.453 -1.177 -4.262 1 98.81 189 PHE A C 1
ATOM 1467 O O . PHE A 1 189 ? 23.047 -1.394 -5.402 1 98.81 189 PHE A O 1
ATOM 1474 N N . SER A 1 190 ? 23.797 0.035 -3.822 1 98.38 190 SER A N 1
ATOM 1475 C CA . SER A 1 190 ? 23.641 1.229 -4.648 1 98.38 190 SER A CA 1
ATOM 1476 C C . SER A 1 190 ? 24.578 1.184 -5.855 1 98.38 190 SER A C 1
ATOM 1478 O O . SER A 1 190 ? 24.406 1.957 -6.805 1 98.38 190 SER A O 1
ATOM 1480 N N . GLN A 1 191 ? 25.5 0.272 -5.859 1 98.38 191 GLN A N 1
ATOM 1481 C CA . GLN A 1 191 ? 26.453 0.179 -6.957 1 98.38 191 GLN A CA 1
ATOM 1482 C C . GLN A 1 191 ? 25.938 -0.714 -8.078 1 98.38 191 GLN A C 1
ATOM 1484 O O . GLN A 1 191 ? 26.547 -0.806 -9.141 1 98.38 191 GLN A O 1
ATOM 1489 N N . ARG A 1 192 ? 24.859 -1.374 -7.84 1 98.44 192 ARG A N 1
ATOM 1490 C CA . ARG A 1 192 ? 24.25 -2.133 -8.922 1 98.44 192 ARG A CA 1
ATOM 1491 C C . ARG A 1 192 ? 23.953 -1.236 -10.117 1 98.44 192 ARG A C 1
ATOM 1493 O O . ARG A 1 192 ? 23.531 -0.089 -9.953 1 98.44 192 ARG A O 1
ATOM 1500 N N . SER A 1 193 ? 24.094 -1.776 -11.336 1 98.69 193 SER A N 1
ATOM 1501 C CA . SER A 1 193 ? 23.891 -1 -12.555 1 98.69 193 SER A CA 1
ATOM 1502 C C . SER A 1 193 ? 22.484 -0.4 -12.602 1 98.69 193 SER A C 1
ATOM 1504 O O . SER A 1 193 ? 22.312 0.739 -13.039 1 98.69 193 SER A O 1
ATOM 1506 N N . SER A 1 194 ? 21.5 -1.126 -12.188 1 98.81 194 SER A N 1
ATOM 1507 C CA . SER A 1 194 ? 20.109 -0.656 -12.18 1 98.81 194 SER A CA 1
ATOM 1508 C C . SER A 1 194 ? 19.922 0.513 -11.219 1 98.81 194 SER A C 1
ATOM 1510 O O . SER A 1 194 ? 19.234 1.483 -11.539 1 98.81 194 SER A O 1
ATOM 1512 N N . MET A 1 195 ? 20.594 0.439 -10.047 1 98.75 195 MET A N 1
ATOM 1513 C CA . MET A 1 195 ? 20.5 1.508 -9.055 1 98.75 195 MET A CA 1
ATOM 1514 C C . MET A 1 195 ? 21.219 2.762 -9.547 1 98.75 195 MET A C 1
ATOM 1516 O O . MET A 1 195 ? 20.703 3.871 -9.406 1 98.75 195 MET A O 1
ATOM 1520 N N . LEU A 1 196 ? 22.328 2.621 -10.172 1 98.56 196 LEU A N 1
ATOM 1521 C CA . LEU A 1 196 ? 23.094 3.748 -10.688 1 98.56 196 LEU A CA 1
ATOM 1522 C C . LEU A 1 196 ? 22.344 4.441 -11.82 1 98.56 196 LEU A C 1
ATOM 1524 O O . LEU A 1 196 ? 22.375 5.668 -11.93 1 98.56 196 LEU A O 1
ATOM 1528 N N . ALA A 1 197 ? 21.688 3.725 -12.594 1 97.94 197 ALA A N 1
ATOM 1529 C CA . ALA A 1 197 ? 21 4.242 -13.781 1 97.94 197 ALA A CA 1
ATOM 1530 C C . ALA A 1 197 ? 19.766 5.047 -13.391 1 97.94 197 ALA A C 1
ATOM 1532 O O . ALA A 1 197 ? 19.203 5.773 -14.219 1 97.94 197 ALA A O 1
ATOM 1533 N N . THR A 1 198 ? 19.344 4.914 -12.078 1 98 198 THR A N 1
ATOM 1534 C CA . THR A 1 198 ? 18.031 5.465 -11.734 1 98 198 THR A CA 1
ATOM 1535 C C . THR A 1 198 ? 18.156 6.484 -10.602 1 98 198 THR A C 1
ATOM 1537 O O . THR A 1 198 ? 17.156 6.848 -9.984 1 98 198 THR A O 1
ATOM 1540 N N . VAL A 1 199 ? 19.312 6.957 -10.289 1 97.19 199 VAL A N 1
ATOM 1541 C CA . VAL A 1 199 ? 19.516 7.941 -9.227 1 97.19 199 VAL A CA 1
ATOM 1542 C C . VAL A 1 199 ? 18.656 9.172 -9.5 1 97.19 199 VAL A C 1
ATOM 1544 O O . VAL A 1 199 ? 18.625 9.695 -10.617 1 97.19 199 VAL A O 1
ATOM 1547 N N . PRO A 1 200 ? 17.844 9.484 -8.461 1 93.19 200 PRO A N 1
ATOM 1548 C CA . PRO A 1 200 ? 16.969 10.633 -8.688 1 93.19 200 PRO A CA 1
ATOM 1549 C C . PRO A 1 200 ? 17.734 11.922 -8.961 1 93.19 200 PRO A C 1
ATOM 1551 O O . PRO A 1 200 ? 18.812 12.133 -8.398 1 93.19 200 PRO A O 1
ATOM 1554 N N . VAL A 1 201 ? 17.156 12.656 -9.852 1 84.69 201 VAL A N 1
ATOM 1555 C CA . VAL A 1 201 ? 17.703 13.969 -10.156 1 84.69 201 VAL A CA 1
ATOM 1556 C C . VAL A 1 201 ? 16.688 15.055 -9.836 1 84.69 201 VAL A C 1
ATOM 1558 O O . VAL A 1 201 ? 15.523 14.953 -10.234 1 84.69 201 VAL A O 1
ATOM 1561 N N . ALA A 1 202 ? 17.078 16 -8.961 1 74.06 202 ALA A N 1
ATOM 1562 C CA . ALA A 1 202 ? 16.172 17.062 -8.539 1 74.06 202 ALA A CA 1
ATOM 1563 C C . ALA A 1 202 ? 15.898 18.047 -9.688 1 74.06 202 ALA A C 1
ATOM 1565 O O . ALA A 1 202 ? 16.781 18.297 -10.508 1 74.06 202 ALA A O 1
ATOM 1566 N N . MET B 1 1 ? -1.961 -19.5 14.297 1 96.38 1 MET B N 1
ATOM 1567 C CA . MET B 1 1 ? -1.555 -18.156 13.906 1 96.38 1 MET B CA 1
ATOM 1568 C C . MET B 1 1 ? -2.229 -17.109 14.781 1 96.38 1 MET B C 1
ATOM 1570 O O . MET B 1 1 ? -3.24 -17.391 15.43 1 96.38 1 MET B O 1
ATOM 1574 N N . ARG B 1 2 ? -1.603 -16 15.016 1 98.38 2 ARG B N 1
ATOM 1575 C CA . ARG B 1 2 ? -2.174 -14.883 15.766 1 98.38 2 ARG B CA 1
ATOM 1576 C C . ARG B 1 2 ? -2.307 -13.648 14.883 1 98.38 2 ARG B C 1
ATOM 1578 O O . ARG B 1 2 ? -1.369 -13.281 14.164 1 98.38 2 ARG B O 1
ATOM 1585 N N . LEU B 1 3 ? -3.555 -13.07 14.836 1 98.69 3 LEU B N 1
ATOM 1586 C CA . LEU B 1 3 ? -3.816 -11.844 14.086 1 98.69 3 LEU B CA 1
ATOM 1587 C C . LEU B 1 3 ? -3.961 -10.656 15.023 1 98.69 3 LEU B C 1
ATOM 1589 O O . LEU B 1 3 ? -4.844 -10.641 15.891 1 98.69 3 LEU B O 1
ATOM 1593 N N . TYR B 1 4 ? -3.082 -9.68 14.953 1 98.81 4 TYR B N 1
ATOM 1594 C CA . TYR B 1 4 ? -3.209 -8.406 15.664 1 98.81 4 TYR B CA 1
ATOM 1595 C C . TYR B 1 4 ? -4.113 -7.445 14.898 1 98.81 4 TYR B C 1
ATOM 1597 O O . TYR B 1 4 ? -3.834 -7.109 13.742 1 98.81 4 TYR B O 1
ATOM 1605 N N . ALA B 1 5 ? -5.168 -7.051 15.578 1 98.06 5 ALA B N 1
ATOM 1606 C CA . ALA B 1 5 ? -6.273 -6.473 14.82 1 98.06 5 ALA B CA 1
ATOM 1607 C C . ALA B 1 5 ? -7.094 -5.52 15.688 1 98.06 5 ALA B C 1
ATOM 1609 O O . ALA B 1 5 ? -7.02 -5.57 16.922 1 98.06 5 ALA B O 1
ATOM 1610 N N . SER B 1 6 ? -7.781 -4.676 15.055 1 97.06 6 SER B N 1
ATOM 1611 C CA . SER B 1 6 ? -8.836 -3.852 15.648 1 97.06 6 SER B CA 1
ATOM 1612 C C . SER B 1 6 ? -10.117 -3.93 14.836 1 97.06 6 SER B C 1
ATOM 1614 O O . SER B 1 6 ? -10.078 -4.125 13.617 1 97.06 6 SER B O 1
ATOM 1616 N N . ALA B 1 7 ? -11.242 -3.633 15.43 1 93.12 7 ALA B N 1
ATOM 1617 C CA . ALA B 1 7 ? -12.547 -3.838 14.805 1 93.12 7 ALA B CA 1
ATOM 1618 C C . ALA B 1 7 ? -12.859 -2.727 13.805 1 93.12 7 ALA B C 1
ATOM 1620 O O . ALA B 1 7 ? -13.656 -2.914 12.891 1 93.12 7 ALA B O 1
ATOM 1621 N N . THR B 1 8 ? -12.156 -1.591 13.984 1 96.19 8 THR B N 1
ATOM 1622 C CA . THR B 1 8 ? -12.555 -0.449 13.164 1 96.19 8 THR B CA 1
ATOM 1623 C C . THR B 1 8 ? -11.578 -0.254 12.008 1 96.19 8 THR B C 1
ATOM 1625 O O . THR B 1 8 ? -11.75 0.663 11.195 1 96.19 8 THR B O 1
ATOM 1628 N N . SER B 1 9 ? -10.539 -1.057 11.891 1 97.81 9 SER B N 1
ATOM 1629 C CA . SER B 1 9 ? -9.578 -0.917 10.797 1 97.81 9 SER B CA 1
ATOM 1630 C C . SER B 1 9 ? -10.094 -1.569 9.523 1 97.81 9 SER B C 1
ATOM 1632 O O . SER B 1 9 ? -10.375 -2.77 9.5 1 97.81 9 SER B O 1
ATOM 1634 N N . PRO B 1 10 ? -10.141 -0.829 8.453 1 98.44 10 PRO B N 1
ATOM 1635 C CA . PRO B 1 10 ? -10.617 -1.424 7.207 1 98.44 10 PRO B CA 1
ATOM 1636 C C . PRO B 1 10 ? -9.609 -2.402 6.598 1 98.44 10 PRO B C 1
ATOM 1638 O O . PRO B 1 10 ? -10 -3.301 5.848 1 98.44 10 PRO B O 1
ATOM 1641 N N . PHE B 1 11 ? -8.352 -2.25 6.879 1 98.88 11 PHE B N 1
ATOM 1642 C CA . PHE B 1 11 ? -7.332 -3.176 6.398 1 98.88 11 PHE B CA 1
ATOM 1643 C C . PHE B 1 11 ? -7.426 -4.512 7.133 1 98.88 11 PHE B C 1
ATOM 1645 O O . PHE B 1 11 ? -7.238 -5.57 6.527 1 98.88 11 PHE B O 1
ATOM 1652 N N . VAL B 1 12 ? -7.73 -4.434 8.414 1 98.75 12 VAL B N 1
ATOM 1653 C CA . VAL B 1 12 ? -7.992 -5.637 9.195 1 98.75 12 VAL B CA 1
ATOM 1654 C C . VAL B 1 12 ? -9.25 -6.332 8.664 1 98.75 12 VAL B C 1
ATOM 1656 O O . VAL B 1 12 ? -9.273 -7.555 8.516 1 98.75 12 VAL B O 1
ATOM 1659 N N . ARG B 1 13 ? -10.258 -5.531 8.391 1 98.81 13 ARG B N 1
ATOM 1660 C CA . ARG B 1 13 ? -11.508 -6.133 7.926 1 98.81 13 ARG B CA 1
ATOM 1661 C C . ARG B 1 13 ? -11.281 -6.938 6.648 1 98.81 13 ARG B C 1
ATOM 1663 O O . ARG B 1 13 ? -11.867 -8.008 6.473 1 98.81 13 ARG B O 1
ATOM 1670 N N . LYS B 1 14 ? -10.523 -6.422 5.73 1 98.88 14 LYS B N 1
ATOM 1671 C CA . LYS B 1 14 ? -10.211 -7.16 4.508 1 98.88 14 LYS B CA 1
ATOM 1672 C C . LYS B 1 14 ? -9.633 -8.539 4.832 1 98.88 14 LYS B C 1
ATOM 1674 O O . LYS B 1 14 ? -10.039 -9.539 4.238 1 98.88 14 LYS B O 1
ATOM 1679 N N . VAL B 1 15 ? -8.719 -8.633 5.781 1 98.94 15 VAL B N 1
ATOM 1680 C CA . VAL B 1 15 ? -8.109 -9.891 6.199 1 98.94 15 VAL B CA 1
ATOM 1681 C C . VAL B 1 15 ? -9.172 -10.789 6.832 1 98.94 15 VAL B C 1
ATOM 1683 O O . VAL B 1 15 ? -9.219 -11.992 6.559 1 98.94 15 VAL B O 1
ATOM 1686 N N . ASP B 1 16 ? -10.023 -10.164 7.641 1 98.75 16 ASP B N 1
ATOM 1687 C CA . ASP B 1 16 ? -11.086 -10.93 8.289 1 98.75 16 ASP B CA 1
ATOM 1688 C C . ASP B 1 16 ? -12.023 -11.555 7.262 1 98.75 16 ASP B C 1
ATOM 1690 O O . ASP B 1 16 ? -12.406 -12.719 7.391 1 98.75 16 ASP B O 1
ATOM 1694 N N . VAL B 1 17 ? -12.406 -10.75 6.289 1 98.94 17 VAL B N 1
ATOM 1695 C CA . VAL B 1 17 ? -13.273 -11.273 5.238 1 98.94 17 VAL B CA 1
ATOM 1696 C C . VAL B 1 17 ? -12.586 -12.43 4.52 1 98.94 17 VAL B C 1
ATOM 1698 O O . VAL B 1 17 ? -13.203 -13.461 4.266 1 98.94 17 VAL B O 1
ATOM 1701 N N . VAL B 1 18 ? -11.281 -12.32 4.195 1 98.94 18 VAL B N 1
ATOM 1702 C CA . VAL B 1 18 ? -10.523 -13.375 3.531 1 98.94 18 VAL B CA 1
ATOM 1703 C C . VAL B 1 18 ? -10.477 -14.609 4.422 1 98.94 18 VAL B C 1
ATOM 1705 O O . VAL B 1 18 ? -10.609 -15.742 3.939 1 98.94 18 VAL B O 1
ATOM 1708 N N . LEU B 1 19 ? -10.289 -14.422 5.738 1 98.88 19 LEU B N 1
ATOM 1709 C CA . LEU B 1 19 ? -10.281 -15.547 6.668 1 98.88 19 LEU B CA 1
ATOM 1710 C C . LEU B 1 19 ? -11.594 -16.328 6.598 1 98.88 19 LEU B C 1
ATOM 1712 O O . LEU B 1 19 ? -11.594 -17.547 6.578 1 98.88 19 LEU B O 1
ATOM 1716 N N . HIS B 1 20 ? -12.695 -15.602 6.531 1 98.81 20 HIS B N 1
ATOM 1717 C CA . HIS B 1 20 ? -14 -16.25 6.434 1 98.81 20 HIS B CA 1
ATOM 1718 C C . HIS B 1 20 ? -14.172 -16.953 5.094 1 98.81 20 HIS B C 1
ATOM 1720 O O . HIS B 1 20 ? -14.625 -18.094 5.043 1 98.81 20 HIS B O 1
ATOM 1726 N N . GLU B 1 21 ? -13.781 -16.281 3.994 1 98.81 21 GLU B N 1
ATOM 1727 C CA . GLU B 1 21 ? -13.945 -16.828 2.652 1 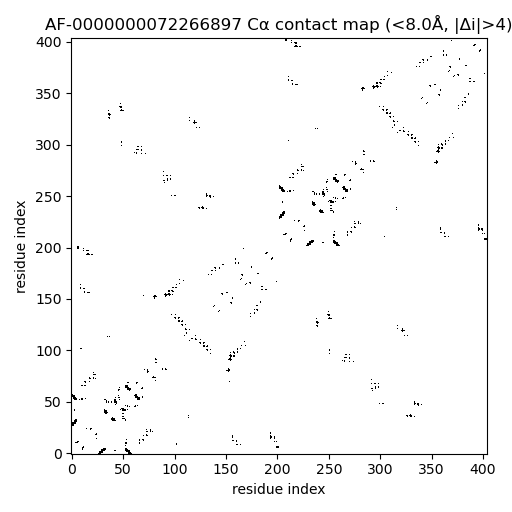98.81 21 GLU B CA 1
ATOM 1728 C C . GLU B 1 21 ? -13.086 -18.062 2.455 1 98.81 21 GLU B C 1
ATOM 1730 O O . GLU B 1 21 ? -13.398 -18.922 1.62 1 98.81 21 GLU B O 1
ATOM 1735 N N . THR B 1 22 ? -11.984 -18.188 3.221 1 98.56 22 THR B N 1
ATOM 1736 C CA . THR B 1 22 ? -11.031 -19.281 3.031 1 98.56 22 THR B CA 1
ATOM 1737 C C . THR B 1 22 ? -11.242 -20.375 4.074 1 98.56 22 THR B C 1
ATOM 1739 O O . THR B 1 22 ? -10.531 -21.375 4.082 1 98.56 22 THR B O 1
ATOM 1742 N N . GLY B 1 23 ? -12.156 -20.156 5.023 1 98.12 23 GLY B N 1
ATOM 1743 C CA . GLY B 1 23 ? -12.422 -21.141 6.066 1 98.12 23 GLY B CA 1
ATOM 1744 C C . GLY B 1 23 ? -11.344 -21.188 7.129 1 98.12 23 GLY B C 1
ATOM 1745 O O . GLY B 1 23 ? -11.227 -22.172 7.859 1 98.12 23 GLY B O 1
ATOM 1746 N N . LEU B 1 24 ? -10.57 -20.156 7.227 1 98.12 24 LEU B N 1
ATOM 1747 C CA . LEU B 1 24 ? -9.414 -20.172 8.117 1 98.12 24 LEU B CA 1
ATOM 1748 C C . LEU B 1 24 ? -9.695 -19.375 9.383 1 98.12 24 LEU B C 1
ATOM 1750 O O . LEU B 1 24 ? -8.82 -19.25 10.25 1 98.12 24 LEU B O 1
ATOM 1754 N N . PHE B 1 25 ? -10.891 -18.844 9.523 1 97.75 25 PHE B N 1
ATOM 1755 C CA . PHE B 1 25 ? -11.219 -17.969 10.633 1 97.75 25 PHE B CA 1
ATOM 1756 C C . PHE B 1 25 ? -10.945 -18.656 11.969 1 97.75 25 PHE B C 1
ATOM 1758 O O . PHE B 1 25 ? -10.398 -18.031 12.891 1 97.75 25 PHE B O 1
ATOM 1765 N N . GLY B 1 26 ? -11.234 -19.875 12.078 1 96.94 26 GLY B N 1
ATOM 1766 C CA . GLY B 1 26 ? -11.078 -20.625 13.312 1 96.94 26 GLY B CA 1
ATOM 1767 C C . GLY B 1 26 ? -9.641 -20.984 13.625 1 96.94 26 GLY B C 1
ATOM 1768 O O . GLY B 1 26 ? -9.328 -21.438 14.727 1 96.94 26 GLY B O 1
ATOM 1769 N N . LYS B 1 27 ? -8.773 -20.719 12.719 1 96 27 LYS B N 1
ATOM 1770 C CA . LYS B 1 27 ? -7.367 -21.109 12.883 1 96 27 LYS B CA 1
ATOM 1771 C C . LYS B 1 27 ? -6.527 -19.922 13.344 1 96 27 LYS B C 1
ATOM 1773 O O . LYS B 1 27 ? -5.305 -20.016 13.453 1 96 27 LYS B O 1
ATOM 1778 N N . VAL B 1 28 ? -7.191 -18.797 13.609 1 97.12 28 VAL B N 1
ATOM 1779 C CA . VAL B 1 28 ? -6.465 -17.578 13.93 1 97.12 28 VAL B CA 1
ATOM 1780 C C . VAL B 1 28 ? -6.949 -17.016 15.266 1 97.12 28 VAL B C 1
ATOM 1782 O O . VAL B 1 28 ? -8.148 -16.859 15.477 1 97.12 28 VAL B O 1
ATOM 1785 N N . GLU B 1 29 ? -6.016 -16.828 16.203 1 97.69 29 GLU B N 1
ATOM 1786 C CA . GLU B 1 29 ? -6.301 -16.109 17.438 1 97.69 29 GLU B CA 1
ATOM 1787 C C . GLU B 1 29 ? -6.188 -14.594 17.219 1 97.69 29 GLU B C 1
ATOM 1789 O O . GLU B 1 29 ? -5.176 -14.109 16.703 1 97.69 29 GLU B O 1
ATOM 1794 N N . ARG B 1 30 ? -7.152 -13.914 17.656 1 97.19 30 ARG B N 1
ATOM 1795 C CA . ARG B 1 30 ? -7.18 -12.469 17.453 1 97.19 30 ARG B CA 1
ATOM 1796 C C . ARG B 1 30 ? -6.668 -11.734 18.688 1 97.19 30 ARG B C 1
ATOM 1798 O O . ARG B 1 30 ? -7.059 -12.055 19.812 1 97.19 30 ARG B O 1
ATOM 1805 N N . ILE B 1 31 ? -5.766 -10.836 18.516 1 98.25 31 ILE B N 1
ATOM 1806 C CA . ILE B 1 31 ? -5.23 -9.977 19.562 1 98.25 31 ILE B CA 1
ATOM 1807 C C . ILE B 1 31 ? -5.609 -8.523 19.281 1 98.25 31 ILE B C 1
ATOM 1809 O O . ILE B 1 31 ? -5.203 -7.953 18.266 1 98.25 31 ILE B O 1
ATOM 1813 N N . LEU B 1 32 ? -6.371 -7.902 20.172 1 97.56 32 LEU B N 1
ATOM 1814 C CA . LEU B 1 32 ? -6.805 -6.52 20 1 97.56 32 LEU B CA 1
ATOM 1815 C C . LEU B 1 32 ? -5.621 -5.562 20.094 1 97.56 32 LEU B C 1
ATOM 1817 O O . LEU B 1 32 ? -4.852 -5.617 21.062 1 97.56 32 LEU B O 1
ATOM 1821 N N . SER B 1 33 ? -5.48 -4.762 19.094 1 98 33 SER B N 1
ATOM 1822 C CA . SER B 1 33 ? -4.375 -3.814 19 1 98 33 SER B CA 1
ATOM 1823 C C . SER B 1 33 ? -4.828 -2.498 18.375 1 98 33 SER B C 1
ATOM 1825 O O . SER B 1 33 ? -5.754 -2.475 17.562 1 98 33 SER B O 1
ATOM 1827 N N . GLY B 1 34 ? -4.238 -1.415 18.844 1 95.25 34 GLY B N 1
ATOM 1828 C CA . GLY B 1 34 ? -4.586 -0.118 18.281 1 95.25 34 GLY B CA 1
ATOM 1829 C C . GLY B 1 34 ? -3.604 0.976 18.656 1 95.25 34 GLY B C 1
ATOM 1830 O O . GLY B 1 34 ? -2.93 0.889 19.688 1 95.25 34 GLY B O 1
ATOM 1831 N N . GLY B 1 35 ? -3.568 1.947 17.812 1 95.38 35 GLY B N 1
ATOM 1832 C CA . GLY B 1 35 ? -2.721 3.121 17.969 1 95.38 35 GLY B CA 1
ATOM 1833 C C . GLY B 1 35 ? -2.875 4.113 16.828 1 95.38 35 GLY B C 1
ATOM 1834 O O . GLY B 1 35 ? -3.768 3.969 15.992 1 95.38 35 GLY B O 1
ATOM 1835 N N . THR B 1 36 ? -2.137 5.188 16.891 1 94.88 36 THR B N 1
ATOM 1836 C CA . THR B 1 36 ? -2.107 6.211 15.852 1 94.88 36 THR B CA 1
ATOM 1837 C C . THR B 1 36 ? -0.675 6.484 15.398 1 94.88 36 THR B C 1
ATOM 1839 O O . THR B 1 36 ? 0.278 6.02 16.031 1 94.88 36 THR B O 1
ATOM 1842 N N . PRO B 1 37 ? -0.485 7.223 14.289 1 93.12 37 PRO B N 1
ATOM 1843 C CA . PRO B 1 37 ? 0.863 7.555 13.82 1 93.12 37 PRO B CA 1
ATOM 1844 C C . PRO B 1 37 ? 1.673 8.328 14.859 1 93.12 37 PRO B C 1
ATOM 1846 O O . PRO B 1 37 ? 2.906 8.312 14.82 1 93.12 37 PRO B O 1
ATOM 1849 N N . VAL B 1 38 ? 0.983 8.984 15.836 1 95.5 38 VAL B N 1
ATOM 1850 C CA . VAL B 1 38 ? 1.724 9.812 16.781 1 95.5 38 VAL B CA 1
ATOM 1851 C C . VAL B 1 38 ? 1.746 9.148 18.156 1 95.5 38 VAL B C 1
ATOM 1853 O O . VAL B 1 38 ? 2.465 9.586 19.047 1 95.5 38 VAL B O 1
ATOM 1856 N N . ASP B 1 39 ? 0.972 8.094 18.266 1 95.19 39 ASP B N 1
ATOM 1857 C CA . ASP B 1 39 ? 0.902 7.301 19.484 1 95.19 39 ASP B CA 1
ATOM 1858 C C . ASP B 1 39 ? 0.63 5.832 19.172 1 95.19 39 ASP B C 1
ATOM 1860 O O . ASP B 1 39 ? -0.522 5.43 19 1 95.19 39 ASP B O 1
ATOM 1864 N N . PRO B 1 40 ? 1.631 4.984 19.188 1 94.31 40 PRO B N 1
ATOM 1865 C CA . PRO B 1 40 ? 1.473 3.598 18.75 1 94.31 40 PRO B CA 1
ATOM 1866 C C . PRO B 1 40 ? 0.586 2.779 19.688 1 94.31 40 PRO B C 1
ATOM 1868 O O . PRO B 1 40 ? 0.128 1.695 19.312 1 94.31 40 PRO B O 1
ATOM 1871 N N . GLY B 1 41 ? 0.365 3.273 20.922 1 96.06 41 GLY B N 1
ATOM 1872 C CA . GLY B 1 41 ? -0.48 2.5 21.812 1 96.06 41 GLY B CA 1
ATOM 1873 C C . GLY B 1 41 ? 0.047 1.102 22.078 1 96.06 41 GLY B C 1
ATOM 1874 O O . GLY B 1 41 ? 1.205 0.93 22.453 1 96.06 41 GLY B O 1
ATOM 1875 N N . ASN B 1 42 ? -0.775 0.042 21.859 1 98 42 ASN B N 1
ATOM 1876 C CA . ASN B 1 42 ? -0.347 -1.336 22.078 1 98 42 ASN B CA 1
ATOM 1877 C C . ASN B 1 42 ? -0.152 -2.076 20.75 1 98 42 ASN B C 1
ATOM 1879 O O . ASN B 1 42 ? -0.338 -3.293 20.688 1 98 42 ASN B O 1
ATOM 1883 N N . LEU B 1 43 ? 0.071 -1.302 19.719 1 97.56 43 LEU B N 1
ATOM 1884 C CA . LEU B 1 43 ? 0.384 -1.916 18.438 1 97.56 43 LEU B CA 1
ATOM 1885 C C . LEU B 1 43 ? 1.585 -2.848 18.562 1 97.56 43 LEU B C 1
ATOM 1887 O O . LEU B 1 43 ? 2.49 -2.6 19.359 1 97.56 43 LEU B O 1
ATOM 1891 N N . PRO B 1 44 ? 1.639 -3.906 17.781 1 98.06 44 PRO B N 1
ATOM 1892 C CA . PRO B 1 44 ? 2.705 -4.902 17.891 1 98.06 44 PRO B CA 1
ATOM 1893 C C . PRO B 1 44 ? 3.996 -4.465 17.203 1 98.06 44 PRO B C 1
ATOM 1895 O O . PRO B 1 44 ? 4.426 -5.09 16.219 1 98.06 44 PRO B O 1
ATOM 1898 N N . LEU B 1 45 ? 4.699 -3.594 17.766 1 98.12 45 LEU B N 1
ATOM 1899 C CA . LEU B 1 45 ? 5.863 -2.959 17.172 1 98.12 45 LEU B CA 1
ATOM 1900 C C . LEU B 1 45 ? 6.984 -3.969 16.953 1 98.12 45 LEU B C 1
ATOM 1902 O O . LEU B 1 45 ? 7.785 -3.83 16.031 1 98.12 45 LEU B O 1
ATOM 1906 N N . ALA B 1 46 ? 7.055 -4.984 17.734 1 97.12 46 ALA B N 1
ATOM 1907 C CA . ALA B 1 46 ? 8.094 -6.004 17.594 1 97.12 46 ALA B CA 1
ATOM 1908 C C . ALA B 1 46 ? 7.871 -6.844 16.344 1 97.12 46 ALA B C 1
ATOM 1910 O O . ALA B 1 46 ? 8.82 -7.387 15.781 1 97.12 46 ALA B O 1
ATOM 1911 N N . LEU B 1 47 ? 6.629 -6.906 15.938 1 98.19 47 LEU B N 1
ATOM 1912 C CA . LEU B 1 47 ? 6.281 -7.742 14.797 1 98.19 47 LEU B CA 1
ATOM 1913 C C . LEU B 1 47 ? 6.203 -6.91 13.523 1 98.19 47 LEU B C 1
ATOM 1915 O O . LEU B 1 47 ? 6.723 -7.309 12.477 1 98.19 47 LEU B O 1
ATOM 1919 N N . ASN B 1 48 ? 5.531 -5.777 13.57 1 98.5 48 ASN B N 1
ATOM 1920 C CA . ASN B 1 48 ? 5.508 -4.785 12.5 1 98.5 48 ASN B CA 1
ATOM 1921 C C . ASN B 1 48 ? 6.051 -3.439 12.977 1 98.5 48 ASN B C 1
ATOM 1923 O O . ASN B 1 48 ? 5.316 -2.633 13.547 1 98.5 48 ASN B O 1
ATOM 1927 N N . PRO B 1 49 ? 7.293 -3.152 12.664 1 98.44 49 PRO B N 1
ATOM 1928 C CA . PRO B 1 49 ? 7.953 -1.959 13.195 1 98.44 49 PRO B CA 1
ATOM 1929 C C . PRO B 1 49 ? 7.348 -0.662 12.672 1 98.44 49 PRO B C 1
ATOM 1931 O O . PRO B 1 49 ? 7.621 0.415 13.203 1 98.44 49 PRO B O 1
ATOM 1934 N N . LEU B 1 50 ? 6.535 -0.737 11.633 1 98.5 50 LEU B N 1
ATOM 1935 C CA . LEU B 1 50 ? 5.863 0.445 11.102 1 98.5 50 LEU B CA 1
ATOM 1936 C C . LEU B 1 50 ? 4.711 0.865 12.008 1 98.5 50 LEU B C 1
ATOM 1938 O O . LEU B 1 50 ? 4.18 1.971 11.875 1 98.5 50 LEU B O 1
ATOM 1942 N N . GLY B 1 51 ? 4.348 -0.023 12.977 1 98.25 51 GLY B N 1
ATOM 1943 C CA . GLY B 1 51 ? 3.273 0.3 13.906 1 98.25 51 GLY B CA 1
ATOM 1944 C C . GLY B 1 51 ? 1.913 0.377 13.234 1 98.25 51 GLY B C 1
ATOM 1945 O O . GLY B 1 51 ? 1.174 1.344 13.43 1 98.25 51 GLY B O 1
ATOM 1946 N N . LYS B 1 52 ? 1.642 -0.618 12.469 1 98.12 52 LYS B N 1
ATOM 1947 C CA . LYS B 1 52 ? 0.348 -0.727 11.805 1 98.12 52 LYS B CA 1
ATOM 1948 C C . LYS B 1 52 ? -0.255 -2.115 11.992 1 98.12 52 LYS B C 1
ATOM 1950 O O . LYS B 1 52 ? 0.465 -3.078 12.266 1 98.12 52 LYS B O 1
ATOM 1955 N N . ILE B 1 53 ? -1.477 -2.217 11.93 1 98.56 53 ILE B N 1
ATOM 1956 C CA . ILE B 1 53 ? -2.215 -3.473 11.844 1 98.56 53 ILE B CA 1
ATOM 1957 C C . ILE B 1 53 ? -2.98 -3.527 10.523 1 98.56 53 ILE B C 1
ATOM 1959 O O . ILE B 1 53 ? -3.287 -2.488 9.93 1 98.56 53 ILE B O 1
ATOM 1963 N N . PRO B 1 54 ? -3.227 -4.75 9.961 1 98.75 54 PRO B N 1
ATOM 1964 C CA . PRO B 1 54 ? -3.113 -6.086 10.555 1 98.75 54 PRO B CA 1
ATOM 1965 C C . PRO B 1 54 ? -1.688 -6.629 10.516 1 98.75 54 PRO B C 1
ATOM 1967 O O . PRO B 1 54 ? -0.902 -6.25 9.641 1 98.75 54 PRO B O 1
ATOM 1970 N N . VAL B 1 55 ? -1.364 -7.422 11.477 1 98.88 55 VAL B N 1
ATOM 1971 C CA . VAL B 1 55 ? -0.156 -8.242 11.508 1 98.88 55 VAL B CA 1
ATOM 1972 C C . VAL B 1 55 ? -0.527 -9.703 11.758 1 98.88 55 VAL B C 1
ATOM 1974 O O . VAL B 1 55 ? -1.312 -10 12.664 1 98.88 55 VAL B O 1
ATOM 1977 N N . LEU B 1 56 ? -0.06 -10.625 10.93 1 98.88 56 LEU B N 1
ATOM 1978 C CA . LEU B 1 56 ? -0.273 -12.055 11.125 1 98.88 56 LEU B CA 1
ATOM 1979 C C . LEU B 1 56 ? 1.007 -12.734 11.602 1 98.88 56 LEU B C 1
ATOM 1981 O O . LEU B 1 56 ? 1.96 -12.883 10.828 1 98.88 56 LEU B O 1
ATOM 1985 N N . ALA B 1 57 ? 1.021 -13.047 12.859 1 98.38 57 ALA B N 1
ATOM 1986 C CA . ALA B 1 57 ? 2.117 -13.859 13.383 1 98.38 57 ALA B CA 1
ATOM 1987 C C . ALA B 1 57 ? 1.949 -15.32 12.992 1 98.38 57 ALA B C 1
ATOM 1989 O O . ALA B 1 57 ? 0.912 -15.93 13.266 1 98.38 57 ALA B O 1
ATOM 1990 N N . ARG B 1 58 ? 2.938 -15.852 12.289 1 94.69 58 ARG B N 1
ATOM 1991 C CA . ARG B 1 58 ? 2.922 -17.25 11.852 1 94.69 58 ARG B CA 1
ATOM 1992 C C . ARG B 1 58 ? 3.627 -18.141 12.867 1 94.69 58 ARG B C 1
ATOM 1994 O O . ARG B 1 58 ? 4.457 -17.672 13.648 1 94.69 58 ARG B O 1
ATOM 2001 N N . ASP B 1 59 ? 3.322 -19.422 12.773 1 87.5 59 ASP B N 1
ATOM 2002 C CA . ASP B 1 59 ? 3.986 -20.391 13.641 1 87.5 59 ASP B CA 1
ATOM 2003 C C . ASP B 1 59 ? 5.41 -20.672 13.164 1 87.5 59 ASP B C 1
ATOM 2005 O O . ASP B 1 59 ? 6.305 -20.922 13.977 1 87.5 59 ASP B O 1
ATOM 2009 N N . ASP B 1 60 ? 5.496 -20.656 11.883 1 87.19 60 ASP B N 1
ATOM 2010 C CA . ASP B 1 60 ? 6.789 -21 11.297 1 87.19 60 ASP B CA 1
ATOM 2011 C C . ASP B 1 60 ? 7.281 -19.891 10.375 1 87.19 60 ASP B C 1
ATOM 2013 O O . ASP B 1 60 ? 7.047 -19.938 9.164 1 87.19 60 ASP B O 1
ATOM 2017 N N . GLY B 1 61 ? 7.965 -18.859 10.93 1 87.25 61 GLY B N 1
ATOM 2018 C CA . GLY B 1 61 ? 8.539 -17.797 10.117 1 87.25 61 GLY B CA 1
ATOM 2019 C C . GLY B 1 61 ? 8.211 -16.406 10.641 1 87.25 61 GLY B C 1
ATOM 2020 O O . GLY B 1 61 ? 7.512 -16.266 11.641 1 87.25 61 GLY B O 1
ATOM 2021 N N . PRO B 1 62 ? 8.656 -15.422 9.984 1 93.94 62 PRO B N 1
ATOM 2022 C CA . PRO B 1 62 ? 8.414 -14.039 10.406 1 93.94 62 PRO B CA 1
ATOM 2023 C C . PRO B 1 62 ? 6.957 -13.617 10.234 1 93.94 62 PRO B C 1
ATOM 2025 O O . PRO B 1 62 ? 6.234 -14.203 9.422 1 93.94 62 PRO B O 1
ATOM 2028 N N . ALA B 1 63 ? 6.488 -12.648 11.031 1 98.12 63 ALA B N 1
ATOM 2029 C CA . ALA B 1 63 ? 5.156 -12.062 10.891 1 98.12 63 ALA B CA 1
ATOM 2030 C C . ALA B 1 63 ? 4.957 -11.469 9.5 1 98.12 63 ALA B C 1
ATOM 2032 O O . ALA B 1 63 ? 5.926 -11.086 8.836 1 98.12 63 ALA B O 1
ATOM 2033 N N . LEU B 1 64 ? 3.729 -11.531 9.094 1 98.75 64 LEU B N 1
ATOM 2034 C CA . LEU B 1 64 ? 3.385 -10.984 7.781 1 98.75 64 LEU B CA 1
ATOM 2035 C C . LEU B 1 64 ? 2.604 -9.68 7.922 1 98.75 64 LEU B C 1
ATOM 2037 O O . LEU B 1 64 ? 1.735 -9.562 8.789 1 98.75 64 LEU B O 1
ATOM 2041 N N . TYR B 1 65 ? 2.957 -8.773 7.219 1 98.75 65 TYR B N 1
ATOM 2042 C CA . TYR B 1 65 ? 2.275 -7.508 6.969 1 98.75 65 TYR B CA 1
ATOM 2043 C C . TYR B 1 65 ? 2.699 -6.918 5.629 1 98.75 65 TYR B C 1
ATOM 2045 O O . TYR B 1 65 ? 3.732 -7.301 5.074 1 98.75 65 TYR B O 1
ATOM 2053 N N . ASP B 1 66 ? 1.827 -6.074 4.938 1 98.5 66 ASP B N 1
ATOM 2054 C CA . ASP B 1 66 ? 0.549 -5.5 5.348 1 98.5 66 ASP B CA 1
ATOM 2055 C C . ASP B 1 66 ? -0.616 -6.387 4.906 1 98.5 66 ASP B C 1
ATOM 2057 O O . ASP B 1 66 ? -0.428 -7.566 4.613 1 98.5 66 ASP B O 1
ATOM 2061 N N . SER B 1 67 ? -1.867 -5.852 4.844 1 98.88 67 SER B N 1
ATOM 2062 C CA . SER B 1 67 ? -3.068 -6.637 4.586 1 98.88 67 SER B CA 1
ATOM 2063 C C . SER B 1 67 ? -2.98 -7.352 3.242 1 98.88 67 SER B C 1
ATOM 2065 O O . SER B 1 67 ? -3.492 -8.461 3.09 1 98.88 67 SER B O 1
ATOM 2067 N N . ARG B 1 68 ? -2.301 -6.746 2.219 1 98.88 68 ARG B N 1
ATOM 2068 C CA . ARG B 1 68 ? -2.17 -7.375 0.908 1 98.88 68 ARG B CA 1
ATOM 2069 C C . ARG B 1 68 ? -1.354 -8.656 0.996 1 98.88 68 ARG B C 1
ATOM 2071 O O . ARG B 1 68 ? -1.717 -9.672 0.395 1 98.88 68 ARG B O 1
ATOM 2078 N N . VAL B 1 69 ? -0.228 -8.648 1.786 1 98.88 69 VAL B N 1
ATOM 2079 C CA . VAL B 1 69 ? 0.639 -9.812 1.95 1 98.88 69 VAL B CA 1
ATOM 2080 C C . VAL B 1 69 ? -0.107 -10.914 2.705 1 98.88 69 VAL B C 1
ATOM 2082 O O . VAL B 1 69 ? -0.08 -12.078 2.305 1 98.88 69 VAL B O 1
ATOM 2085 N N . ILE B 1 70 ? -0.789 -10.523 3.746 1 98.94 70 ILE B N 1
ATOM 2086 C CA . ILE B 1 70 ? -1.511 -11.477 4.586 1 98.94 70 ILE B CA 1
ATOM 2087 C C . ILE B 1 70 ? -2.594 -12.172 3.766 1 98.94 70 ILE B C 1
ATOM 2089 O O . ILE B 1 70 ? -2.736 -13.391 3.824 1 98.94 70 ILE B O 1
ATOM 2093 N N . CYS B 1 71 ? -3.373 -11.391 2.984 1 98.94 71 CYS B N 1
ATOM 2094 C CA . CYS B 1 71 ? -4.457 -11.953 2.193 1 98.94 71 CYS B CA 1
ATOM 2095 C C . CYS B 1 71 ? -3.924 -12.945 1.166 1 98.94 71 CYS B C 1
ATOM 2097 O O . CYS B 1 71 ? -4.504 -14.016 0.966 1 98.94 71 CYS B O 1
ATOM 2099 N N . ARG B 1 72 ? -2.83 -12.57 0.548 1 98.75 72 ARG B N 1
ATOM 2100 C CA . ARG B 1 72 ? -2.246 -13.477 -0.434 1 98.75 72 ARG B CA 1
ATOM 2101 C C . ARG B 1 72 ? -1.772 -14.766 0.227 1 98.75 72 ARG B C 1
ATOM 2103 O O . ARG B 1 72 ? -1.961 -15.852 -0.319 1 98.75 72 ARG B O 1
ATOM 2110 N N . TYR B 1 73 ? -1.151 -14.672 1.381 1 98.69 73 TYR B N 1
ATOM 2111 C CA . TYR B 1 73 ? -0.68 -15.828 2.135 1 98.69 73 TYR B CA 1
ATOM 2112 C C . TYR B 1 73 ? -1.837 -16.75 2.5 1 98.69 73 TYR B C 1
ATOM 2114 O O . TYR B 1 73 ? -1.781 -17.953 2.248 1 98.69 73 TYR B O 1
ATOM 2122 N N . LEU B 1 74 ? -2.887 -16.172 3.037 1 98.75 74 LEU B N 1
ATOM 2123 C CA . LEU B 1 74 ? -4.039 -16.953 3.467 1 98.75 74 LEU B CA 1
ATOM 2124 C C . LEU B 1 74 ? -4.691 -17.656 2.281 1 98.75 74 LEU B C 1
ATOM 2126 O O . LEU B 1 74 ? -5.125 -18.812 2.395 1 98.75 74 LEU B O 1
ATOM 2130 N N . ASP B 1 75 ? -4.785 -16.891 1.178 1 98.75 75 ASP B N 1
ATOM 2131 C CA . ASP B 1 75 ? -5.301 -17.516 -0.041 1 98.75 75 ASP B CA 1
ATOM 2132 C C . ASP B 1 75 ? -4.469 -18.734 -0.441 1 98.75 75 ASP B C 1
ATOM 2134 O O . ASP B 1 75 ? -5.016 -19.75 -0.839 1 98.75 75 ASP B O 1
ATOM 2138 N N . SER B 1 76 ? -3.168 -18.578 -0.356 1 97.94 76 SER B N 1
ATOM 2139 C CA . SER B 1 76 ? -2.258 -19.656 -0.716 1 97.94 76 SER B CA 1
ATOM 2140 C C . SER B 1 76 ? -2.414 -20.859 0.226 1 97.94 76 SER B C 1
ATOM 2142 O O . SER B 1 76 ? -2.414 -22 -0.214 1 97.94 76 SER B O 1
ATOM 2144 N N . VAL B 1 77 ? -2.529 -20.625 1.466 1 97 77 VAL B N 1
ATOM 2145 C CA . VAL B 1 77 ? -2.691 -21.672 2.467 1 97 77 VAL B CA 1
ATOM 2146 C C . VAL B 1 77 ? -3.959 -22.469 2.176 1 97 77 VAL B C 1
ATOM 2148 O O . VAL B 1 77 ? -3.953 -23.703 2.242 1 97 77 VAL B O 1
ATOM 2151 N N . ALA B 1 78 ? -4.992 -21.781 1.79 1 98.19 78 ALA B N 1
ATOM 2152 C CA . ALA B 1 78 ? -6.293 -22.422 1.61 1 98.19 78 ALA B CA 1
ATOM 2153 C C . ALA B 1 78 ? -6.484 -22.875 0.168 1 98.19 78 ALA B C 1
ATOM 2155 O O . ALA B 1 78 ? -7.438 -23.609 -0.138 1 98.19 78 ALA B O 1
ATOM 2156 N N . ASN B 1 79 ? -5.57 -22.469 -0.677 1 98 79 ASN B N 1
ATOM 2157 C CA . ASN B 1 79 ? -5.754 -22.688 -2.107 1 98 79 ASN B CA 1
ATOM 2158 C C . ASN B 1 79 ? -7.156 -22.281 -2.561 1 98 79 ASN B C 1
ATOM 2160 O O . ASN B 1 79 ? -7.859 -23.078 -3.188 1 98 79 ASN B O 1
ATOM 2164 N N . ALA B 1 80 ? -7.562 -21.062 -2.232 1 98.12 80 ALA B N 1
ATOM 2165 C CA . ALA B 1 80 ? -8.953 -20.641 -2.363 1 98.12 80 ALA B CA 1
ATOM 2166 C C . ALA B 1 80 ? -9.195 -19.969 -3.709 1 98.12 80 ALA B C 1
ATOM 2168 O O . ALA B 1 80 ? -10.344 -19.812 -4.133 1 98.12 80 ALA B O 1
ATOM 2169 N N . GLY B 1 81 ? -8.148 -19.516 -4.379 1 98.25 81 GLY B N 1
ATOM 2170 C CA . GLY B 1 81 ? -8.281 -18.938 -5.711 1 98.25 81 GLY B CA 1
ATOM 2171 C C . GLY B 1 81 ? -8.75 -17.5 -5.695 1 98.25 81 GLY B C 1
ATOM 2172 O O . GLY B 1 81 ? -9.312 -17.016 -6.68 1 98.25 81 GLY B O 1
ATOM 2173 N N . LEU B 1 82 ? -8.625 -16.781 -4.609 1 98.81 82 LEU B N 1
ATOM 2174 C CA . LEU B 1 82 ? -8.969 -15.359 -4.512 1 98.81 82 LEU B CA 1
ATOM 2175 C C . LEU B 1 82 ? -8.016 -14.508 -5.34 1 98.81 82 LEU B C 1
ATOM 2177 O O . LEU B 1 82 ? -8.328 -13.359 -5.656 1 98.81 82 LEU B O 1
ATOM 2181 N N . TYR B 1 83 ? -6.867 -14.961 -5.559 1 98.75 83 TYR B N 1
ATOM 2182 C CA . TYR B 1 83 ? -5.91 -14.414 -6.516 1 98.75 83 TYR B CA 1
ATOM 2183 C C . TYR B 1 83 ? -5.805 -15.305 -7.75 1 98.75 83 TYR B C 1
ATOM 2185 O O . TYR B 1 83 ? -5.027 -16.25 -7.773 1 98.75 83 TYR B O 1
ATOM 2193 N N . PRO B 1 84 ? -6.617 -14.93 -8.758 1 98.19 84 PRO B N 1
ATOM 2194 C CA . PRO B 1 84 ? -6.688 -15.805 -9.93 1 98.19 84 PRO B CA 1
ATOM 2195 C C . PRO B 1 84 ? -5.395 -15.812 -10.742 1 98.19 84 PRO B C 1
ATOM 2197 O O . PRO B 1 84 ? -4.504 -14.992 -10.5 1 98.19 84 PRO B O 1
ATOM 2200 N N . ALA B 1 85 ? -5.27 -16.766 -11.68 1 96.75 85 ALA B N 1
ATOM 2201 C CA . ALA B 1 85 ? -4.113 -16.812 -12.57 1 96.75 85 ALA B CA 1
ATOM 2202 C C . ALA B 1 85 ? -4.137 -15.656 -13.57 1 96.75 85 ALA B C 1
ATOM 2204 O O . ALA B 1 85 ? -5.199 -15.102 -13.852 1 96.75 85 ALA B O 1
ATOM 2205 N N . ALA B 1 86 ? -2.953 -15.328 -14.047 1 95.25 86 ALA B N 1
ATOM 2206 C CA . ALA B 1 86 ? -2.875 -14.375 -15.148 1 95.25 86 ALA B CA 1
ATOM 2207 C C . ALA B 1 86 ? -3.635 -14.891 -16.375 1 95.25 86 ALA B C 1
ATOM 2209 O O . ALA B 1 86 ? -3.658 -16.094 -16.641 1 95.25 86 ALA B O 1
ATOM 2210 N N . PRO B 1 87 ? -4.316 -14.039 -17.141 1 95 87 PRO B N 1
ATOM 2211 C CA . PRO B 1 87 ? -4.148 -12.586 -17.109 1 95 87 PRO B CA 1
ATOM 2212 C C . PRO B 1 87 ? -5.109 -11.898 -16.141 1 95 87 PRO B C 1
ATOM 2214 O O . PRO B 1 87 ? -4.926 -10.719 -15.82 1 95 87 PRO B O 1
ATOM 2217 N N . ARG B 1 88 ? -6.078 -12.555 -15.531 1 96.12 88 ARG B N 1
ATOM 2218 C CA . ARG B 1 88 ? -7.074 -11.953 -14.648 1 96.12 88 ARG B CA 1
ATOM 2219 C C . ARG B 1 88 ? -6.434 -11.453 -13.359 1 96.12 88 ARG B C 1
ATOM 2221 O O . ARG B 1 88 ? -6.988 -10.578 -12.688 1 96.12 88 ARG B O 1
ATOM 2228 N N . LEU B 1 89 ? -5.305 -12.016 -13.039 1 97.44 89 LEU B N 1
ATOM 2229 C CA . LEU B 1 89 ? -4.582 -11.648 -11.828 1 97.44 89 LEU B CA 1
ATOM 2230 C C . LEU B 1 89 ? -4.301 -10.148 -11.797 1 97.44 89 LEU B C 1
ATOM 2232 O O . LEU B 1 89 ? -4.473 -9.5 -10.766 1 97.44 89 LEU B O 1
ATOM 2236 N N . TRP B 1 90 ? -3.893 -9.609 -12.906 1 97.88 90 TRP B N 1
ATOM 2237 C CA . TRP B 1 90 ? -3.449 -8.219 -12.969 1 97.88 90 TRP B CA 1
ATOM 2238 C C . TRP B 1 90 ? -4.609 -7.266 -12.719 1 97.88 90 TRP B C 1
ATOM 2240 O O . TRP B 1 90 ? -4.453 -6.254 -12.031 1 97.88 90 TRP B O 1
ATOM 2250 N N . ASP B 1 91 ? -5.719 -7.629 -13.203 1 97.25 91 ASP B N 1
ATOM 2251 C CA . ASP B 1 91 ? -6.91 -6.832 -12.938 1 97.25 91 ASP B CA 1
ATOM 2252 C C . ASP B 1 91 ? -7.32 -6.918 -11.469 1 97.25 91 ASP B C 1
ATOM 2254 O O . ASP B 1 91 ? -7.68 -5.91 -10.859 1 97.25 91 ASP B O 1
ATOM 2258 N N . ALA B 1 92 ? -7.254 -8.078 -10.906 1 98.38 92 ALA B N 1
ATOM 2259 C CA . ALA B 1 92 ? -7.602 -8.273 -9.5 1 98.38 92 ALA B CA 1
ATOM 2260 C C . ALA B 1 92 ? -6.684 -7.457 -8.594 1 98.38 92 ALA B C 1
ATOM 2262 O O . ALA B 1 92 ? -7.148 -6.785 -7.668 1 98.38 92 ALA B O 1
ATOM 2263 N N . LEU B 1 93 ? -5.422 -7.48 -8.938 1 98.75 93 LEU B N 1
ATOM 2264 C CA . LEU B 1 93 ? -4.445 -6.766 -8.133 1 98.75 93 LEU B CA 1
ATOM 2265 C C . LEU B 1 93 ? -4.629 -5.258 -8.266 1 98.75 93 LEU B C 1
ATOM 2267 O O . LEU B 1 93 ? -4.465 -4.516 -7.293 1 98.75 93 LEU B O 1
ATOM 2271 N N . THR B 1 94 ? -4.949 -4.809 -9.438 1 98.81 94 THR B N 1
ATOM 2272 C CA . THR B 1 94 ? -5.145 -3.381 -9.664 1 98.81 94 THR B CA 1
ATOM 2273 C C . THR B 1 94 ? -6.402 -2.887 -8.953 1 98.81 94 THR B C 1
ATOM 2275 O O . THR B 1 94 ? -6.41 -1.795 -8.383 1 98.81 94 THR B O 1
ATOM 2278 N N . LEU B 1 95 ? -7.422 -3.688 -8.984 1 98.75 95 LEU B N 1
ATOM 2279 C CA . LEU B 1 95 ? -8.641 -3.332 -8.266 1 98.75 95 LEU B CA 1
ATOM 2280 C C . LEU B 1 95 ? -8.398 -3.338 -6.758 1 98.75 95 LEU B C 1
ATOM 2282 O O . LEU B 1 95 ? -8.906 -2.473 -6.039 1 98.75 95 LEU B O 1
ATOM 2286 N N . GLU B 1 96 ? -7.633 -4.297 -6.266 1 98.94 96 GLU B N 1
ATOM 2287 C CA . GLU B 1 96 ? -7.223 -4.293 -4.863 1 98.94 96 GLU B CA 1
ATOM 2288 C C . GLU B 1 96 ? -6.445 -3.023 -4.523 1 98.94 96 GLU B C 1
ATOM 2290 O O . GLU B 1 96 ? -6.695 -2.396 -3.49 1 98.94 96 GLU B O 1
ATOM 2295 N N . ALA B 1 97 ? -5.551 -2.648 -5.391 1 98.88 97 ALA B N 1
ATOM 2296 C CA . ALA B 1 97 ? -4.766 -1.434 -5.195 1 98.88 97 ALA B CA 1
ATOM 2297 C C . ALA B 1 97 ? -5.66 -0.198 -5.184 1 98.88 97 ALA B C 1
ATOM 2299 O O . ALA B 1 97 ? -5.426 0.735 -4.41 1 98.88 97 ALA B O 1
ATOM 2300 N N . THR B 1 98 ? -6.652 -0.187 -6.035 1 98.88 98 THR B N 1
ATOM 2301 C CA . THR B 1 98 ? -7.609 0.914 -6.066 1 98.88 98 THR B CA 1
ATOM 2302 C C . THR B 1 98 ? -8.344 1.034 -4.734 1 98.88 98 THR B C 1
ATOM 2304 O O . THR B 1 98 ? -8.43 2.123 -4.164 1 98.88 98 THR B O 1
ATOM 2307 N N . ALA B 1 99 ? -8.805 -0.095 -4.258 1 98.94 99 ALA B N 1
ATOM 2308 C CA . ALA B 1 99 ? -9.523 -0.123 -2.986 1 98.94 99 ALA B CA 1
ATOM 2309 C C . ALA B 1 99 ? -8.625 0.326 -1.837 1 98.94 99 ALA B C 1
ATOM 2311 O O . ALA B 1 99 ? -9.039 1.119 -0.989 1 98.94 99 ALA B O 1
ATOM 2312 N N . ASP B 1 100 ? -7.41 -0.164 -1.854 1 98.88 100 ASP B N 1
ATOM 2313 C CA . ASP B 1 100 ? -6.461 0.22 -0.812 1 98.88 100 ASP B CA 1
ATOM 2314 C C . ASP B 1 100 ? -6.141 1.712 -0.884 1 98.88 100 ASP B C 1
ATOM 2316 O O . ASP B 1 100 ? -5.961 2.363 0.147 1 98.88 100 ASP B O 1
ATOM 2320 N N . GLY B 1 101 ? -6.031 2.238 -2.139 1 98.88 101 GLY B N 1
ATOM 2321 C CA . GLY B 1 101 ? -5.832 3.67 -2.295 1 98.88 101 GLY B CA 1
ATOM 2322 C C . GLY B 1 101 ? -6.98 4.496 -1.741 1 98.88 101 GLY B C 1
ATOM 2323 O O . GLY B 1 101 ? -6.758 5.539 -1.124 1 98.88 101 GLY B O 1
ATOM 2324 N N . ILE B 1 102 ? -8.203 4.055 -1.969 1 98.94 102 ILE B N 1
ATOM 2325 C CA . ILE B 1 102 ? -9.383 4.691 -1.396 1 98.94 102 ILE B CA 1
ATOM 2326 C C . ILE B 1 102 ? -9.281 4.691 0.128 1 98.94 102 ILE B C 1
ATOM 2328 O O . ILE B 1 102 ? -9.484 5.723 0.771 1 98.94 102 ILE B O 1
ATOM 2332 N N . LEU B 1 103 ? -8.906 3.576 0.675 1 98.94 103 LEU B N 1
ATOM 2333 C CA . LEU B 1 103 ? -8.836 3.418 2.123 1 98.94 103 LEU B CA 1
ATOM 2334 C C . LEU B 1 103 ? -7.742 4.297 2.715 1 98.94 103 LEU B C 1
ATOM 2336 O O . LEU B 1 103 ? -7.93 4.906 3.77 1 98.94 103 LEU B O 1
ATOM 2340 N N . GLU B 1 104 ? -6.594 4.332 2.059 1 98.81 104 GLU B N 1
ATOM 2341 C CA . GLU B 1 104 ? -5.504 5.18 2.527 1 98.81 104 GLU B CA 1
ATOM 2342 C C . GLU B 1 104 ? -5.926 6.645 2.584 1 98.81 104 GLU B C 1
ATOM 2344 O O . GLU B 1 104 ? -5.68 7.332 3.578 1 98.81 104 GLU B O 1
ATOM 2349 N N . ALA B 1 105 ? -6.59 7.105 1.54 1 98.88 105 ALA B N 1
ATOM 2350 C CA . ALA B 1 105 ? -7.09 8.477 1.502 1 98.88 105 ALA B CA 1
ATOM 2351 C C . ALA B 1 105 ? -8.109 8.719 2.609 1 98.88 105 ALA B C 1
ATOM 2353 O O . ALA B 1 105 ? -8.047 9.734 3.307 1 98.88 105 ALA B O 1
ATOM 2354 N N . ALA B 1 106 ? -9.023 7.793 2.795 1 98.94 106 ALA B N 1
ATOM 2355 C CA . ALA B 1 106 ? -10.086 7.918 3.791 1 98.94 106 ALA B CA 1
ATOM 2356 C C . ALA B 1 106 ? -9.508 7.949 5.203 1 98.94 106 ALA B C 1
ATOM 2358 O O . ALA B 1 106 ? -9.977 8.711 6.055 1 98.94 106 ALA B O 1
ATOM 2359 N N . VAL B 1 107 ? -8.508 7.137 5.473 1 98.75 107 VAL B N 1
ATOM 2360 C CA . VAL B 1 107 ? -7.871 7.086 6.785 1 98.75 107 VAL B CA 1
ATOM 2361 C C . VAL B 1 107 ? -7.121 8.391 7.043 1 98.75 107 VAL B C 1
ATOM 2363 O O . VAL B 1 107 ? -7.125 8.906 8.164 1 98.75 107 VAL B O 1
ATOM 2366 N N . LEU B 1 108 ? -6.516 8.969 5.992 1 98.69 108 LEU B N 1
ATOM 2367 C CA . LEU B 1 108 ? -5.809 10.234 6.152 1 98.69 108 LEU B CA 1
ATOM 2368 C C . LEU B 1 108 ? -6.781 11.352 6.504 1 98.69 108 LEU B C 1
ATOM 2370 O O . LEU B 1 108 ? -6.43 12.273 7.25 1 98.69 108 LEU B O 1
ATOM 2374 N N . MET B 1 109 ? -7.992 11.273 5.965 1 98.75 109 MET B N 1
ATOM 2375 C CA . MET B 1 109 ? -9.023 12.219 6.371 1 98.75 109 MET B CA 1
ATOM 2376 C C . MET B 1 109 ? -9.336 12.078 7.859 1 98.75 109 MET B C 1
ATOM 2378 O O . MET B 1 109 ? -9.461 13.086 8.562 1 98.75 109 MET B O 1
ATOM 2382 N N . VAL B 1 110 ? -9.422 10.867 8.344 1 98.44 110 VAL B N 1
ATOM 2383 C CA . VAL B 1 110 ? -9.695 10.609 9.758 1 98.44 110 VAL B CA 1
ATOM 2384 C C . VAL B 1 110 ? -8.555 11.156 10.609 1 98.44 110 VAL B C 1
ATOM 2386 O O . VAL B 1 110 ? -8.797 11.805 11.633 1 98.44 110 VAL B O 1
ATOM 2389 N N . TYR B 1 111 ? -7.309 10.961 10.188 1 98 111 TYR B N 1
ATOM 2390 C CA . TYR B 1 111 ? -6.152 11.414 10.953 1 98 111 TYR B CA 1
ATOM 2391 C C . TYR B 1 111 ? -6.121 12.938 11.047 1 98 111 TYR B C 1
ATOM 2393 O O . TYR B 1 111 ? -5.684 13.492 12.062 1 98 111 TYR B O 1
ATOM 2401 N N . GLU B 1 112 ? -6.602 13.547 9.961 1 98.12 112 GLU B N 1
ATOM 2402 C CA . GLU B 1 112 ? -6.641 15.008 9.992 1 98.12 112 GLU B CA 1
ATOM 2403 C C . GLU B 1 112 ? -7.5 15.508 11.148 1 98.12 112 GLU B C 1
ATOM 2405 O O . GLU B 1 112 ? -7.125 16.453 11.844 1 98.12 112 GLU B O 1
ATOM 2410 N N . SER B 1 113 ? -8.602 14.875 11.391 1 96.69 113 SER B N 1
ATOM 2411 C CA . SER B 1 113 ? -9.547 15.328 12.398 1 96.69 113 SER B CA 1
ATOM 2412 C C . SER B 1 113 ? -9.203 14.781 13.773 1 96.69 113 SER B C 1
ATOM 2414 O O . SER B 1 113 ? -9.375 15.461 14.789 1 96.69 113 SER B O 1
ATOM 2416 N N . ARG B 1 114 ? -8.586 13.602 13.852 1 96 114 ARG B N 1
ATOM 2417 C CA . ARG B 1 114 ? -8.438 12.914 15.133 1 96 114 ARG B CA 1
ATOM 2418 C C . ARG B 1 114 ? -7.078 13.195 15.75 1 96 114 ARG B C 1
ATOM 2420 O O . ARG B 1 114 ? -6.926 13.148 16.969 1 96 114 ARG B O 1
ATOM 2427 N N . ILE B 1 115 ? -6.133 13.461 14.906 1 96.38 115 ILE B N 1
ATOM 2428 C CA . ILE B 1 115 ? -4.766 13.531 15.414 1 96.38 115 ILE B CA 1
ATOM 2429 C C . ILE B 1 115 ? -4.332 14.992 15.539 1 96.38 115 ILE B C 1
ATOM 2431 O O . ILE B 1 115 ? -3.686 15.375 16.516 1 96.38 115 ILE B O 1
ATOM 2435 N N . ARG B 1 116 ? -4.754 15.789 14.617 1 97.62 116 ARG B N 1
ATOM 2436 C CA . ARG B 1 116 ? -4.262 17.156 14.586 1 97.62 116 ARG B CA 1
ATOM 2437 C C . ARG B 1 116 ? -5.133 18.078 15.438 1 97.62 116 ARG B C 1
ATOM 2439 O O . ARG B 1 116 ? -6.363 17.969 15.414 1 97.62 116 ARG B O 1
ATOM 2446 N N . PRO B 1 117 ? -4.469 19.016 16.109 1 97.69 117 PRO B N 1
ATOM 2447 C CA . PRO B 1 117 ? -5.273 20.062 16.734 1 97.69 117 PRO B CA 1
ATOM 2448 C C . PRO B 1 117 ? -6.105 20.844 15.719 1 97.69 117 PRO B C 1
ATOM 2450 O O . PRO B 1 117 ? -5.691 21 14.562 1 97.69 117 PRO B O 1
ATOM 2453 N N . GLU B 1 118 ? -7.219 21.344 16.219 1 97.5 118 GLU B N 1
ATOM 2454 C CA . GLU B 1 118 ? -8.172 22 15.336 1 97.5 118 GLU B CA 1
ATOM 2455 C C . GLU B 1 118 ? -7.5 23.094 14.516 1 97.5 118 GLU B C 1
ATOM 2457 O O . GLU B 1 118 ? -7.742 23.219 13.312 1 97.5 118 GLU B O 1
ATOM 2462 N N . GLU B 1 119 ? -6.641 23.844 15.125 1 97.31 119 GLU B N 1
ATOM 2463 C CA . GLU B 1 119 ? -6.031 25 14.469 1 97.31 119 GLU B CA 1
ATOM 2464 C C . GLU B 1 119 ? -4.984 24.562 13.445 1 97.31 119 GLU B C 1
ATOM 2466 O O . GLU B 1 119 ? -4.527 25.375 12.641 1 97.31 119 GLU B O 1
ATOM 2471 N N . LYS B 1 120 ? -4.668 23.281 13.43 1 97.81 120 LYS B N 1
ATOM 2472 C CA . LYS B 1 120 ? -3.652 22.781 12.508 1 97.81 120 LYS B CA 1
ATOM 2473 C C . LYS B 1 120 ? -4.285 21.969 11.391 1 97.81 120 LYS B C 1
ATOM 2475 O O . LYS B 1 120 ? -3.584 21.484 10.5 1 97.81 120 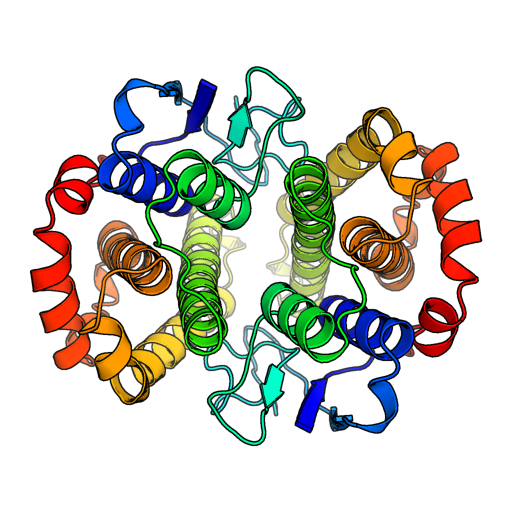LYS B O 1
ATOM 2480 N N . ARG B 1 121 ? -5.578 21.844 11.492 1 98.25 121 ARG B N 1
ATOM 2481 C CA . ARG B 1 121 ? -6.281 21.125 10.438 1 98.25 121 ARG B CA 1
ATOM 2482 C C . ARG B 1 121 ? -6.297 21.922 9.141 1 98.25 121 ARG B C 1
ATOM 2484 O O . ARG B 1 121 ? -6.379 23.156 9.172 1 98.25 121 ARG B O 1
ATOM 2491 N N . HIS B 1 122 ? -6.109 21.234 8.047 1 98.06 122 HIS B N 1
ATOM 2492 C CA . HIS B 1 122 ? -5.984 21.844 6.727 1 98.06 122 HIS B CA 1
ATOM 2493 C C . HIS B 1 122 ? -7.051 21.312 5.77 1 98.06 122 HIS B C 1
ATOM 2495 O O . HIS B 1 122 ? -6.863 20.266 5.145 1 98.06 122 HIS B O 1
ATOM 2501 N N . GLU B 1 123 ? -8.141 22.094 5.598 1 97.69 123 GLU B N 1
ATOM 2502 C CA . GLU B 1 123 ? -9.32 21.656 4.852 1 97.69 123 GLU B CA 1
ATOM 2503 C C . GLU B 1 123 ? -8.953 21.25 3.43 1 97.69 123 GLU B C 1
ATOM 2505 O O . GLU B 1 123 ? -9.469 20.25 2.918 1 97.69 123 GLU B O 1
ATOM 2510 N N . PRO B 1 124 ? -8.086 21.922 2.75 1 97.88 124 PRO B N 1
ATOM 2511 C CA . PRO B 1 124 ? -7.719 21.5 1.396 1 97.88 124 PRO B CA 1
ATOM 2512 C C . PRO B 1 124 ? -7.102 20.109 1.359 1 97.88 124 PRO B C 1
ATOM 2514 O O . PRO B 1 124 ? -7.25 19.391 0.366 1 97.88 124 PRO B O 1
ATOM 2517 N N . TRP B 1 125 ? -6.438 19.719 2.461 1 98.12 125 TRP B N 1
ATOM 2518 C CA . TRP B 1 125 ? -5.914 18.359 2.551 1 98.12 125 TRP B CA 1
ATOM 2519 C C . TRP B 1 125 ? -7.047 17.344 2.561 1 98.12 125 TRP B C 1
ATOM 2521 O O . TRP B 1 125 ? -7.02 16.375 1.811 1 98.12 125 TRP B O 1
ATOM 2531 N N . VAL B 1 126 ? -8.047 17.609 3.373 1 98.5 126 VAL B N 1
ATOM 2532 C CA . VAL B 1 126 ? -9.188 16.703 3.494 1 98.5 126 VAL B CA 1
ATOM 2533 C C . VAL B 1 126 ? -9.922 16.625 2.158 1 98.5 126 VAL B C 1
ATOM 2535 O O . VAL B 1 126 ? -10.227 15.531 1.679 1 98.5 126 VAL B O 1
ATOM 2538 N N . GLU B 1 127 ? -10.125 17.734 1.539 1 98.5 127 GLU B N 1
ATOM 2539 C CA . GLU B 1 127 ? -10.844 17.75 0.269 1 98.5 127 GLU B CA 1
ATOM 2540 C C . GLU B 1 127 ? -10.016 17.125 -0.846 1 98.5 127 GLU B C 1
ATOM 2542 O O . GLU B 1 127 ? -10.57 16.5 -1.757 1 98.5 127 GLU B O 1
ATOM 2547 N N . GLY B 1 128 ? -8.703 17.297 -0.769 1 98.31 128 GLY B N 1
ATOM 2548 C CA . GLY B 1 128 ? -7.836 16.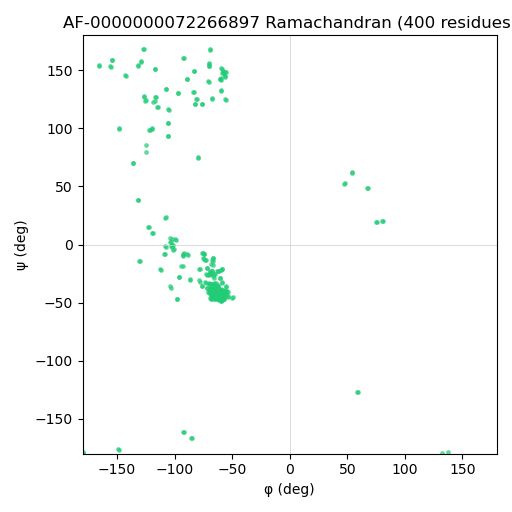594 -1.703 1 98.31 128 GLY B CA 1
ATOM 2549 C C . GLY B 1 128 ? -7.953 15.086 -1.61 1 98.31 128 GLY B C 1
ATOM 2550 O O . GLY B 1 128 ? -8.039 14.398 -2.631 1 98.31 128 GLY B O 1
ATOM 2551 N N . GLN B 1 129 ? -7.988 14.602 -0.375 1 98.62 129 GLN B N 1
ATOM 2552 C CA . GLN B 1 129 ? -8.172 13.164 -0.176 1 98.62 129 GLN B CA 1
ATOM 2553 C C . GLN B 1 129 ? -9.531 12.703 -0.707 1 98.62 129 GLN B C 1
ATOM 2555 O O . GLN B 1 129 ? -9.617 11.695 -1.402 1 98.62 129 GLN B O 1
ATOM 2560 N N . TRP B 1 130 ? -10.539 13.453 -0.44 1 98.69 130 TRP B N 1
ATOM 2561 C CA . TRP B 1 130 ? -11.867 13.062 -0.901 1 98.69 130 TRP B CA 1
ATOM 2562 C C . TRP B 1 130 ? -11.945 13.086 -2.424 1 98.69 130 TRP B C 1
ATOM 2564 O O . TRP B 1 130 ? -12.609 12.242 -3.031 1 98.69 130 TRP B O 1
ATOM 2574 N N . SER B 1 131 ? -11.297 14.039 -3.029 1 98.5 131 SER B N 1
ATOM 2575 C CA . SER B 1 131 ? -11.297 14.117 -4.488 1 98.5 131 SER B CA 1
ATOM 2576 C C . SER B 1 131 ? -10.703 12.859 -5.105 1 98.5 131 SER B C 1
ATOM 2578 O O . SER B 1 131 ? -11.188 12.375 -6.133 1 98.5 131 SER B O 1
ATOM 2580 N N . LYS B 1 132 ? -9.641 12.312 -4.492 1 98.5 132 LYS B N 1
ATOM 2581 C CA . LYS B 1 132 ? -9.078 11.031 -4.926 1 98.5 132 LYS B CA 1
ATOM 2582 C C . LYS B 1 132 ? -10.117 9.922 -4.848 1 98.5 132 LYS B C 1
ATOM 2584 O O . LYS B 1 132 ? -10.273 9.141 -5.789 1 98.5 132 LYS B O 1
ATOM 2589 N N . ILE B 1 133 ? -10.758 9.898 -3.723 1 98.81 133 ILE B N 1
ATOM 2590 C CA . ILE B 1 133 ? -11.766 8.867 -3.465 1 98.81 133 ILE B CA 1
ATOM 2591 C C . ILE B 1 133 ? -12.891 8.977 -4.488 1 98.81 133 ILE B C 1
ATOM 2593 O O . ILE B 1 133 ? -13.266 7.984 -5.117 1 98.81 133 ILE B O 1
ATOM 2597 N N . ALA B 1 134 ? -13.344 10.18 -4.699 1 98.69 134 ALA B N 1
ATOM 2598 C CA . ALA B 1 134 ? -14.461 10.422 -5.613 1 98.69 134 ALA B CA 1
ATOM 2599 C C . ALA B 1 134 ? -14.102 10.008 -7.039 1 98.69 134 ALA B C 1
ATOM 2601 O O . ALA B 1 134 ? -14.891 9.352 -7.719 1 98.69 134 ALA B O 1
ATOM 2602 N N . ARG B 1 135 ? -12.914 10.32 -7.496 1 98.56 135 ARG B N 1
ATOM 2603 C CA . ARG B 1 135 ? -12.469 9.938 -8.828 1 98.56 135 ARG B CA 1
ATOM 2604 C C . ARG B 1 135 ? -12.359 8.422 -8.953 1 98.56 135 ARG B C 1
ATOM 2606 O O . ARG B 1 135 ? -12.703 7.848 -9.992 1 98.56 135 ARG B O 1
ATOM 2613 N N . ALA B 1 136 ? -11.859 7.828 -7.902 1 98.81 136 ALA B N 1
ATOM 2614 C CA . ALA B 1 136 ? -11.711 6.375 -7.918 1 98.81 136 ALA B CA 1
ATOM 2615 C C . ALA B 1 136 ? -13.07 5.688 -8.008 1 98.81 136 ALA B C 1
ATOM 2617 O O . ALA B 1 136 ? -13.242 4.738 -8.781 1 98.81 136 ALA B O 1
ATOM 2618 N N . LEU B 1 137 ? -14.008 6.172 -7.25 1 98.88 137 LEU B N 1
ATOM 2619 C CA . LEU B 1 137 ? -15.352 5.605 -7.273 1 98.88 137 LEU B CA 1
ATOM 2620 C C . LEU B 1 137 ? -15.984 5.773 -8.648 1 98.88 137 LEU B C 1
ATOM 2622 O O . LEU B 1 137 ? -16.641 4.855 -9.156 1 98.88 137 LEU B O 1
ATOM 2626 N N . GLU B 1 138 ? -15.773 6.922 -9.211 1 98.75 138 GLU B N 1
ATOM 2627 C CA . GLU B 1 138 ? -16.281 7.168 -10.562 1 98.75 138 GLU B CA 1
ATOM 2628 C C . GLU B 1 138 ? -15.664 6.195 -11.562 1 98.75 138 GLU B C 1
ATOM 2630 O O . GLU B 1 138 ? -16.375 5.641 -12.406 1 98.75 138 GLU B O 1
ATOM 2635 N N . ALA B 1 139 ? -14.422 6 -11.492 1 98.69 139 ALA B N 1
ATOM 2636 C CA . ALA B 1 139 ? -13.719 5.098 -12.398 1 98.69 139 ALA B CA 1
ATOM 2637 C C . ALA B 1 139 ? -14.195 3.658 -12.219 1 98.69 139 ALA B C 1
ATOM 2639 O O . ALA B 1 139 ? -14.359 2.93 -13.203 1 98.69 139 ALA B O 1
ATOM 2640 N N . VAL B 1 140 ? -14.398 3.213 -10.977 1 98.75 140 VAL B N 1
ATOM 2641 C CA . VAL B 1 140 ? -14.844 1.85 -10.703 1 98.75 140 VAL B CA 1
ATOM 2642 C C . VAL B 1 140 ? -16.234 1.633 -11.305 1 98.75 140 VAL B C 1
ATOM 2644 O O . VAL B 1 140 ? -16.469 0.642 -12 1 98.75 140 VAL B O 1
ATOM 2647 N N . GLU B 1 141 ? -17.094 2.555 -11.086 1 98.69 141 GLU B N 1
ATOM 2648 C CA . GLU B 1 141 ? -18.438 2.41 -11.641 1 98.69 141 GLU B CA 1
ATOM 2649 C C . GLU B 1 141 ? -18.391 2.385 -13.164 1 98.69 141 GLU B C 1
ATOM 2651 O O . GLU B 1 141 ? -19.141 1.638 -13.797 1 98.69 141 GLU B O 1
ATOM 2656 N N . ALA B 1 142 ? -17.516 3.141 -13.703 1 98.06 142 ALA B N 1
ATOM 2657 C CA . ALA B 1 142 ? -17.469 3.287 -15.156 1 98.06 142 ALA B CA 1
ATOM 2658 C C . ALA B 1 142 ? -16.797 2.086 -15.805 1 98.06 142 ALA B C 1
ATOM 2660 O O . ALA B 1 142 ? -17.156 1.693 -16.922 1 98.06 142 ALA B O 1
ATOM 2661 N N . ARG B 1 143 ? -15.859 1.498 -15.117 1 96.62 143 ARG B N 1
ATOM 2662 C CA . ARG B 1 143 ? -14.953 0.666 -15.906 1 96.62 143 ARG B CA 1
ATOM 2663 C C . ARG B 1 143 ? -14.805 -0.718 -15.281 1 96.62 143 ARG B C 1
ATOM 2665 O O . ARG B 1 143 ? -14.312 -1.646 -15.922 1 96.62 143 ARG B O 1
ATOM 2672 N N . TRP B 1 144 ? -15.25 -0.873 -13.992 1 97.31 144 TRP B N 1
ATOM 2673 C CA . TRP B 1 144 ? -14.836 -2.082 -13.289 1 97.31 144 TRP B CA 1
ATOM 2674 C C . TRP B 1 144 ? -16.047 -2.92 -12.883 1 97.31 144 TRP B C 1
ATOM 2676 O O . TRP B 1 144 ? -15.906 -3.908 -12.164 1 97.31 144 TRP B O 1
ATOM 2686 N N . MET B 1 145 ? -17.281 -2.572 -13.383 1 98.12 145 MET B N 1
ATOM 2687 C CA . MET B 1 145 ? -18.5 -3.256 -12.922 1 98.12 145 MET B CA 1
ATOM 2688 C C . MET B 1 145 ? -18.516 -4.703 -13.398 1 98.12 145 MET B C 1
ATOM 2690 O O . MET B 1 145 ? -19 -5.59 -12.695 1 98.12 145 MET B O 1
ATOM 2694 N N . SER B 1 146 ? -17.969 -4.93 -14.57 1 96.88 146 SER B N 1
ATOM 2695 C CA . SER B 1 146 ? -17.906 -6.301 -15.07 1 96.88 146 SER B CA 1
ATOM 2696 C C . SER B 1 146 ? -17.031 -7.172 -14.18 1 96.88 146 SER B C 1
ATOM 2698 O O . SER B 1 146 ? -17.359 -8.328 -13.922 1 96.88 146 SER B O 1
ATOM 2700 N N . GLN B 1 147 ? -15.922 -6.645 -13.734 1 96.75 147 GLN B N 1
ATOM 2701 C CA . GLN B 1 147 ? -15.039 -7.367 -12.828 1 96.75 147 GLN B CA 1
ATOM 2702 C C . GLN B 1 147 ? -15.711 -7.613 -11.484 1 96.75 147 GLN B C 1
ATOM 2704 O O . GLN B 1 147 ? -15.562 -8.688 -10.891 1 96.75 147 GLN B O 1
ATOM 2709 N N . LEU B 1 148 ? -16.484 -6.652 -11.047 1 98.5 148 LEU B N 1
ATOM 2710 C CA . LEU B 1 148 ? -17.156 -6.738 -9.75 1 98.5 148 LEU B CA 1
ATOM 2711 C C . LEU B 1 148 ? -18.281 -7.758 -9.789 1 98.5 148 LEU B C 1
ATOM 2713 O O . LEU B 1 148 ? -18.688 -8.281 -8.742 1 98.5 148 LEU B O 1
ATOM 2717 N N . GLN B 1 149 ? -18.75 -8.086 -10.922 1 97.44 149 GLN B N 1
ATOM 2718 C CA . GLN B 1 149 ? -19.859 -9.023 -11.07 1 97.44 149 GLN B CA 1
ATOM 2719 C C . GLN B 1 149 ? -19.344 -10.406 -11.484 1 97.44 149 GLN B C 1
ATOM 2721 O O . GLN B 1 149 ? -20.141 -11.336 -11.656 1 97.44 149 GLN B O 1
ATOM 2726 N N . GLY B 1 150 ? -18.062 -10.555 -11.641 1 96.69 150 GLY B N 1
ATOM 2727 C CA . GLY B 1 150 ? -17.469 -11.828 -12.008 1 96.69 150 GLY B CA 1
ATOM 2728 C C . GLY B 1 150 ? -17.203 -12.727 -10.812 1 96.69 150 GLY B C 1
ATOM 2729 O O . GLY B 1 150 ? -17.781 -12.531 -9.742 1 96.69 150 GLY B O 1
ATOM 2730 N N . PRO B 1 151 ? -16.406 -13.789 -11.055 1 97.56 151 PRO B N 1
ATOM 2731 C CA . PRO B 1 151 ? -16.047 -14.664 -9.938 1 97.56 151 PRO B CA 1
ATOM 2732 C C . PRO B 1 151 ? -15.359 -13.922 -8.797 1 97.56 151 PRO B C 1
ATOM 2734 O O . PRO B 1 151 ? -14.562 -13.016 -9.039 1 97.56 151 PRO B O 1
ATOM 2737 N N . LEU B 1 152 ? -15.609 -14.383 -7.609 1 98.62 152 LEU B N 1
ATOM 2738 C CA . LEU B 1 152 ? -15.07 -13.734 -6.422 1 98.62 152 LEU B CA 1
ATOM 2739 C C . LEU B 1 152 ? -13.547 -13.711 -6.457 1 98.62 152 LEU B C 1
ATOM 2741 O O . LEU B 1 152 ? -12.914 -14.719 -6.762 1 98.62 152 LEU B O 1
ATOM 2745 N N . ASP B 1 153 ? -12.984 -12.57 -6.188 1 98.75 153 ASP B N 1
ATOM 2746 C CA . ASP B 1 153 ? -11.531 -12.438 -6.043 1 98.75 153 ASP B CA 1
ATOM 2747 C C . ASP B 1 153 ? -11.18 -11.344 -5.035 1 98.75 153 ASP B C 1
ATOM 2749 O O . ASP B 1 153 ? -12.07 -10.75 -4.422 1 98.75 153 ASP B O 1
ATOM 2753 N N . ILE B 1 154 ? -9.938 -11.07 -4.855 1 98.94 154 ILE B N 1
ATOM 2754 C CA . ILE B 1 154 ? -9.445 -10.18 -3.807 1 98.94 154 ILE B CA 1
ATOM 2755 C C . ILE B 1 154 ? -9.875 -8.742 -4.102 1 98.94 154 ILE B C 1
ATOM 2757 O O . ILE B 1 154 ? -10.109 -7.957 -3.18 1 98.94 154 ILE B O 1
ATOM 2761 N N . GLY B 1 155 ? -9.93 -8.398 -5.406 1 98.88 155 GLY B N 1
ATOM 2762 C CA . GLY B 1 155 ? -10.367 -7.055 -5.77 1 98.88 155 GLY B CA 1
ATOM 2763 C C . GLY B 1 155 ? -11.773 -6.734 -5.293 1 98.88 155 GLY B C 1
ATOM 2764 O O . GLY B 1 155 ? -12.031 -5.621 -4.828 1 98.88 155 GLY B O 1
ATOM 2765 N N . GLN B 1 156 ? -12.633 -7.676 -5.355 1 98.94 156 GLN B N 1
ATOM 2766 C CA . GLN B 1 156 ? -14.008 -7.504 -4.902 1 98.94 156 GLN B CA 1
ATOM 2767 C C . GLN B 1 156 ? -14.078 -7.367 -3.383 1 98.94 156 GLN B C 1
ATOM 2769 O O . GLN B 1 156 ? -14.781 -6.5 -2.861 1 98.94 156 GLN B O 1
ATOM 2774 N N . ILE B 1 157 ? -13.375 -8.219 -2.721 1 98.94 157 ILE B N 1
ATOM 2775 C CA . ILE B 1 157 ? -13.344 -8.18 -1.264 1 98.94 157 ILE B CA 1
ATOM 2776 C C . ILE B 1 157 ? -12.797 -6.832 -0.795 1 98.94 157 ILE B C 1
ATOM 2778 O O . ILE B 1 157 ? -13.391 -6.184 0.071 1 98.94 157 ILE B O 1
ATOM 2782 N N . ALA B 1 158 ? -11.703 -6.406 -1.404 1 98.94 158 ALA B N 1
ATOM 2783 C CA . ALA B 1 158 ? -11.086 -5.133 -1.046 1 98.94 158 ALA B CA 1
ATOM 2784 C C . ALA B 1 158 ? -12.039 -3.971 -1.294 1 98.94 158 ALA B C 1
ATOM 2786 O O . ALA B 1 158 ? -12.188 -3.09 -0.444 1 98.94 158 ALA B O 1
ATOM 2787 N N . MET B 1 159 ? -12.695 -4.008 -2.443 1 98.94 159 MET B N 1
ATOM 2788 C CA . MET B 1 159 ? -13.617 -2.928 -2.797 1 98.94 159 MET B CA 1
ATOM 2789 C C . MET B 1 159 ? -14.812 -2.902 -1.854 1 98.94 159 MET B C 1
ATOM 2791 O O . MET B 1 159 ? -15.219 -1.836 -1.392 1 98.94 159 MET B O 1
ATOM 2795 N N . GLY B 1 160 ? -15.359 -4.066 -1.531 1 98.94 160 GLY B N 1
ATOM 2796 C CA . GLY B 1 160 ? -16.438 -4.121 -0.562 1 98.94 160 GLY B CA 1
ATOM 2797 C C . GLY B 1 160 ? -16.078 -3.52 0.781 1 98.94 160 GLY B C 1
ATOM 2798 O O . GLY B 1 160 ? -16.828 -2.73 1.346 1 98.94 160 GLY B O 1
ATOM 2799 N N . CYS B 1 161 ? -14.914 -3.852 1.276 1 98.94 161 CYS B N 1
ATOM 2800 C CA . CYS B 1 161 ? -14.438 -3.334 2.557 1 98.94 161 CYS B CA 1
ATOM 2801 C C . CYS B 1 161 ? -14.203 -1.831 2.484 1 98.94 161 CYS B C 1
ATOM 2803 O O . CYS B 1 161 ? -14.492 -1.106 3.439 1 98.94 161 CYS B O 1
ATOM 2805 N N . ALA B 1 162 ? -13.695 -1.354 1.325 1 98.94 162 ALA B N 1
ATOM 2806 C CA . ALA B 1 162 ? -13.438 0.074 1.154 1 98.94 162 ALA B CA 1
ATOM 2807 C C . ALA B 1 162 ? -14.734 0.874 1.193 1 98.94 162 ALA B C 1
ATOM 2809 O O . ALA B 1 162 ? -14.82 1.892 1.883 1 98.94 162 ALA B O 1
ATOM 2810 N N . LEU B 1 163 ? -15.711 0.396 0.487 1 98.88 163 LEU B N 1
ATOM 2811 C CA . LEU B 1 163 ? -16.984 1.1 0.407 1 98.88 163 LEU B CA 1
ATOM 2812 C C . LEU B 1 163 ? -17.672 1.131 1.768 1 98.88 163 LEU B C 1
ATOM 2814 O O . LEU B 1 163 ? -18.203 2.166 2.174 1 98.88 163 LEU B O 1
ATOM 2818 N N . ASP B 1 164 ? -17.625 0.057 2.467 1 98.44 164 ASP B N 1
ATOM 2819 C CA . ASP B 1 164 ? -18.234 0.004 3.791 1 98.44 164 ASP B CA 1
ATOM 2820 C C . ASP B 1 164 ? -17.516 0.935 4.766 1 98.44 164 ASP B C 1
ATOM 2822 O O . ASP B 1 164 ? -18.141 1.513 5.656 1 98.44 164 ASP B O 1
ATOM 2826 N N . TYR B 1 165 ? -16.219 1.043 4.621 1 98.75 165 TYR B N 1
ATOM 2827 C CA . TYR B 1 165 ? -15.477 1.953 5.48 1 98.75 165 TYR B CA 1
ATOM 2828 C C . TYR B 1 165 ? -15.898 3.398 5.238 1 98.75 165 TYR B C 1
ATOM 2830 O O . TYR B 1 165 ? -15.969 4.195 6.18 1 98.75 165 TYR B O 1
ATOM 2838 N N . LEU B 1 166 ? -16.109 3.754 3.941 1 98.75 166 LEU B N 1
ATOM 2839 C CA . LEU B 1 166 ? -16.594 5.098 3.645 1 98.75 166 LEU B CA 1
ATOM 2840 C C . LEU B 1 166 ? -17.922 5.363 4.348 1 98.75 166 LEU B C 1
ATOM 2842 O O . LEU B 1 166 ? -18.141 6.453 4.875 1 98.75 166 LEU B O 1
ATOM 2846 N N . ASP B 1 167 ? -18.797 4.359 4.387 1 98.12 167 ASP B N 1
ATOM 2847 C CA . ASP B 1 167 ? -20.047 4.492 5.121 1 98.12 167 ASP B CA 1
ATOM 2848 C C . ASP B 1 167 ? -19.797 4.664 6.617 1 98.12 167 ASP B C 1
ATOM 2850 O O . ASP B 1 167 ? -20.453 5.477 7.27 1 98.12 167 ASP B O 1
ATOM 2854 N N . PHE B 1 168 ? -18.891 3.963 7.105 1 98.06 168 PHE B N 1
ATOM 2855 C CA . PHE B 1 168 ? -18.609 3.891 8.539 1 98.06 168 PHE B CA 1
ATOM 2856 C C . PHE B 1 168 ? -17.984 5.191 9.031 1 98.06 168 PHE B C 1
ATOM 2858 O O . PHE B 1 168 ? -18.344 5.691 10.094 1 98.06 168 PHE B O 1
ATOM 2865 N N . ARG B 1 169 ? -17.062 5.789 8.258 1 98.25 169 ARG B N 1
ATOM 2866 C CA . ARG B 1 169 ? -16.281 6.902 8.781 1 98.25 169 ARG B CA 1
ATOM 2867 C C . ARG B 1 169 ? -16.625 8.203 8.062 1 98.25 169 ARG B C 1
ATOM 2869 O O . ARG B 1 169 ? -16.359 9.289 8.578 1 98.25 169 ARG B O 1
ATOM 2876 N N . HIS B 1 170 ? -17.188 8.102 6.848 1 98.38 170 HIS B N 1
ATOM 2877 C CA . HIS B 1 170 ? -17.422 9.289 6.043 1 98.38 170 HIS B CA 1
ATOM 2878 C C . HIS B 1 170 ? -18.844 9.312 5.492 1 98.38 170 HIS B C 1
ATOM 2880 O O . HIS B 1 170 ? -19.078 9.711 4.348 1 98.38 170 HIS B O 1
ATOM 2886 N N . GLY B 1 171 ? -19.812 8.883 6.277 1 97.75 171 GLY B N 1
ATOM 2887 C CA . GLY B 1 171 ? -21.219 8.789 5.918 1 97.75 171 GLY B CA 1
ATOM 2888 C C . GLY B 1 171 ? -21.75 10.07 5.301 1 97.75 171 GLY B C 1
ATOM 2889 O O . GLY B 1 171 ? -22.438 10.023 4.27 1 97.75 171 GLY B O 1
ATOM 2890 N N . PRO B 1 172 ? -21.469 11.18 5.855 1 97.94 172 PRO B N 1
ATOM 2891 C CA . PRO B 1 172 ? -22.031 12.438 5.363 1 97.94 172 PRO B CA 1
ATOM 2892 C C . PRO B 1 172 ? -21.594 12.758 3.932 1 97.94 172 PRO B C 1
ATOM 2894 O O . PRO B 1 172 ? -22.266 13.531 3.242 1 97.94 172 PRO B O 1
ATOM 2897 N N . ARG B 1 173 ? -20.5 12.227 3.461 1 98.06 173 ARG B N 1
ATOM 2898 C CA . ARG B 1 173 ? -20.062 12.461 2.09 1 98.06 173 ARG B CA 1
ATOM 2899 C C . ARG B 1 173 ? -20.984 11.773 1.09 1 98.06 173 ARG B C 1
ATOM 2901 O O . ARG B 1 173 ? -21.016 12.141 -0.087 1 98.06 173 ARG B O 1
ATOM 2908 N N . ASP B 1 174 ? -21.734 10.727 1.439 1 98 174 ASP B N 1
ATOM 2909 C CA . ASP B 1 174 ? -22.766 10.062 0.654 1 98 174 ASP B CA 1
ATOM 2910 C C . ASP B 1 174 ? -22.234 9.633 -0.709 1 98 174 ASP B C 1
ATOM 2912 O O . ASP B 1 174 ? -22.781 10.008 -1.745 1 98 174 ASP B O 1
ATOM 2916 N N . TRP B 1 175 ? -21.219 8.742 -0.646 1 98.44 175 TRP B N 1
ATOM 2917 C CA . TRP B 1 175 ? -20.578 8.32 -1.883 1 98.44 175 TRP B CA 1
ATOM 2918 C C . TRP B 1 175 ? -21.562 7.66 -2.826 1 98.44 175 TRP B C 1
ATOM 2920 O O . TRP B 1 175 ? -21.375 7.656 -4.043 1 98.44 175 TRP B O 1
ATOM 2930 N N . ARG B 1 176 ? -22.672 7.133 -2.428 1 97.88 176 ARG B N 1
ATOM 2931 C CA . ARG B 1 176 ? -23.625 6.344 -3.195 1 97.88 176 ARG B CA 1
ATOM 2932 C C . ARG B 1 176 ? -24.422 7.23 -4.152 1 97.88 176 ARG B C 1
ATOM 2934 O O . ARG B 1 176 ? -24.812 6.785 -5.23 1 97.88 176 ARG B O 1
ATOM 2941 N N . ALA B 1 177 ? -24.656 8.438 -3.75 1 97.06 177 ALA B N 1
ATOM 2942 C CA . ALA B 1 177 ? -25.594 9.32 -4.457 1 97.06 177 ALA B CA 1
ATOM 2943 C C . ALA B 1 177 ? -25.203 9.453 -5.926 1 97.06 177 ALA B C 1
ATOM 2945 O O . ALA B 1 177 ? -26.078 9.5 -6.801 1 97.06 177 ALA B O 1
ATOM 2946 N N . ALA B 1 178 ? -23.953 9.477 -6.246 1 96.12 178 ALA B N 1
ATOM 2947 C CA . ALA B 1 178 ? -23.5 9.711 -7.613 1 96.12 178 ALA B CA 1
ATOM 2948 C C . ALA B 1 178 ? -23.047 8.406 -8.273 1 96.12 178 ALA B C 1
ATOM 2950 O O . ALA B 1 178 ? -22.562 8.414 -9.406 1 96.12 178 ALA B O 1
ATOM 2951 N N . ARG B 1 179 ? -23.234 7.297 -7.566 1 98.19 179 ARG B N 1
ATOM 2952 C CA . ARG B 1 179 ? -22.734 6.012 -8.047 1 98.19 179 ARG B CA 1
ATOM 2953 C C . ARG B 1 179 ? -23.766 4.914 -7.863 1 98.19 179 ARG B C 1
ATOM 2955 O O . ARG B 1 179 ? -23.547 3.965 -7.105 1 98.19 179 ARG B O 1
ATOM 2962 N N . PRO B 1 180 ? -24.859 4.973 -8.656 1 98.31 180 PRO B N 1
ATOM 2963 C CA . PRO B 1 180 ? -25.969 4.043 -8.398 1 98.31 180 PRO B CA 1
ATOM 2964 C C . PRO B 1 180 ? -25.594 2.592 -8.695 1 98.31 180 PRO B C 1
ATOM 2966 O O . PRO B 1 180 ? -26.062 1.679 -8.008 1 98.31 180 PRO B O 1
ATOM 2969 N N . LEU B 1 181 ? -24.812 2.328 -9.758 1 98.62 181 LEU B N 1
ATOM 2970 C CA . LEU B 1 181 ? -24.453 0.955 -10.102 1 98.62 181 LEU B CA 1
ATOM 2971 C C . LEU B 1 181 ? -23.547 0.354 -9.039 1 98.62 181 LEU B C 1
ATOM 2973 O O . LEU B 1 181 ? -23.719 -0.794 -8.633 1 98.62 181 LEU B O 1
ATOM 2977 N N . LEU B 1 182 ? -22.609 1.129 -8.648 1 98.81 182 LEU B N 1
ATOM 2978 C CA . LEU B 1 182 ? -21.688 0.677 -7.613 1 98.81 182 LEU B CA 1
ATOM 2979 C C . LEU B 1 182 ? -22.406 0.49 -6.285 1 98.81 182 LEU B C 1
ATOM 2981 O O . LEU B 1 182 ? -22.141 -0.458 -5.547 1 98.81 182 LEU B O 1
ATOM 2985 N N . ALA B 1 183 ? -23.312 1.425 -5.988 1 98.81 183 ALA B N 1
ATOM 2986 C CA . ALA B 1 183 ? -24.125 1.335 -4.773 1 98.81 183 ALA B CA 1
ATOM 2987 C C . ALA B 1 183 ? -24.938 0.05 -4.754 1 98.81 183 ALA B C 1
ATOM 2989 O O . ALA B 1 183 ? -25.031 -0.621 -3.723 1 98.81 183 ALA B O 1
ATOM 2990 N N . GLU B 1 184 ? -25.516 -0.255 -5.816 1 98.75 184 GLU B N 1
ATOM 2991 C CA . GLU B 1 184 ? -26.281 -1.487 -5.922 1 98.75 184 GLU B CA 1
ATOM 2992 C C . GLU B 1 184 ? -25.406 -2.715 -5.711 1 98.75 184 GLU B C 1
ATOM 2994 O O . GLU B 1 184 ? -25.781 -3.635 -4.98 1 98.75 184 GLU B O 1
ATOM 2999 N N . TRP B 1 185 ? -24.312 -2.744 -6.359 1 98.88 185 TRP B N 1
ATOM 3000 C CA . TRP B 1 185 ? -23.359 -3.846 -6.18 1 98.88 185 TRP B CA 1
ATOM 3001 C C . TRP B 1 185 ? -22.953 -3.973 -4.719 1 98.88 185 TRP B C 1
ATOM 3003 O O . TRP B 1 185 ? -22.922 -5.074 -4.164 1 98.88 185 TRP B O 1
ATOM 3013 N N . ALA B 1 186 ? -22.609 -2.836 -4.102 1 98.81 186 ALA B N 1
ATOM 3014 C CA . ALA B 1 186 ? -22.172 -2.832 -2.705 1 98.81 186 ALA B CA 1
ATOM 3015 C C . ALA B 1 186 ? -23.25 -3.42 -1.8 1 98.81 186 ALA B C 1
ATOM 3017 O O . ALA B 1 186 ? -22.953 -4.16 -0.862 1 98.81 186 ALA B O 1
ATOM 3018 N N . GLY B 1 187 ? -24.484 -3.021 -2.035 1 98.62 187 GLY B N 1
ATOM 3019 C CA . GLY B 1 187 ? -25.594 -3.576 -1.274 1 98.62 187 GLY B CA 1
ATOM 3020 C C . GLY B 1 187 ? -25.688 -5.086 -1.37 1 98.62 187 GLY B C 1
ATOM 3021 O O . GLY B 1 187 ? -25.891 -5.766 -0.362 1 98.62 187 GLY B O 1
ATOM 3022 N N . SER B 1 188 ? -25.547 -5.605 -2.545 1 98.62 188 SER B N 1
ATOM 3023 C CA . SER B 1 188 ? -25.578 -7.051 -2.758 1 98.62 188 SER B CA 1
ATOM 3024 C C . SER B 1 188 ? -24.375 -7.738 -2.135 1 98.62 188 SER B C 1
ATOM 3026 O O . SER B 1 188 ? -24.516 -8.766 -1.471 1 98.62 188 SER B O 1
ATOM 3028 N N . PHE B 1 189 ? -23.203 -7.215 -2.355 1 98.81 189 PHE B N 1
ATOM 3029 C CA . PHE B 1 189 ? -21.953 -7.816 -1.874 1 98.81 189 PHE B CA 1
ATOM 3030 C C . PHE B 1 189 ? -21.938 -7.863 -0.351 1 98.81 189 PHE B C 1
ATOM 3032 O O . PHE B 1 189 ? -21.406 -8.805 0.239 1 98.81 189 PHE B O 1
ATOM 3039 N N . SER B 1 190 ? -22.516 -6.848 0.284 1 98.38 190 SER B N 1
ATOM 3040 C CA . SER B 1 190 ? -22.5 -6.727 1.738 1 98.38 190 SER B CA 1
ATOM 3041 C C . SER B 1 190 ? -23.312 -7.848 2.389 1 98.38 190 SER B C 1
ATOM 3043 O O . SER B 1 190 ? -23.203 -8.07 3.596 1 98.38 190 SER B O 1
ATOM 3045 N N . GLN B 1 191 ? -24.062 -8.562 1.606 1 98.38 191 GLN B N 1
ATOM 3046 C CA . GLN B 1 191 ? -24.906 -9.625 2.146 1 98.38 191 GLN B CA 1
ATOM 3047 C C . GLN B 1 191 ? -24.141 -10.945 2.209 1 98.38 191 GLN B C 1
ATOM 3049 O O . GLN B 1 191 ? -24.641 -11.93 2.758 1 98.38 191 GLN B O 1
ATOM 3054 N N . ARG B 1 192 ? -23 -10.992 1.64 1 98.44 192 ARG B N 1
ATOM 3055 C CA . ARG B 1 192 ? -22.172 -12.188 1.788 1 98.44 192 ARG B CA 1
ATOM 3056 C C . ARG B 1 192 ? -21.922 -12.508 3.26 1 98.44 192 ARG B C 1
ATOM 3058 O O . ARG B 1 192 ? -21.734 -11.602 4.074 1 98.44 192 ARG B O 1
ATOM 3065 N N . SER B 1 193 ? -21.875 -13.797 3.6 1 98.69 193 SER B N 1
ATOM 3066 C CA . SER B 1 193 ? -21.719 -14.227 4.984 1 98.69 193 SER B CA 1
ATOM 3067 C C . SER B 1 193 ? -20.438 -13.648 5.594 1 98.69 193 SER B C 1
ATOM 3069 O O . SER B 1 193 ? -20.422 -13.258 6.762 1 98.69 193 SER B O 1
ATOM 3071 N N . SER B 1 194 ? -19.375 -13.617 4.848 1 98.81 194 SER B N 1
ATOM 3072 C CA . SER B 1 194 ? -18.094 -13.086 5.32 1 98.81 194 SER B CA 1
ATOM 3073 C C . SER B 1 194 ? -18.188 -11.594 5.629 1 98.81 194 SER B C 1
ATOM 3075 O O . SER B 1 194 ? -17.656 -11.125 6.629 1 98.81 194 SER B O 1
ATOM 3077 N N . MET B 1 195 ? -18.922 -10.859 4.773 1 98.75 195 MET B N 1
ATOM 3078 C CA . MET B 1 195 ? -19.109 -9.422 4.977 1 98.75 195 MET B CA 1
ATOM 3079 C C . MET B 1 195 ? -19.984 -9.156 6.191 1 98.75 195 MET B C 1
ATOM 3081 O O . MET B 1 195 ? -19.688 -8.273 7 1 98.75 195 MET B O 1
ATOM 3085 N N . LEU B 1 196 ? -21 -9.906 6.387 1 98.56 196 LEU B N 1
ATOM 3086 C CA . LEU B 1 196 ? -21.906 -9.742 7.516 1 98.56 196 LEU B CA 1
ATOM 3087 C C . LEU B 1 196 ? -21.203 -10.062 8.828 1 98.56 196 LEU B C 1
ATOM 3089 O O . LEU B 1 196 ? -21.438 -9.406 9.844 1 98.56 196 LEU B O 1
ATOM 3093 N N . ALA B 1 197 ? -20.344 -10.992 8.82 1 97.94 197 ALA B N 1
ATOM 3094 C CA . ALA B 1 197 ? -19.672 -11.469 10.023 1 97.94 197 ALA B CA 1
ATOM 3095 C C . ALA B 1 197 ? -18.625 -10.461 10.508 1 97.94 197 ALA B C 1
ATOM 3097 O O . ALA B 1 197 ? -18.141 -10.562 11.633 1 97.94 197 ALA B O 1
ATOM 3098 N N . THR B 1 198 ? -18.297 -9.461 9.602 1 98 198 THR B N 1
ATOM 3099 C CA . THR B 1 198 ? -17.141 -8.633 9.922 1 98 198 THR B CA 1
ATOM 3100 C C . THR B 1 198 ? -17.531 -7.156 9.984 1 98 198 THR B C 1
ATOM 3102 O O . THR B 1 198 ? -16.672 -6.277 9.953 1 98 198 THR B O 1
ATOM 3105 N N . VAL B 1 199 ? -18.781 -6.816 10.055 1 97.12 199 VAL B N 1
ATOM 3106 C CA . VAL B 1 199 ? -19.234 -5.434 10.133 1 97.12 199 VAL B CA 1
ATOM 3107 C C . VAL B 1 199 ? -18.578 -4.734 11.312 1 97.12 199 VAL B C 1
ATOM 3109 O O . VAL B 1 199 ? -18.547 -5.27 12.422 1 97.12 199 VAL B O 1
ATOM 3112 N N . PRO B 1 200 ? -17.922 -3.611 10.969 1 93.12 200 PRO B N 1
ATOM 3113 C CA . PRO B 1 200 ? -17.234 -2.932 12.07 1 93.12 200 PRO B CA 1
ATOM 3114 C C . PRO B 1 200 ? -18.188 -2.486 13.172 1 93.12 200 PRO B C 1
ATOM 3116 O O . PRO B 1 200 ? -19.328 -2.105 12.891 1 93.12 200 PRO B O 1
ATOM 3119 N N . VAL B 1 201 ? -17.672 -2.625 14.359 1 84.69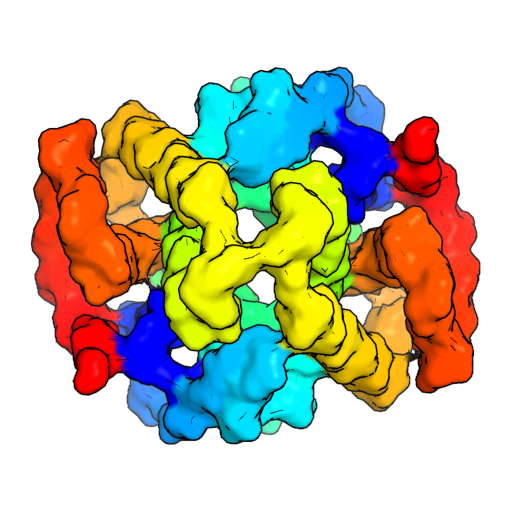 201 VAL B N 1
ATOM 3120 C CA . VAL B 1 201 ? -18.406 -2.152 15.523 1 84.69 201 VAL B CA 1
ATOM 3121 C C . VAL B 1 201 ? -17.625 -1.051 16.219 1 84.69 201 VAL B C 1
ATOM 3123 O O . VAL B 1 201 ? -16.422 -1.202 16.469 1 84.69 201 VAL B O 1
ATOM 3126 N N . ALA B 1 202 ? -18.25 0.127 16.375 1 73.94 202 ALA B N 1
ATOM 3127 C CA . ALA B 1 202 ? -17.578 1.27 16.984 1 73.94 202 ALA B CA 1
ATOM 3128 C C . ALA B 1 202 ? -17.375 1.035 18.484 1 73.94 202 ALA B C 1
ATOM 3130 O O . ALA B 1 202 ? -18.188 0.395 19.141 1 73.94 202 ALA B O 1
#

Radius of gyration: 19.87 Å; Cα contacts (8 Å, |Δi|>4): 638; chains: 2; bounding box: 53×50×47 Å

Sequence (404 aa):
MRLYASATSPFVRKVDVVLHETGLFGKVERILSGGTPVDPGNLPLALNPLGKIPVLARDDGPALYDSRVICRYLDSVANAGLYPAAPRLWDALTLEATADGILEAAVLMVYESRIRPEEKRHEPWVEGQWSKIARALEAVEARWMSQLQGPLDIGQIAMGCALDYLDFRHGPRDWRAARPLLAEWAGSFSQRSSMLATVPVAMRLYASATSPFVRKVDVVLHETGLFGKVERILSGGTPVDPGNLPLALNPLGKIPVLARDDGPALYDSRVICRYLDSVANAGLYPAAPRLWDALTLEATADGILEAAVLMVYESRIRPEEKRHEPWVEGQWSKIARALEAVEARWMSQLQGPLDIGQIAMGCALDYLDFRHGPRDWRAARPLLAEWAGSFSQRSSMLATVPVA

pLDDT: mean 97.65, std 2.59, range [73.94, 98.94]

Secondary structure (DSSP, 8-state):
-EEEE-TT-HHHHHHHHHHHHTT-GGG-EEEE----SS--TT--TTT-TT--S-EEE-SSS--B-SHHHHHHHHHHHHT--SSPPTTHHHHHHHHHHHHHHHHHHHHHHHHHHHTS-GGG--HHHHHHHHHHHHHHHHHHHHHSHHHHTSS--HHHHHHHHHHHHHHHHHGGG-GGGG-HHHHHHHHHHTTSHHHHTT----/-EEEE-TT-HHHHHHHHHHHHTT-GGG-EEEE---BTTB-TT--TTT-TT--S-EEE-SSSS-B-SHHHHHHHHHHHHT--SSPPTTHHHHHHHHHHHHHHHHHHHHHHHHHHHTS-GGG--HHHHHHHHHHHHHHHHHHHHHSHHHHTSS--HHHHHHHHHHHHHHHHHGGG-GGGG-HHHHHHHHHHTTSHHHHTT----

Foldseek 3Di:
DEWEDAQLQLLRLLLLLLCVLLVNNVVYHYDYADDDQVGLGRQPCVQPVSSDDTWADDPPDGIDDDSVRSSVVSCVVSVNCLQPDPPVNVVLVVLLVLLVLLSVLLVVLVCLVPPDDPVPRDVVSNVVSVVSNLVSLVCCLVPVLVVCPDDHHSSVSSNLSSVLSCCVRVVVVPSCPVRVSVVVSSVVSCPPPSNVVSRRDD/DEWEDAQLQLLRLLLLLLCVLLVNNVVYHYDYADDDQVGLGRQPCVQPVSSDDTWADDPPDGIDDDSVRSSVVSCVVSVNCLQPDPPVNVVLVVLLVLLVLLSVLLVVLVCLVPPDDPVPRDVVSNVVSVVSNLVSLVCCLVPVLVVCPDDHHSSVSSNLSSVLSCCVRVVVVPSCPVRVSVVVSSVVSCPPPSNVVSRRDD

InterPro domains:
  IPR004045 Glutathione S-transferase, N-terminal [PF13409] (8-76)
  IPR004045 Glutathione S-transferase, N-terminal [PS50404] (1-82)
  IPR036249 Thioredoxin-like superfamily [SSF52833] (1-87)
  IPR036282 Glutathione S-transferase, C-terminal domain superfamily [SSF47616] (73-200)
  IPR050983 Glutathione S-transferase Omega/HSP26 [PTHR43968] (1-105)

Solvent-accessible surface area (backbone atoms only — not comparable to full-atom values): 21117 Å² total; per-residue (Å²): 73,38,34,36,30,43,62,75,39,56,49,25,40,38,38,50,31,47,25,48,74,48,69,44,49,88,57,45,48,77,41,85,32,48,62,44,75,75,43,45,73,63,36,57,42,91,68,35,34,65,48,60,66,27,33,39,38,48,88,84,60,73,51,33,30,44,41,70,49,42,41,52,49,51,31,59,77,52,65,60,54,36,71,48,65,80,75,58,25,60,55,34,49,26,39,26,39,50,19,50,50,39,42,54,33,54,50,52,42,50,43,42,67,72,69,40,55,77,80,34,48,53,66,63,56,43,50,20,32,48,51,25,37,51,39,35,53,51,48,40,52,73,70,38,52,68,63,64,70,47,79,78,31,48,17,49,50,31,36,50,36,33,54,51,42,42,53,72,77,43,46,89,72,46,78,45,81,86,30,62,70,46,40,52,48,46,60,58,57,49,65,37,69,38,46,58,75,52,62,65,59,136,74,39,34,35,29,43,61,76,41,54,52,25,39,38,40,50,31,47,26,47,73,46,70,43,50,88,58,45,45,78,40,84,32,50,62,44,74,73,43,43,74,63,35,56,43,91,68,36,35,63,48,62,67,26,33,39,40,48,87,83,60,75,50,34,31,44,40,72,50,42,42,51,49,52,31,60,75,50,67,60,55,36,72,48,64,79,75,58,26,60,56,33,49,26,40,27,39,49,20,50,50,38,42,52,31,54,50,52,43,48,44,44,68,74,69,38,56,76,82,33,47,54,67,62,56,42,52,21,30,47,50,25,36,52,39,35,53,52,48,40,54,72,69,37,51,67,63,65,69,46,78,78,32,49,18,49,51,31,36,51,37,32,55,51,43,42,52,71,76,43,47,90,72,46,75,47,81,88,29,62,70,47,39,52,49,47,61,58,56,49,65,37,70,38,46,58,76,53,63,66,58,133

Organism: Cereibacter sphaeroides (strain ATCC 17023 / DSM 158 / JCM 6121 / CCUG 31486 / LMG 2827 / NBRC 12203 / NCIMB 8253 / ATH 2.4.1.) (NCBI:txid272943)

Nearest PDB structures (foldseek):
  4ibp-assembly1_A  TM=9.757E-01  e=8.453E-16  Pseudomonas fluorescens PF5
  4iji-assembly2_C  TM=9.622E-01  e=1.932E-15  Pseudomonas protegens Pf-5
  4iji-assembly4_E  TM=9.503E-01  e=3.636E-15  Pseudomonas protegens Pf-5
  4iji-assembly1_F  TM=9.407E-01  e=7.183E-15  Pseudomonas protegens Pf-5
  4iji-assembly3_H  TM=9.386E-01  e=2.803E-14  Pseudomonas protegens Pf-5